Protein AF-A0A7S0B1M2-F1 (afdb_monomer)

Nearest PDB structures (foldseek):
  7bn8-assembly1_A  TM=8.655E-01  e=1.516E-23  Homo sapiens
  7b8l-assembly1_A  TM=8.464E-01  e=9.139E-24  Homo sapiens
  7pk3-assembly1_A  TM=8.529E-01  e=2.515E-23  Homo sapiens
  7bnb-assembly1_A  TM=8.554E-01  e=3.331E-23  Homo sapiens
  7bap-assembly1_A  TM=8.519E-01  e=3.943E-23  Homo sapiens

Foldseek 3Di:
DDDDDDDDDDDDDDDDDDDDPPPPDDDDDDDDDWDWDDDDPDIDIDDDDPPDDDDDDDDDDDDDDDDDDDDDDDDDDDDDDDDDDDDDDDDDDDDPPPDDPDDDPDDPPDPLVVLQCVLPPVNPQWDALVSVVVSCVVPDDADPVRSVVLQVQLPLLPPRIHHSVSCVQCVVPVCNSPPDDDDDDDPVQVVLQVPDPPRPDSSSSVSVLVNLLVLLVVVVPPDDDPVVVVVCVVQLWFWFFKDFLVNLVNDCVLVLAFQQRATFIKTKGAFADSVQRQFEEEEEEDDFAQQDDQLLVLLCPDQQGHVVHDDRTDQFFFCRTLHCVLHVPRNRHIYM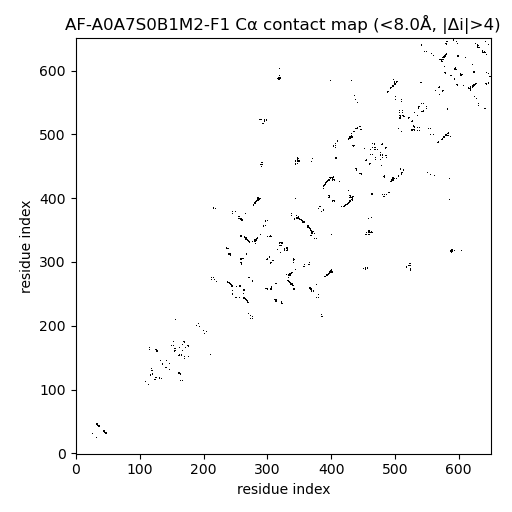YGRHGQRQLLQFDDPFFDFDQYPVRDTGGTARHSVSSVVSHVVCCCPPNSNLAHQEYEYEYFASPLLSQLFCVVVVVVVSVVRRVNHPYYAYERFQNQQDQAAAPVRHRQPLSRLLSSCVVRVRLVSGDPVLLVPDDPPGSSCSSHNLSSLLRDPGAYEYEHELQELVNLQQHHQFADDDPPDNCNNNPSVVRGDPVCVQCSNPVQRDDLVVLVSSLVSSVSSVVSLVPRPSQFFFLYEYDYENQHYGSQSRHSQQNQQFDFPRAGNSRLVSVSSPDDRHTHVVRYGGYDRFDSADPVRDPPPRHPGPSSDGDDD

Structure (mmCIF, N/CA/C/O backbone):
data_AF-A0A7S0B1M2-F1
#
_entry.id   AF-A0A7S0B1M2-F1
#
loop_
_atom_site.group_PDB
_atom_site.id
_atom_site.type_symbol
_atom_site.label_atom_id
_atom_site.label_alt_id
_atom_site.label_comp_id
_atom_site.label_asym_id
_atom_site.label_entity_id
_atom_site.label_seq_id
_atom_site.pdbx_PDB_ins_code
_atom_site.Cartn_x
_atom_site.Cartn_y
_atom_site.Cartn_z
_atom_site.occupancy
_atom_site.B_iso_or_equiv
_atom_site.auth_seq_id
_atom_site.auth_comp_id
_atom_site.auth_asym_id
_atom_site.auth_atom_id
_atom_site.pdbx_PDB_model_num
ATOM 1 N N . MET A 1 1 ? -44.317 -27.287 -65.615 1.00 29.36 1 MET A N 1
ATOM 2 C CA . MET A 1 1 ? -44.821 -28.600 -66.068 1.00 29.36 1 MET A CA 1
ATOM 3 C C . MET A 1 1 ? -45.450 -29.278 -64.858 1.00 29.36 1 MET A C 1
ATOM 5 O O . MET A 1 1 ? -44.728 -29.533 -63.912 1.00 29.36 1 MET A O 1
ATOM 9 N N . LEU A 1 2 ? -46.774 -29.467 -64.915 1.00 26.55 2 LEU A N 1
ATOM 10 C CA . LEU A 1 2 ? -47.627 -30.421 -64.181 1.00 26.55 2 LEU A CA 1
ATOM 11 C C . LEU A 1 2 ? -47.727 -30.382 -62.635 1.00 26.55 2 LEU A C 1
ATOM 13 O O . LEU A 1 2 ? -46.803 -30.726 -61.912 1.00 26.55 2 LEU A O 1
ATOM 17 N N . TRP A 1 3 ? -48.951 -30.081 -62.184 1.00 24.72 3 TRP A N 1
ATOM 18 C CA . TRP A 1 3 ? -49.632 -30.593 -60.976 1.00 24.72 3 TRP A CA 1
ATOM 19 C C . TRP A 1 3 ? -50.451 -31.849 -61.392 1.00 24.72 3 TRP A C 1
ATOM 21 O O . TRP A 1 3 ? -50.741 -31.934 -62.594 1.00 24.72 3 TRP A O 1
ATOM 31 N N . PRO A 1 4 ? -50.798 -32.842 -60.527 1.00 39.91 4 PRO A N 1
ATOM 32 C CA . PRO A 1 4 ? -52.024 -32.846 -59.672 1.00 39.91 4 PRO A CA 1
ATOM 33 C C . PRO A 1 4 ? -51.820 -33.566 -58.290 1.00 39.91 4 PRO A C 1
ATOM 35 O O . PRO A 1 4 ? -50.929 -34.392 -58.150 1.00 39.91 4 PRO A O 1
ATOM 38 N N . ALA A 1 5 ? -52.374 -33.094 -57.164 1.00 27.67 5 ALA A N 1
ATOM 39 C CA . ALA A 1 5 ? -53.700 -33.335 -56.554 1.00 27.67 5 ALA A CA 1
ATOM 40 C C . ALA A 1 5 ? -53.795 -34.606 -55.672 1.00 27.67 5 ALA A C 1
ATOM 42 O O . ALA A 1 5 ? -53.463 -35.698 -56.123 1.00 27.67 5 ALA A O 1
ATOM 43 N N . GLY A 1 6 ? -54.314 -34.449 -54.443 1.00 26.47 6 GLY A N 1
ATOM 44 C CA . GLY A 1 6 ? -54.758 -35.546 -53.569 1.00 26.47 6 GLY A CA 1
ATOM 45 C C . GLY A 1 6 ? -54.852 -35.190 -52.073 1.00 26.47 6 GLY A C 1
ATOM 46 O O . GLY A 1 6 ? -53.905 -35.420 -51.334 1.00 26.47 6 GLY A O 1
ATOM 47 N N . GLU A 1 7 ? -55.999 -34.667 -51.630 1.00 26.91 7 GLU A N 1
ATOM 48 C CA . GLU A 1 7 ? -56.504 -34.731 -50.235 1.00 26.91 7 GLU A CA 1
ATOM 49 C C . GLU A 1 7 ? -57.445 -35.966 -50.102 1.00 26.91 7 GLU A C 1
ATOM 51 O O . GLU A 1 7 ? -57.885 -36.430 -51.162 1.00 26.91 7 GLU A O 1
ATOM 56 N N . PRO A 1 8 ? -57.807 -36.519 -48.905 1.00 35.12 8 PRO A N 1
ATOM 57 C CA . PRO A 1 8 ? -58.235 -35.753 -47.719 1.00 35.12 8 PRO A CA 1
ATOM 58 C C . PRO A 1 8 ? -57.922 -36.313 -46.298 1.00 35.12 8 PRO A C 1
ATOM 60 O O . PRO A 1 8 ? -57.645 -37.487 -46.088 1.00 35.12 8 PRO A O 1
ATOM 63 N N . ALA A 1 9 ? -58.085 -35.411 -45.318 1.00 26.91 9 ALA A N 1
ATOM 64 C CA . ALA A 1 9 ? -58.548 -35.585 -43.928 1.00 26.91 9 ALA A CA 1
ATOM 65 C C . ALA A 1 9 ? -57.938 -36.675 -43.009 1.00 26.91 9 ALA A C 1
ATOM 67 O O . ALA A 1 9 ? -58.300 -37.848 -43.054 1.00 26.91 9 ALA A O 1
ATOM 68 N N . GLY A 1 10 ? -57.179 -36.227 -41.999 1.00 24.62 10 GLY A N 1
ATOM 69 C CA . GLY A 1 10 ? -56.834 -37.015 -40.811 1.00 24.62 10 GLY A CA 1
ATOM 70 C C . GLY A 1 10 ? -56.152 -36.178 -39.723 1.00 24.62 10 GLY A C 1
ATOM 71 O O . GLY A 1 10 ? -54.973 -35.887 -39.824 1.00 24.62 10 GLY A O 1
ATOM 72 N N . ARG A 1 11 ? -56.947 -35.761 -38.728 1.00 26.75 11 ARG A N 1
ATOM 73 C CA . ARG A 1 11 ? -56.652 -35.175 -37.396 1.00 26.75 11 ARG A CA 1
ATOM 74 C C . ARG A 1 11 ? -55.209 -34.735 -37.051 1.00 26.75 11 ARG A C 1
ATOM 76 O O . ARG A 1 11 ? -54.269 -35.519 -37.040 1.00 26.75 11 ARG A O 1
ATOM 83 N N . ARG A 1 12 ? -55.130 -33.470 -36.608 1.00 26.09 12 ARG A N 1
ATOM 84 C CA . ARG A 1 12 ? -53.995 -32.755 -35.991 1.00 26.09 12 ARG A CA 1
ATOM 85 C C . ARG A 1 12 ? -53.209 -33.575 -34.955 1.00 26.09 12 ARG A C 1
ATOM 87 O O . ARG A 1 12 ? -53.795 -34.074 -33.999 1.00 26.09 12 ARG A O 1
ATOM 94 N N . ALA A 1 13 ? -51.884 -33.507 -35.064 1.00 25.00 13 ALA A N 1
ATOM 95 C CA . ALA A 1 13 ? -50.948 -33.555 -33.944 1.00 25.00 13 ALA A CA 1
ATOM 96 C C . ALA A 1 13 ? -49.968 -32.377 -34.105 1.00 25.00 13 ALA A C 1
ATOM 98 O O . ALA A 1 13 ? -49.209 -32.333 -35.071 1.00 25.00 13 ALA A O 1
ATOM 99 N N . LEU A 1 14 ? -50.031 -31.394 -33.202 1.00 26.56 14 LEU A N 1
ATOM 100 C CA . LEU A 1 14 ? -48.955 -30.416 -33.011 1.00 26.56 14 LEU A CA 1
ATOM 101 C C . LEU A 1 14 ? -47.946 -31.038 -32.031 1.00 26.56 14 LEU A C 1
ATOM 103 O O . LEU A 1 14 ? -48.377 -31.559 -30.999 1.00 26.56 14 LEU A O 1
ATOM 107 N N . PRO A 1 15 ? -46.636 -31.036 -32.326 1.00 26.89 15 PRO A N 1
ATOM 108 C CA . PRO A 1 15 ? -45.650 -31.637 -31.448 1.00 26.89 15 PRO A CA 1
ATOM 109 C C . PRO A 1 15 ? -45.232 -30.677 -30.327 1.00 26.89 15 PRO A C 1
ATOM 111 O O . PRO A 1 15 ? -44.744 -29.584 -30.586 1.00 26.89 15 PRO A O 1
ATOM 114 N N . GLY A 1 16 ? -45.361 -31.167 -29.091 1.00 25.34 16 GLY A N 1
ATOM 115 C CA . GLY A 1 16 ? -44.313 -31.064 -28.074 1.00 25.34 16 GLY A CA 1
ATOM 116 C C . GLY A 1 16 ? -44.179 -29.753 -27.303 1.00 25.34 16 GLY A C 1
ATOM 117 O O . GLY A 1 16 ? -43.198 -29.044 -27.485 1.00 25.34 16 GLY A O 1
ATOM 118 N N . ALA A 1 17 ? -45.061 -29.522 -26.327 1.00 23.97 17 ALA A N 1
ATOM 119 C CA . ALA A 1 17 ? -44.626 -28.940 -25.058 1.00 23.97 17 ALA A CA 1
ATOM 120 C C . ALA A 1 17 ? -44.373 -30.107 -24.093 1.00 23.97 17 ALA A C 1
ATOM 122 O O . ALA A 1 17 ? -45.294 -30.801 -23.662 1.00 23.97 17 ALA A O 1
ATOM 123 N N . THR A 1 18 ? -43.104 -30.396 -23.834 1.00 23.78 18 THR A N 1
ATOM 124 C CA . THR A 1 18 ? -42.677 -31.302 -22.767 1.00 23.78 18 THR A CA 1
ATOM 125 C C . THR A 1 18 ? -43.056 -30.691 -21.422 1.00 23.78 18 THR A C 1
ATOM 127 O O . THR A 1 18 ? -42.489 -29.678 -21.026 1.00 23.78 18 THR A O 1
ATOM 130 N N . PHE A 1 19 ? -43.998 -31.312 -20.712 1.00 27.14 19 PHE A N 1
ATOM 131 C CA . PHE A 1 19 ? -44.229 -31.029 -19.299 1.00 27.14 19 PHE A CA 1
ATOM 132 C C . PHE A 1 19 ? -43.078 -31.629 -18.489 1.00 27.14 19 PHE A C 1
ATOM 134 O O . PHE A 1 19 ? -42.952 -32.851 -18.388 1.00 27.14 19 PHE A O 1
ATOM 141 N N . THR A 1 20 ? -42.232 -30.784 -17.907 1.00 25.92 20 THR A N 1
ATOM 142 C CA . THR A 1 20 ? -41.255 -31.227 -16.909 1.00 25.92 20 THR A CA 1
ATOM 143 C C . THR A 1 20 ? -41.966 -31.306 -15.563 1.00 25.92 20 THR A C 1
ATOM 145 O O . THR A 1 20 ? -42.180 -30.296 -14.899 1.00 25.92 20 THR A O 1
ATOM 148 N N . LEU A 1 21 ? -42.365 -32.512 -15.160 1.00 27.95 21 LEU A N 1
ATOM 149 C CA . LEU A 1 21 ? -42.903 -32.766 -13.826 1.00 27.95 21 LEU A CA 1
ATOM 150 C C . LEU A 1 21 ? -41.751 -32.698 -12.807 1.00 27.95 21 LEU A C 1
ATOM 152 O O . LEU A 1 21 ? -40.994 -33.656 -12.653 1.00 27.95 21 LEU A O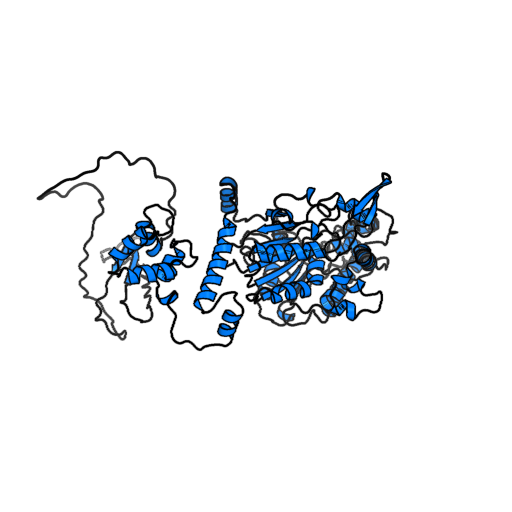 1
ATOM 156 N N . ALA A 1 22 ? -41.589 -31.568 -12.120 1.00 26.55 22 ALA A N 1
ATOM 157 C CA . ALA A 1 22 ? -40.641 -31.450 -11.016 1.00 26.55 22 ALA A CA 1
ATOM 158 C C . ALA A 1 22 ? -41.263 -32.026 -9.730 1.00 26.55 22 ALA A C 1
ATOM 160 O O . ALA A 1 22 ? -41.938 -31.335 -8.972 1.00 26.55 22 ALA A O 1
ATOM 161 N N . LEU A 1 23 ? -41.048 -33.319 -9.479 1.00 28.69 23 LEU A N 1
ATOM 162 C CA . LEU A 1 23 ? -41.368 -33.955 -8.198 1.00 28.69 23 LEU A CA 1
ATOM 163 C C . LEU A 1 23 ? -40.311 -33.559 -7.155 1.00 28.69 23 LEU A C 1
ATOM 165 O O . LEU A 1 23 ? -39.251 -34.177 -7.054 1.00 28.69 23 LEU A O 1
ATOM 169 N N . LEU A 1 24 ? -40.598 -32.532 -6.354 1.00 28.42 24 LEU A N 1
ATOM 170 C CA . LEU A 1 24 ? -39.837 -32.241 -5.138 1.00 28.42 24 LEU A CA 1
ATOM 171 C C . LEU A 1 24 ? -40.222 -33.255 -4.049 1.00 28.42 24 LEU A C 1
ATOM 173 O O . LEU A 1 24 ? -41.170 -33.065 -3.291 1.00 28.42 24 LEU A O 1
ATOM 177 N N . LEU A 1 25 ? -39.481 -34.362 -3.968 1.00 29.84 25 LEU A N 1
ATOM 178 C CA . LEU A 1 25 ? -39.566 -35.289 -2.839 1.00 29.84 25 LEU A CA 1
ATOM 179 C C . LEU A 1 25 ? -38.869 -34.676 -1.614 1.00 29.84 25 LEU A C 1
ATOM 181 O O . LEU A 1 25 ? -37.661 -34.821 -1.427 1.00 29.84 25 LEU A O 1
ATOM 185 N N . LEU A 1 26 ? -39.641 -34.015 -0.750 1.00 30.64 26 LEU A N 1
ATOM 186 C CA . LEU A 1 26 ? -39.204 -33.670 0.604 1.00 30.64 26 LEU A CA 1
ATOM 187 C C . LEU A 1 26 ? -39.029 -34.960 1.424 1.00 30.64 26 LEU A C 1
ATOM 189 O O . LEU A 1 26 ? -39.951 -35.766 1.571 1.00 30.64 26 LEU A O 1
ATOM 193 N N . ARG A 1 27 ? -37.817 -35.175 1.949 1.00 28.20 27 ARG A N 1
ATOM 194 C CA . ARG A 1 27 ? -37.504 -36.290 2.854 1.00 28.20 27 ARG A CA 1
ATOM 195 C C . ARG A 1 27 ? -38.432 -36.249 4.074 1.00 28.20 27 ARG A C 1
ATOM 197 O O . ARG A 1 27 ? -38.552 -35.228 4.740 1.00 28.20 27 ARG A O 1
ATOM 204 N N . ARG A 1 28 ? -39.045 -37.400 4.372 1.00 29.86 28 ARG A N 1
ATOM 205 C CA . ARG A 1 28 ? -39.905 -37.666 5.535 1.00 29.86 28 ARG A CA 1
ATOM 206 C C . ARG A 1 28 ? -39.272 -37.186 6.844 1.00 29.86 28 ARG A C 1
ATOM 208 O O . ARG A 1 28 ? -38.352 -37.842 7.312 1.00 29.86 28 ARG A O 1
ATOM 215 N N . HIS A 1 29 ? -39.886 -36.204 7.493 1.00 32.22 29 HIS A N 1
ATOM 216 C CA . HIS A 1 29 ? -40.192 -36.262 8.923 1.00 32.22 29 HIS A CA 1
ATOM 217 C C . HIS A 1 29 ? -41.485 -35.473 9.183 1.00 32.22 29 HIS A C 1
ATOM 219 O O . HIS A 1 29 ? -41.527 -34.268 8.999 1.00 32.22 29 HIS A O 1
ATOM 225 N N . LEU A 1 30 ? -42.543 -36.217 9.538 1.00 33.53 30 LEU A N 1
ATOM 226 C CA . LEU A 1 30 ? -43.806 -35.777 10.149 1.00 33.53 30 LEU A CA 1
ATOM 227 C C . LEU A 1 30 ? -44.378 -34.424 9.674 1.00 33.53 30 LEU A C 1
ATOM 229 O O . LEU A 1 30 ? -44.234 -33.430 10.370 1.00 33.53 30 LEU A O 1
ATOM 233 N N . LEU A 1 31 ? -45.071 -34.440 8.527 1.00 30.98 31 LEU A N 1
ATOM 234 C CA . LEU A 1 31 ? -46.339 -33.760 8.168 1.00 30.98 31 LEU A CA 1
ATOM 235 C C . LEU A 1 31 ? -46.502 -33.858 6.626 1.00 30.98 31 LEU A C 1
ATOM 237 O O . LEU A 1 31 ? -45.513 -33.991 5.913 1.00 30.98 31 LEU A O 1
ATOM 241 N N . GLY A 1 32 ? -47.739 -33.964 6.126 1.00 33.66 32 GLY A N 1
ATOM 242 C CA . GLY A 1 32 ? -48.084 -34.481 4.784 1.00 33.66 32 GLY A CA 1
ATOM 243 C C . GLY A 1 32 ? -47.471 -33.761 3.568 1.00 33.66 32 GLY A C 1
ATOM 244 O O . GLY A 1 32 ? -47.116 -32.590 3.625 1.00 33.66 32 GLY A O 1
ATOM 245 N N . THR A 1 33 ? -47.355 -34.483 2.448 1.00 36.06 33 THR A N 1
ATOM 246 C CA . THR A 1 33 ? -46.789 -33.989 1.181 1.00 36.06 33 THR A CA 1
ATOM 247 C C . THR A 1 33 ? -47.798 -33.112 0.430 1.00 36.06 33 THR A C 1
ATOM 249 O O . THR A 1 33 ? -48.908 -33.558 0.151 1.00 36.06 33 THR A O 1
ATOM 252 N N . VAL A 1 34 ? -47.404 -31.887 0.074 1.00 35.56 34 VAL A N 1
ATOM 253 C CA . VAL A 1 34 ? -48.170 -30.970 -0.786 1.00 35.56 34 VAL A CA 1
ATOM 254 C C . VAL A 1 34 ? -47.528 -30.963 -2.171 1.00 35.56 34 VAL A C 1
ATOM 256 O O . VAL A 1 34 ? -46.315 -30.786 -2.278 1.00 35.56 34 VAL A O 1
ATOM 259 N N . ALA A 1 35 ? -48.323 -31.160 -3.222 1.00 35.09 35 ALA A N 1
ATOM 260 C CA . ALA A 1 35 ? -47.883 -30.945 -4.598 1.00 35.09 35 ALA A CA 1
ATOM 261 C C . ALA A 1 35 ? -48.465 -29.619 -5.108 1.00 35.09 35 ALA A C 1
ATOM 263 O O . ALA A 1 35 ? -49.667 -29.379 -4.969 1.00 35.09 35 ALA A O 1
ATOM 264 N N . ALA A 1 36 ? -47.611 -28.775 -5.687 1.00 31.77 36 ALA A N 1
ATOM 265 C CA . ALA A 1 36 ? -47.996 -27.529 -6.337 1.00 31.77 36 ALA A CA 1
ATOM 266 C C . ALA A 1 36 ? -47.761 -27.656 -7.845 1.00 31.77 36 ALA A C 1
ATOM 268 O O . ALA A 1 36 ? -46.687 -28.088 -8.269 1.00 31.77 36 ALA A O 1
ATOM 269 N N . ILE A 1 37 ? -48.760 -27.287 -8.644 1.00 34.53 37 ILE A N 1
ATOM 270 C CA . ILE A 1 37 ? -48.606 -27.104 -10.090 1.00 34.53 37 ILE A CA 1
ATOM 271 C C . ILE A 1 37 ? -48.701 -25.603 -10.352 1.00 34.53 37 ILE A C 1
ATOM 273 O O . ILE A 1 37 ? -49.660 -24.961 -9.921 1.00 34.53 37 ILE A O 1
ATOM 277 N N . VAL A 1 38 ? -47.686 -25.060 -11.024 1.00 30.05 38 VAL A N 1
ATOM 278 C CA . VAL A 1 38 ? -47.580 -23.641 -11.377 1.00 30.05 38 VAL A CA 1
ATOM 279 C C . VAL A 1 38 ? -47.793 -23.514 -12.880 1.00 30.05 38 VAL A C 1
ATOM 281 O O . VAL A 1 38 ? -47.104 -24.184 -13.652 1.00 30.05 38 VAL A O 1
ATOM 284 N N . HIS A 1 39 ? -48.744 -22.677 -13.286 1.00 30.44 39 HIS A N 1
ATOM 285 C CA . HIS A 1 39 ? -48.846 -22.195 -14.660 1.00 30.44 39 HIS A CA 1
ATOM 286 C C . HIS A 1 39 ? -49.159 -20.704 -14.624 1.00 30.44 39 HIS A C 1
ATOM 288 O O . HIS A 1 39 ? -50.215 -20.343 -14.114 1.00 30.44 39 HIS A O 1
ATOM 294 N N . ASP A 1 40 ? -48.221 -19.925 -15.165 1.00 32.56 40 ASP A N 1
ATOM 295 C CA . ASP A 1 40 ? -48.085 -18.482 -15.427 1.00 32.56 40 ASP A CA 1
ATOM 296 C C . ASP A 1 40 ? -48.930 -17.436 -14.676 1.00 32.56 40 ASP A C 1
ATOM 298 O O . ASP A 1 40 ? -48.372 -16.390 -14.399 1.00 32.56 40 ASP A O 1
ATOM 302 N N . ASP A 1 41 ? -50.155 -17.701 -14.215 1.00 29.39 41 ASP A N 1
ATOM 303 C CA . ASP A 1 41 ? -50.949 -16.758 -13.409 1.00 29.39 41 ASP A CA 1
ATOM 304 C C . ASP A 1 41 ? -51.739 -17.420 -12.250 1.00 29.39 41 ASP A C 1
ATOM 306 O O . ASP A 1 41 ? -52.530 -16.764 -11.573 1.00 29.39 41 ASP A O 1
ATOM 310 N N . ALA A 1 42 ? -51.539 -18.718 -11.963 1.00 30.16 42 ALA A N 1
ATOM 311 C CA . ALA A 1 42 ? -52.168 -19.380 -10.810 1.00 30.16 42 ALA A CA 1
ATOM 312 C C . ALA A 1 42 ? -51.340 -20.532 -10.205 1.00 30.16 42 ALA A C 1
ATOM 314 O O . ALA A 1 42 ? -50.671 -21.300 -10.903 1.00 30.16 42 ALA A O 1
ATOM 315 N N . VAL A 1 43 ? -51.455 -20.698 -8.878 1.00 32.88 43 VAL A N 1
ATOM 316 C CA . VAL A 1 43 ? -50.889 -21.821 -8.110 1.00 32.88 43 VAL A CA 1
ATOM 317 C C . VAL A 1 43 ? -52.025 -22.695 -7.583 1.00 32.88 43 VAL A C 1
ATOM 319 O O . VAL A 1 43 ? -52.834 -22.247 -6.771 1.00 32.88 43 VAL A O 1
ATOM 322 N N . LEU A 1 44 ? -52.071 -23.962 -8.007 1.00 32.38 44 LEU A N 1
ATOM 323 C CA . LEU A 1 44 ? -53.011 -24.949 -7.466 1.00 32.38 44 LEU A CA 1
ATOM 324 C C . LEU A 1 44 ? -52.313 -25.839 -6.429 1.00 32.38 44 LEU A C 1
ATOM 326 O O . LEU A 1 44 ? -51.339 -26.527 -6.744 1.00 32.38 44 LEU A O 1
ATOM 330 N N . LEU A 1 45 ? -52.834 -25.845 -5.198 1.00 33.22 45 LEU A N 1
ATOM 331 C CA . LEU A 1 45 ? -52.377 -26.706 -4.105 1.00 33.22 45 LEU A CA 1
ATOM 332 C C . LEU A 1 45 ? -53.267 -27.949 -4.028 1.00 33.22 45 LEU A C 1
ATOM 334 O O . LEU A 1 45 ? -54.458 -27.847 -3.733 1.00 33.22 45 LEU A O 1
ATOM 338 N N . LEU A 1 46 ? -52.695 -29.128 -4.277 1.00 34.38 46 LEU A N 1
ATOM 339 C CA . LEU A 1 46 ? -53.410 -30.398 -4.138 1.00 34.38 46 LEU A CA 1
ATOM 340 C C . LEU A 1 46 ? -53.055 -31.066 -2.808 1.00 34.38 46 LEU A C 1
ATOM 342 O O . LEU A 1 46 ? -51.889 -31.346 -2.519 1.00 34.38 46 LEU A O 1
ATOM 346 N N . GLN A 1 47 ? -54.085 -31.363 -2.014 1.00 34.84 47 GLN A N 1
ATOM 347 C CA . GLN A 1 47 ? -53.970 -32.176 -0.809 1.00 34.84 47 GLN A CA 1
ATOM 348 C C . GLN A 1 47 ? -54.072 -33.654 -1.202 1.00 34.84 47 GLN A C 1
ATOM 350 O O . GLN A 1 47 ? -55.147 -34.136 -1.556 1.00 34.84 47 GLN A O 1
ATOM 355 N N . VAL A 1 48 ? -52.951 -34.378 -1.168 1.00 37.12 48 VAL A N 1
ATOM 356 C CA . VAL A 1 48 ? -52.939 -35.820 -1.454 1.00 37.12 48 VAL A CA 1
ATOM 357 C C . VAL A 1 48 ? -53.379 -36.579 -0.192 1.00 37.12 48 VAL A C 1
ATOM 359 O O . VAL A 1 48 ? -52.782 -36.369 0.869 1.00 37.12 48 VAL A O 1
ATOM 362 N N . PRO A 1 49 ? -54.405 -37.450 -0.263 1.00 33.38 49 PRO A N 1
ATOM 363 C CA . PRO A 1 49 ? -54.794 -38.305 0.855 1.00 33.38 49 PRO A CA 1
ATOM 364 C C . PRO A 1 49 ? -53.636 -39.199 1.326 1.00 33.38 49 PRO A C 1
ATOM 366 O O . PRO A 1 49 ? -52.765 -39.598 0.552 1.00 33.38 49 PRO A O 1
ATOM 369 N N . SER A 1 50 ? -53.601 -39.489 2.624 1.00 36.38 50 SER A N 1
ATOM 370 C CA . SER A 1 50 ? -52.474 -40.089 3.355 1.00 36.38 50 SER A CA 1
ATOM 371 C C . SER A 1 50 ? -52.218 -41.585 3.084 1.00 36.38 50 SER A C 1
ATOM 373 O O . SER A 1 50 ? -51.427 -42.222 3.787 1.00 36.38 50 SER A O 1
ATOM 375 N N . ASP A 1 51 ? -52.847 -42.157 2.063 1.00 36.06 51 ASP A N 1
ATOM 376 C CA . ASP A 1 51 ? -52.955 -43.594 1.819 1.00 36.06 51 ASP A CA 1
ATOM 377 C C . ASP A 1 51 ? -52.206 -44.117 0.574 1.00 36.06 51 ASP A C 1
ATOM 379 O O . ASP A 1 51 ? -52.168 -45.328 0.354 1.00 36.06 51 ASP A O 1
ATOM 383 N N . VAL A 1 52 ? -51.463 -43.278 -0.158 1.00 35.62 52 VAL A N 1
ATOM 384 C CA . VAL A 1 52 ? -50.587 -43.744 -1.256 1.00 35.62 52 VAL A CA 1
ATOM 385 C C . VAL A 1 52 ? -49.206 -44.157 -0.720 1.00 35.62 52 VAL A C 1
ATOM 387 O O . VAL A 1 52 ? -48.413 -43.325 -0.273 1.00 35.62 52 VAL A O 1
ATOM 390 N N . ARG A 1 53 ? -48.895 -45.463 -0.736 1.00 32.12 53 ARG A N 1
ATOM 391 C CA . ARG A 1 53 ? -47.627 -46.030 -0.235 1.00 32.12 53 ARG A CA 1
ATOM 392 C C . ARG A 1 53 ? -46.778 -46.633 -1.364 1.00 32.12 53 ARG A C 1
ATOM 394 O O . ARG A 1 53 ? -47.136 -47.665 -1.905 1.00 32.12 53 ARG A O 1
ATOM 401 N N . GLN A 1 54 ? -45.590 -46.048 -1.530 1.00 30.94 54 GLN A N 1
ATOM 402 C CA . GLN A 1 54 ? -44.395 -46.521 -2.256 1.00 30.94 54 GLN A CA 1
ATOM 403 C C . GLN A 1 54 ? -44.379 -46.422 -3.796 1.00 30.94 54 GLN A C 1
ATOM 405 O O . GLN A 1 54 ? -45.426 -46.547 -4.422 1.00 30.94 54 GLN A O 1
ATOM 410 N N . PRO A 1 55 ? -43.194 -46.182 -4.408 1.00 34.62 55 PRO A N 1
ATOM 411 C CA . PRO A 1 55 ? -43.056 -45.941 -5.836 1.00 34.62 55 PRO A CA 1
ATOM 412 C C . PRO A 1 55 ? -42.303 -47.091 -6.515 1.00 34.62 55 PRO A C 1
ATOM 414 O O . PRO A 1 55 ? -41.099 -46.984 -6.712 1.00 34.62 55 PRO A O 1
ATOM 417 N N . GLU A 1 56 ? -42.985 -48.171 -6.882 1.00 31.36 56 GLU A N 1
ATOM 418 C CA . GLU A 1 56 ? -42.464 -49.133 -7.862 1.00 31.36 56 GLU A CA 1
ATOM 419 C C . GLU A 1 56 ? -43.637 -49.565 -8.761 1.00 31.36 56 GLU A C 1
ATOM 421 O O . GLU A 1 56 ? -44.670 -50.005 -8.267 1.00 31.36 56 GLU A O 1
ATOM 426 N N . ASP A 1 57 ? -43.482 -49.336 -10.069 1.00 28.83 57 ASP A N 1
ATOM 427 C CA . ASP A 1 57 ? -44.382 -49.688 -11.179 1.00 28.83 57 ASP A CA 1
ATOM 428 C C . ASP A 1 57 ? -45.814 -49.111 -11.194 1.00 28.83 57 ASP A C 1
ATOM 430 O O . ASP A 1 57 ? -46.772 -49.764 -10.790 1.00 28.83 57 ASP A O 1
ATOM 434 N N . VAL A 1 58 ? -46.005 -47.946 -11.837 1.00 29.00 58 VAL A N 1
ATOM 435 C CA . VAL A 1 58 ? -47.292 -47.621 -12.491 1.00 29.00 58 VAL A CA 1
ATOM 436 C C . VAL A 1 58 ? -47.053 -46.986 -13.865 1.00 29.00 58 VAL A C 1
ATOM 438 O O . VAL A 1 58 ? -46.777 -45.796 -14.004 1.00 29.00 58 VAL A O 1
ATOM 441 N N . SER A 1 59 ? -47.166 -47.818 -14.899 1.00 26.09 59 SER A N 1
ATOM 442 C CA . SER A 1 59 ? -47.551 -47.411 -16.252 1.00 26.09 59 SER A CA 1
ATOM 443 C C . SER A 1 59 ? -49.072 -47.228 -16.332 1.00 26.09 59 SER A C 1
ATOM 445 O O . SER A 1 59 ? -49.783 -47.956 -15.645 1.00 26.09 59 SER A O 1
ATOM 447 N N . LEU A 1 60 ? -49.536 -46.406 -17.283 1.00 26.78 60 LEU A N 1
ATOM 448 C CA . LEU A 1 60 ? -50.942 -46.079 -17.595 1.00 26.78 60 LEU A CA 1
ATOM 449 C C . LEU A 1 60 ? -51.610 -45.177 -16.541 1.00 26.78 60 LEU A C 1
ATOM 451 O O . LEU A 1 60 ? -51.427 -45.343 -15.349 1.00 26.78 60 LEU A O 1
ATOM 455 N N . GLY A 1 61 ? -52.351 -44.135 -16.910 1.00 26.78 61 GLY A N 1
ATOM 456 C CA . GLY A 1 61 ? -53.272 -44.067 -18.037 1.00 26.78 61 GLY A CA 1
ATOM 457 C C . GLY A 1 61 ? -54.680 -44.292 -17.488 1.00 26.78 61 GLY A C 1
ATOM 458 O O . GLY A 1 61 ? -55.048 -45.428 -17.238 1.00 26.78 61 GLY A O 1
ATOM 459 N N . GLN A 1 62 ? -55.431 -43.194 -17.355 1.00 31.11 62 GLN A N 1
ATOM 460 C CA . GLN A 1 62 ? -56.833 -43.111 -16.919 1.00 31.11 62 GLN A CA 1
ATOM 461 C C . GLN A 1 62 ? -57.118 -43.356 -15.422 1.00 31.11 62 GLN A C 1
ATOM 463 O O . GLN A 1 62 ? -56.520 -44.197 -14.771 1.00 31.11 62 GLN A O 1
ATOM 468 N N . GLU A 1 63 ? -58.093 -42.579 -14.935 1.00 32.75 63 GLU A N 1
ATOM 469 C CA . GLU A 1 63 ? -58.775 -42.661 -13.632 1.00 32.75 63 GLU A CA 1
ATOM 470 C C . GLU A 1 63 ? -58.062 -42.100 -12.391 1.00 32.75 63 GLU A C 1
ATOM 472 O O . GLU A 1 63 ? -57.723 -42.809 -11.453 1.00 32.75 63 GLU A O 1
ATOM 477 N N . LEU A 1 64 ? -58.016 -40.766 -12.302 1.00 27.12 64 LEU A N 1
ATOM 478 C CA . LEU A 1 64 ? -58.321 -40.078 -11.044 1.00 27.12 64 LEU A CA 1
ATOM 479 C C . LEU A 1 64 ? -59.348 -38.978 -11.339 1.00 27.12 64 LEU A C 1
ATOM 481 O O . LEU A 1 64 ? -59.043 -37.972 -11.978 1.00 27.12 64 LEU A O 1
ATOM 485 N N . GLY A 1 65 ? -60.596 -39.213 -10.928 1.00 30.12 65 GLY A N 1
ATOM 486 C CA . GLY A 1 65 ? -61.680 -38.236 -11.000 1.00 30.12 65 GLY A CA 1
ATOM 487 C C . GLY A 1 65 ? -61.439 -37.099 -10.011 1.00 30.12 65 GLY A C 1
ATOM 488 O O . GLY A 1 65 ? -61.726 -37.233 -8.826 1.00 30.12 65 GLY A O 1
ATOM 489 N N . LEU A 1 66 ? -60.903 -35.984 -10.504 1.00 25.09 66 LEU A N 1
ATOM 490 C CA . LEU A 1 66 ? -60.744 -34.739 -9.757 1.00 25.09 66 LEU A CA 1
ATOM 491 C C . LEU A 1 66 ? -61.953 -33.831 -10.013 1.00 25.09 66 LEU A C 1
ATOM 493 O O . LEU A 1 66 ? -62.176 -33.373 -11.133 1.00 25.09 66 LEU A O 1
ATOM 497 N N . HIS A 1 67 ? -62.729 -33.563 -8.961 1.00 24.62 67 HIS A N 1
ATOM 498 C CA . HIS A 1 67 ? -63.691 -32.464 -8.934 1.00 24.62 67 HIS A CA 1
ATOM 499 C C . HIS A 1 67 ? -62.919 -31.137 -8.911 1.00 24.62 67 HIS A C 1
ATOM 501 O O . HIS A 1 67 ? -62.298 -30.794 -7.909 1.00 24.62 67 HIS A O 1
ATOM 507 N N . VAL A 1 68 ? -62.955 -30.398 -10.020 1.00 25.91 68 VAL A N 1
ATOM 508 C CA . VAL A 1 68 ? -62.431 -29.030 -10.120 1.00 25.91 68 VAL A CA 1
ATOM 509 C C . VAL A 1 68 ? -63.574 -28.063 -9.815 1.00 25.91 68 VAL A C 1
ATOM 511 O O . VAL A 1 68 ? -64.584 -28.059 -10.518 1.00 25.91 68 VAL A O 1
ATOM 514 N N . GLN A 1 69 ? -63.429 -27.251 -8.769 1.00 24.11 69 GLN A N 1
ATOM 515 C CA . GLN A 1 69 ? -64.338 -26.148 -8.457 1.00 24.11 69 GLN A CA 1
ATOM 516 C C . GLN A 1 69 ? -63.637 -24.841 -8.862 1.00 24.11 69 GLN A C 1
ATOM 518 O O . GLN A 1 69 ? -62.695 -24.412 -8.205 1.00 24.11 69 GLN A O 1
ATOM 523 N N . LEU A 1 70 ? -64.048 -24.259 -9.993 1.00 23.95 70 LEU A N 1
ATOM 524 C CA . LEU A 1 70 ? -63.566 -22.965 -10.494 1.00 23.95 70 LEU A CA 1
ATOM 525 C C . LEU A 1 70 ? -64.275 -21.832 -9.730 1.00 23.95 70 LEU A C 1
ATOM 527 O O . LEU A 1 70 ? -65.500 -21.731 -9.790 1.00 23.95 70 LEU A O 1
ATOM 531 N N . LEU A 1 71 ? -63.521 -20.981 -9.028 1.00 25.72 71 LEU A N 1
ATOM 532 C CA . LEU A 1 71 ? -63.989 -19.685 -8.521 1.00 25.72 71 LEU A CA 1
ATOM 533 C C . LEU A 1 71 ? -63.550 -18.611 -9.529 1.00 25.72 71 LEU A C 1
ATOM 535 O O . LEU A 1 71 ? -62.364 -18.471 -9.800 1.00 25.72 71 LEU A O 1
ATOM 539 N N . GLY A 1 72 ? -64.544 -17.975 -10.155 1.00 25.47 72 GLY A N 1
ATOM 540 C CA . GLY A 1 72 ? -64.467 -17.290 -11.449 1.00 25.47 72 GLY A CA 1
ATOM 541 C C . GLY A 1 72 ? -63.674 -15.982 -11.548 1.00 25.47 72 GLY A C 1
ATOM 542 O O . GLY A 1 72 ? -63.619 -15.191 -10.613 1.00 25.47 72 GLY A O 1
ATOM 543 N N . GLU A 1 73 ? -63.206 -15.727 -12.771 1.00 27.89 73 GLU A N 1
ATOM 544 C CA . GLU A 1 73 ? -63.059 -14.400 -13.384 1.00 27.89 73 GLU A CA 1
ATOM 545 C C . GLU A 1 73 ? -64.292 -14.092 -14.260 1.00 27.89 73 GLU A C 1
ATOM 547 O O . GLU A 1 73 ? -65.002 -15.011 -14.686 1.00 27.89 73 GLU A O 1
ATOM 552 N N . ARG A 1 74 ? -64.533 -12.816 -14.597 1.00 27.45 74 ARG A N 1
ATOM 553 C CA . ARG A 1 74 ? -65.407 -12.448 -15.726 1.00 27.45 74 ARG A CA 1
ATOM 554 C C . ARG A 1 74 ? -64.617 -11.804 -16.859 1.00 27.45 74 ARG A C 1
ATOM 556 O O . ARG A 1 74 ? -64.136 -10.686 -16.731 1.00 27.45 74 ARG A O 1
ATOM 563 N N . VAL A 1 75 ? -64.656 -12.487 -17.998 1.00 27.19 75 VAL A N 1
ATOM 564 C CA . VAL A 1 75 ? -64.751 -11.901 -19.339 1.00 27.19 75 VAL A CA 1
ATOM 565 C C . VAL A 1 75 ? -66.237 -11.578 -19.586 1.00 27.19 75 VAL A C 1
ATOM 567 O O . VAL A 1 75 ? -67.093 -12.411 -19.287 1.00 27.19 75 VAL A O 1
ATOM 570 N N . GLY A 1 76 ? -66.562 -10.387 -20.097 1.00 24.83 76 GLY A N 1
ATOM 571 C CA . GLY A 1 76 ? -67.878 -10.058 -20.678 1.00 24.83 76 GLY A CA 1
ATOM 572 C C . GLY A 1 76 ? -67.759 -9.922 -22.200 1.00 24.83 76 GLY A C 1
ATOM 573 O O . GLY A 1 76 ? -66.652 -9.802 -22.713 1.00 24.83 76 GLY A O 1
ATOM 574 N N . GLU A 1 77 ? -68.809 -9.915 -23.011 1.00 24.48 77 GLU A N 1
ATOM 575 C CA . GLU A 1 77 ? -70.241 -10.186 -22.864 1.00 24.48 77 GLU A CA 1
ATOM 576 C C . GLU A 1 77 ? -70.710 -10.438 -24.312 1.00 24.48 77 GLU A C 1
ATOM 578 O O . GLU A 1 77 ? -70.352 -9.662 -25.193 1.00 24.48 77 GLU A O 1
ATOM 583 N N . ASP A 1 78 ? -71.387 -11.557 -24.584 1.00 24.97 78 ASP A N 1
ATOM 584 C CA . ASP A 1 78 ? -72.625 -11.603 -25.380 1.00 24.97 78 ASP A CA 1
ATOM 585 C C . ASP A 1 78 ? -73.055 -13.060 -25.641 1.00 24.97 78 ASP A C 1
ATOM 587 O O . ASP A 1 78 ? -72.344 -13.858 -26.245 1.00 24.97 78 ASP A O 1
ATOM 591 N N . GLU A 1 79 ? -74.269 -13.354 -25.163 1.00 26.08 79 GLU A N 1
ATOM 592 C CA . GLU A 1 79 ? -75.086 -14.564 -25.348 1.00 26.08 79 GLU A CA 1
ATOM 593 C C . GLU A 1 79 ? -74.663 -15.857 -24.621 1.00 26.08 79 GLU A C 1
ATOM 595 O O . GLU A 1 79 ? -73.985 -16.703 -25.184 1.00 26.08 79 GLU A O 1
ATOM 600 N N . VAL A 1 80 ? -75.213 -16.093 -23.416 1.00 25.56 80 VAL A N 1
ATOM 601 C CA . VAL A 1 80 ? -76.296 -17.087 -23.199 1.00 25.56 80 VAL A CA 1
ATOM 602 C C . VAL A 1 80 ? -77.094 -16.707 -21.939 1.00 25.56 80 VAL A C 1
ATOM 604 O O . VAL A 1 80 ? -76.564 -16.575 -20.840 1.00 25.56 80 VAL A O 1
ATOM 607 N N . TRP A 1 81 ? -78.400 -16.532 -22.127 1.00 23.09 81 TRP A N 1
ATOM 608 C CA . TRP A 1 81 ? -79.396 -16.127 -21.137 1.00 23.09 81 TRP A CA 1
ATOM 609 C C . TRP A 1 81 ? -79.921 -17.274 -20.243 1.00 23.09 81 TRP A C 1
ATOM 611 O O . TRP A 1 81 ? -79.997 -18.419 -20.675 1.00 23.09 81 TRP A O 1
ATOM 621 N N . GLN A 1 82 ? -80.460 -16.861 -19.082 1.00 23.58 82 GLN A N 1
ATOM 622 C CA . GLN A 1 82 ? -81.551 -17.457 -18.274 1.00 23.58 82 GLN A CA 1
ATOM 623 C C . GLN A 1 82 ? -81.236 -18.550 -17.229 1.00 23.58 82 GLN A C 1
ATOM 625 O O . GLN A 1 82 ? -81.182 -19.737 -17.532 1.00 23.58 82 GLN A O 1
ATOM 630 N N . SER A 1 83 ? -81.256 -18.163 -15.942 1.00 23.02 83 SER A N 1
ATOM 631 C CA . SER A 1 83 ? -82.400 -18.365 -15.013 1.00 23.02 83 SER A CA 1
ATOM 632 C C . SER A 1 83 ? -81.978 -18.506 -13.528 1.00 23.02 83 SER A C 1
ATOM 634 O O . SER A 1 83 ? -81.275 -19.445 -13.189 1.00 23.02 83 SER A O 1
ATOM 636 N N . LEU A 1 84 ? -82.481 -17.571 -12.690 1.00 22.12 84 LEU A N 1
ATOM 637 C CA . LEU A 1 84 ? -83.067 -17.731 -11.330 1.00 22.12 84 LEU A CA 1
ATOM 638 C C . LEU A 1 84 ? -82.160 -18.298 -10.200 1.00 22.12 84 LEU A C 1
ATOM 640 O O . LEU A 1 84 ? -81.534 -19.330 -10.367 1.00 22.12 84 LEU A O 1
ATOM 644 N N . ASP A 1 85 ? -82.069 -17.782 -8.967 1.00 24.39 85 ASP A N 1
ATOM 645 C CA . ASP A 1 85 ? -82.808 -16.763 -8.205 1.00 24.39 85 ASP A CA 1
ATOM 646 C C . ASP A 1 85 ? -82.085 -16.508 -6.849 1.00 24.39 85 ASP A C 1
ATOM 648 O O . ASP A 1 85 ? -81.514 -17.437 -6.279 1.00 24.39 85 ASP A O 1
ATOM 652 N N . GLY A 1 86 ? -82.207 -15.284 -6.299 1.00 24.73 86 GLY A N 1
ATOM 653 C CA . GLY A 1 86 ? -82.016 -14.911 -4.872 1.00 24.73 86 GLY A CA 1
ATOM 654 C C . GLY A 1 86 ? -80.603 -14.451 -4.461 1.00 24.73 86 GLY A C 1
ATOM 655 O O . GLY A 1 86 ? -79.709 -15.271 -4.328 1.00 24.73 86 GLY A O 1
ATOM 656 N N . GLY A 1 87 ? -80.299 -13.149 -4.315 1.00 24.16 87 GLY A N 1
ATOM 657 C CA . GLY A 1 87 ? -80.673 -12.261 -3.188 1.00 24.16 87 GLY A CA 1
ATOM 658 C C . GLY A 1 87 ? -79.640 -12.410 -2.045 1.00 24.16 87 GLY A C 1
ATOM 659 O O . GLY A 1 87 ? -79.448 -13.520 -1.581 1.00 24.16 87 GLY A O 1
ATOM 660 N N . VAL A 1 88 ? -78.910 -11.420 -1.514 1.00 25.42 88 VAL A N 1
ATOM 661 C CA . VAL A 1 88 ? -79.187 -10.009 -1.187 1.00 25.42 88 VAL A CA 1
ATOM 662 C C . VAL A 1 88 ? -77.845 -9.275 -0.895 1.00 25.42 88 VAL A C 1
ATOM 664 O O . VAL A 1 88 ? -76.874 -9.900 -0.482 1.00 25.42 88 VAL A O 1
ATOM 667 N N . SER A 1 89 ? -77.856 -7.951 -1.129 1.00 25.06 89 SER A N 1
ATOM 668 C CA . SER A 1 89 ? -76.921 -6.835 -0.815 1.00 25.06 89 SER A CA 1
ATOM 669 C C . SER A 1 89 ? -76.016 -6.976 0.423 1.00 25.06 89 SER A C 1
ATOM 671 O O . SER A 1 89 ? -76.434 -7.586 1.397 1.00 25.06 89 SER A O 1
ATOM 673 N N . SER A 1 90 ? -74.826 -6.366 0.521 1.00 26.88 90 SER A N 1
ATOM 674 C CA . SER A 1 90 ? -74.484 -4.918 0.511 1.00 26.88 90 SER A CA 1
ATOM 675 C C . SER A 1 90 ? -72.958 -4.786 0.730 1.00 26.88 90 SER A C 1
ATOM 677 O O . SER A 1 90 ? -72.406 -5.651 1.395 1.00 26.88 90 SER A O 1
ATOM 679 N N . GLY A 1 91 ? -72.183 -3.777 0.342 1.00 26.77 91 GLY A N 1
ATOM 680 C CA . GLY A 1 91 ? -72.396 -2.482 -0.287 1.00 26.77 91 GLY A CA 1
ATOM 681 C C . GLY A 1 91 ? -71.108 -1.672 -0.076 1.00 26.77 91 GLY A C 1
ATOM 682 O O . GLY A 1 91 ? -70.744 -1.447 1.068 1.00 26.77 91 GLY A O 1
ATOM 683 N N . TYR A 1 92 ? -70.436 -1.263 -1.152 1.00 25.02 92 TYR A N 1
ATOM 684 C CA . TYR A 1 92 ? -69.483 -0.147 -1.196 1.00 25.02 92 TYR A CA 1
ATOM 685 C C . TYR A 1 92 ? -69.553 0.446 -2.607 1.00 25.02 92 TYR A C 1
ATOM 687 O O . TYR A 1 92 ? -69.636 -0.287 -3.592 1.00 25.02 92 TYR A O 1
ATOM 695 N N . THR A 1 93 ? -69.647 1.769 -2.678 1.00 27.61 93 THR A N 1
ATOM 696 C CA . THR A 1 93 ? -69.864 2.554 -3.895 1.00 27.61 93 THR A CA 1
ATOM 697 C C . THR A 1 93 ? -68.557 2.846 -4.624 1.00 27.61 93 THR A C 1
ATOM 699 O O . THR A 1 93 ? -67.522 3.074 -4.010 1.00 27.61 93 THR A O 1
ATOM 702 N N . GLU A 1 94 ? -68.662 2.874 -5.946 1.00 29.98 94 GLU A N 1
ATOM 703 C CA . GLU A 1 94 ? -67.667 3.231 -6.956 1.00 29.98 94 GLU A CA 1
ATOM 704 C C . GLU A 1 94 ? -67.176 4.681 -6.747 1.00 29.98 94 GLU A C 1
ATOM 706 O O . GLU A 1 94 ? -67.898 5.636 -7.031 1.00 29.98 94 GLU A O 1
ATOM 711 N N . GLY A 1 95 ? -65.983 4.850 -6.161 1.00 30.38 95 GLY A N 1
ATOM 712 C CA . GLY A 1 95 ? -65.445 6.175 -5.821 1.00 30.38 95 GLY A CA 1
ATOM 713 C C . GLY A 1 95 ? -63.956 6.268 -5.461 1.00 30.38 95 GLY A C 1
ATOM 714 O O . GLY A 1 95 ? -63.422 7.366 -5.544 1.00 30.38 95 GLY A O 1
ATOM 715 N N . ASP A 1 96 ? -63.263 5.163 -5.157 1.00 29.11 96 ASP A N 1
ATOM 716 C CA . ASP A 1 96 ? -61.867 5.206 -4.666 1.00 29.11 96 ASP A CA 1
ATOM 717 C C . ASP A 1 96 ? -60.819 4.601 -5.629 1.00 29.11 96 ASP A C 1
ATOM 719 O O . ASP A 1 96 ? -59.687 4.327 -5.240 1.00 29.11 96 ASP A O 1
ATOM 723 N N . TRP A 1 97 ? -61.150 4.417 -6.911 1.00 26.00 97 TRP A N 1
ATOM 724 C CA . TRP A 1 97 ? -60.242 3.824 -7.909 1.00 26.00 97 TRP A CA 1
ATOM 725 C C . TRP A 1 97 ? -59.587 4.866 -8.820 1.00 26.00 97 TRP A C 1
ATOM 727 O O . TRP A 1 97 ? -59.781 4.830 -10.028 1.00 26.00 97 TRP A O 1
ATOM 737 N N . LEU A 1 98 ? -58.816 5.800 -8.259 1.00 28.81 98 LEU A N 1
ATOM 738 C CA . LEU A 1 98 ? -57.867 6.625 -9.022 1.00 28.81 98 LEU A CA 1
ATOM 739 C C . LEU A 1 98 ? -56.687 7.045 -8.128 1.00 28.81 98 LEU A C 1
ATOM 741 O O . LEU A 1 98 ? -56.625 8.193 -7.698 1.00 28.81 98 LEU A O 1
ATOM 745 N N . ALA A 1 99 ? -55.779 6.106 -7.836 1.00 28.30 99 ALA A N 1
ATOM 746 C CA . ALA A 1 99 ? -54.357 6.348 -7.532 1.00 28.30 99 ALA A CA 1
ATOM 747 C C . ALA A 1 99 ? -53.653 5.027 -7.159 1.00 28.30 99 ALA A C 1
ATOM 749 O O . ALA A 1 99 ? -53.512 4.733 -5.978 1.00 28.30 99 ALA A O 1
ATOM 750 N N . ALA A 1 100 ? -53.245 4.230 -8.152 1.00 28.50 100 ALA A N 1
ATOM 751 C CA . ALA A 1 100 ? -52.163 3.236 -8.046 1.00 28.50 100 ALA A CA 1
ATOM 752 C C . ALA A 1 100 ? -51.992 2.519 -9.398 1.00 28.50 100 ALA A C 1
ATOM 754 O O . ALA A 1 100 ? -52.327 1.349 -9.544 1.00 28.50 100 ALA A O 1
ATOM 755 N N . GLU A 1 101 ? -51.497 3.234 -10.404 1.00 33.78 101 GLU A N 1
ATOM 756 C CA . GLU A 1 101 ? -50.815 2.613 -11.542 1.00 33.78 101 GLU A CA 1
ATOM 757 C C . GLU A 1 101 ? -49.418 3.228 -11.594 1.00 33.78 101 GLU A C 1
ATOM 759 O O . GLU A 1 101 ? -49.228 4.274 -12.202 1.00 33.78 101 GLU A O 1
ATOM 764 N N . GLU A 1 102 ? -48.475 2.618 -10.877 1.00 29.25 102 GLU A N 1
ATOM 765 C CA . GLU A 1 102 ? -47.051 2.615 -11.220 1.00 29.25 102 GLU A CA 1
ATOM 766 C C . GLU A 1 102 ? -46.349 1.519 -10.396 1.00 29.25 102 GLU A C 1
ATOM 768 O O . GLU A 1 102 ? -46.451 1.473 -9.171 1.00 29.25 102 GLU A O 1
ATOM 773 N N . ASP A 1 103 ? -45.695 0.615 -11.126 1.00 29.02 103 ASP A N 1
ATOM 774 C CA . ASP A 1 103 ? -44.624 -0.299 -10.720 1.00 29.02 103 ASP A CA 1
ATOM 775 C C . ASP A 1 103 ? -44.891 -1.326 -9.603 1.00 29.02 103 ASP A C 1
ATOM 777 O O . ASP A 1 103 ? -44.542 -1.155 -8.436 1.00 29.02 103 ASP A O 1
ATOM 781 N N . LEU A 1 104 ? -45.381 -2.502 -10.011 1.00 27.75 104 LEU A N 1
ATOM 782 C CA . LEU A 1 104 ? -45.144 -3.755 -9.289 1.00 27.75 104 LEU A CA 1
ATOM 783 C C . LEU A 1 104 ? -44.384 -4.733 -10.191 1.00 27.75 104 LEU A C 1
ATOM 785 O O . LEU A 1 104 ? -44.979 -5.526 -10.920 1.00 27.75 104 LEU A O 1
ATOM 789 N N . ASP A 1 105 ? -43.055 -4.696 -10.091 1.00 28.41 105 ASP A N 1
ATOM 790 C CA . ASP A 1 105 ? -42.191 -5.833 -10.411 1.00 28.41 105 ASP A CA 1
ATOM 791 C C . ASP A 1 105 ? -42.524 -6.978 -9.435 1.00 28.41 105 ASP A C 1
ATOM 793 O O . ASP A 1 105 ? -42.087 -7.000 -8.280 1.00 28.41 105 ASP A O 1
ATOM 797 N N . LEU A 1 106 ? -43.358 -7.922 -9.872 1.00 29.98 106 LEU A N 1
ATOM 798 C CA . LEU A 1 106 ? -43.736 -9.094 -9.085 1.00 29.98 106 LEU A CA 1
ATOM 799 C C . LEU A 1 106 ? -42.656 -10.184 -9.188 1.00 29.98 106 LEU A C 1
ATOM 801 O O . LEU A 1 106 ? -42.746 -11.103 -9.999 1.00 29.98 106 LEU A O 1
ATOM 805 N N . GLU A 1 107 ? -41.655 -10.128 -8.310 1.00 33.81 107 GLU A N 1
ATOM 806 C CA . GLU A 1 107 ? -40.998 -11.353 -7.831 1.00 33.81 107 GLU A CA 1
ATOM 807 C C . GLU A 1 107 ? -42.041 -12.210 -7.077 1.00 33.81 107 GLU A C 1
ATOM 809 O O . GLU A 1 107 ? -42.896 -11.656 -6.374 1.00 33.81 107 GLU A O 1
ATOM 814 N N . PRO A 1 108 ? -42.010 -13.554 -7.165 1.00 34.69 108 PRO A N 1
ATOM 815 C CA . PRO A 1 108 ? -42.967 -14.392 -6.455 1.00 34.69 108 PRO A CA 1
ATOM 816 C C . PRO A 1 108 ? -42.712 -14.287 -4.946 1.00 34.69 108 PRO A C 1
ATOM 818 O O . PRO A 1 108 ? -41.826 -14.945 -4.398 1.00 34.69 108 PRO A O 1
ATOM 821 N N . LEU A 1 109 ? -43.489 -13.445 -4.258 1.00 37.09 109 LEU A N 1
ATOM 822 C CA . LEU A 1 109 ? -43.427 -13.310 -2.805 1.00 37.09 109 LEU A CA 1
ATOM 823 C C . LEU A 1 109 ? -43.647 -14.683 -2.161 1.00 37.09 109 LEU A C 1
ATOM 825 O O . LEU A 1 109 ? -44.650 -15.357 -2.404 1.00 37.09 109 LEU A O 1
ATOM 829 N N . GLN A 1 110 ? -42.696 -15.096 -1.323 1.00 50.31 110 GLN A N 1
ATOM 830 C CA . GLN A 1 110 ? -42.810 -16.327 -0.551 1.00 50.31 110 GLN A CA 1
ATOM 831 C C . GLN A 1 110 ? -44.105 -16.297 0.297 1.00 50.31 110 GLN A C 1
ATOM 833 O O . GLN A 1 110 ? -44.410 -15.255 0.885 1.00 50.31 110 GLN A O 1
ATOM 838 N N . PRO A 1 111 ? -44.869 -17.405 0.416 1.00 54.16 111 PRO A N 1
ATOM 839 C CA . PRO A 1 111 ? -46.146 -17.435 1.145 1.00 54.16 111 PRO A CA 1
ATOM 840 C C . PRO A 1 111 ? -46.060 -16.900 2.584 1.00 54.16 111 PRO A C 1
ATOM 842 O O . PRO A 1 111 ? -47.029 -16.363 3.116 1.00 54.16 111 PRO A O 1
ATOM 845 N N . GLN A 1 112 ? -44.888 -17.022 3.209 1.00 54.12 112 GLN A N 1
ATOM 846 C CA . GLN A 1 112 ? -44.607 -16.553 4.562 1.00 54.12 112 GLN A CA 1
ATOM 847 C C . GLN A 1 112 ? -44.598 -15.021 4.668 1.00 54.12 112 GLN A C 1
ATOM 849 O O . GLN A 1 112 ? -45.093 -14.505 5.664 1.00 54.12 112 GLN A O 1
ATOM 854 N N . ILE A 1 113 ? -44.121 -14.294 3.648 1.00 52.50 113 ILE A N 1
ATOM 855 C CA . ILE A 1 113 ? -44.165 -12.818 3.599 1.00 52.50 113 ILE A CA 1
ATOM 856 C C . ILE A 1 113 ? -45.606 -12.322 3.529 1.00 52.50 113 ILE A C 1
ATOM 858 O O . ILE A 1 113 ? -45.964 -11.370 4.219 1.00 52.50 113 ILE A O 1
ATOM 862 N N . MET A 1 114 ? -46.441 -12.968 2.708 1.00 54.00 114 MET A N 1
ATOM 863 C CA . MET A 1 114 ? -47.843 -12.572 2.556 1.00 54.00 114 MET A CA 1
ATOM 864 C C . MET A 1 114 ? -48.614 -12.759 3.863 1.00 54.00 114 MET A C 1
ATOM 866 O O . MET A 1 114 ? -49.449 -11.932 4.220 1.00 54.00 114 MET A O 1
ATOM 870 N N . VAL A 1 115 ? -48.317 -13.836 4.594 1.00 61.06 115 VAL A N 1
ATOM 871 C CA . VAL A 1 115 ? -48.893 -14.086 5.917 1.00 61.06 115 VAL A CA 1
ATOM 872 C C . VAL A 1 115 ? -48.332 -13.109 6.945 1.00 61.06 115 VAL A C 1
ATOM 874 O O . VAL A 1 115 ? -49.118 -12.554 7.704 1.00 61.06 115 VAL A O 1
ATOM 877 N N . PHE A 1 116 ? -47.023 -12.846 6.932 1.00 68.75 116 PHE A N 1
ATOM 878 C CA . PHE A 1 116 ? -46.400 -11.897 7.849 1.00 68.75 116 PHE A CA 1
ATOM 879 C C . PHE A 1 116 ? -47.065 -10.516 7.745 1.00 68.75 116 PHE A C 1
ATOM 881 O O . PHE A 1 116 ? -47.687 -10.047 8.694 1.00 68.75 116 PHE A O 1
ATOM 888 N N . ARG A 1 117 ? -47.087 -9.952 6.534 1.00 69.62 117 ARG A N 1
ATOM 889 C CA . ARG A 1 117 ? -47.674 -8.634 6.243 1.00 69.62 117 ARG A CA 1
ATOM 890 C C . ARG A 1 117 ? -49.181 -8.542 6.459 1.00 69.62 117 ARG A C 1
ATOM 892 O O . ARG A 1 117 ? -49.706 -7.454 6.622 1.00 69.62 117 ARG A O 1
ATOM 899 N N . ARG A 1 118 ? -49.907 -9.662 6.424 1.00 68.38 118 ARG A N 1
ATOM 900 C CA . ARG A 1 118 ? -51.361 -9.659 6.638 1.00 68.38 118 ARG A CA 1
ATOM 901 C C . ARG A 1 118 ? -51.743 -9.349 8.087 1.00 68.38 118 ARG A C 1
ATOM 903 O O . ARG A 1 118 ? -52.838 -8.840 8.311 1.00 68.38 118 ARG A O 1
ATOM 910 N N . PHE A 1 119 ? -50.903 -9.732 9.045 1.00 68.62 119 PHE A N 1
ATOM 911 C CA . PHE A 1 119 ? -51.182 -9.563 10.476 1.00 68.62 119 PHE A CA 1
ATOM 912 C C . PHE A 1 119 ? -50.320 -8.481 11.138 1.00 68.62 119 PHE A C 1
ATOM 914 O O . PHE A 1 119 ? -50.572 -8.170 12.294 1.00 68.62 119 PHE A O 1
ATOM 921 N N . ASP A 1 120 ? -49.370 -7.909 10.396 1.00 76.81 120 ASP A N 1
ATOM 922 C CA . ASP A 1 120 ? -48.700 -6.642 10.707 1.00 76.81 120 ASP A CA 1
ATOM 923 C C . ASP A 1 120 ? -49.670 -5.524 10.308 1.00 76.81 120 ASP A C 1
ATOM 925 O O . ASP A 1 120 ? -49.763 -5.128 9.143 1.00 76.81 120 ASP A O 1
ATOM 929 N N . ALA A 1 121 ? -50.531 -5.152 11.250 1.00 71.44 121 ALA A N 1
ATOM 930 C CA . ALA A 1 121 ? -51.680 -4.295 10.992 1.00 71.44 121 ALA A CA 1
ATOM 931 C C . ALA A 1 121 ? -51.282 -2.818 10.937 1.00 71.44 121 ALA A C 1
ATOM 933 O O . ALA A 1 121 ? -51.990 -2.021 10.310 1.00 71.44 121 ALA A O 1
ATOM 934 N N . ASP A 1 122 ? -50.182 -2.454 11.596 1.00 71.00 122 ASP A N 1
ATOM 935 C CA . ASP A 1 122 ? -49.651 -1.094 11.616 1.00 71.00 122 ASP A CA 1
ATOM 936 C C . ASP A 1 122 ? -48.558 -0.833 10.562 1.00 71.00 122 ASP A C 1
ATOM 938 O O . ASP A 1 122 ? -48.205 0.327 10.324 1.00 71.00 122 ASP A O 1
ATOM 942 N N . GLY A 1 123 ? -48.095 -1.877 9.866 1.00 67.94 123 GLY A N 1
ATOM 943 C CA . GLY A 1 123 ? -47.116 -1.792 8.785 1.00 67.94 123 GLY A CA 1
ATOM 944 C C . GLY A 1 123 ? -45.696 -1.537 9.286 1.00 67.94 123 GLY A C 1
ATOM 945 O O . GLY A 1 123 ? -44.862 -1.013 8.537 1.00 67.94 123 GLY A O 1
ATOM 946 N N . SER A 1 124 ? -45.415 -1.867 10.546 1.00 70.81 124 SER A N 1
ATOM 947 C CA . SER A 1 124 ? -44.118 -1.654 11.188 1.00 70.81 124 SER A CA 1
ATOM 948 C C . SER A 1 124 ? -43.029 -2.619 10.703 1.00 70.81 124 SER A C 1
ATOM 950 O O . SER A 1 124 ? -41.852 -2.413 11.009 1.00 70.81 124 SER A O 1
ATOM 952 N N . ASN A 1 125 ? -43.381 -3.632 9.901 1.00 68.31 125 ASN A N 1
ATOM 953 C CA . ASN A 1 125 ? -42.541 -4.775 9.525 1.00 68.31 125 ASN A CA 1
ATOM 954 C C . ASN A 1 125 ? -42.070 -5.614 10.727 1.00 68.31 125 ASN A C 1
ATOM 956 O O . ASN A 1 125 ? -41.067 -6.331 10.636 1.00 68.31 125 ASN A O 1
ATOM 960 N N . ALA A 1 126 ? -42.798 -5.554 11.838 1.00 78.25 126 ALA A N 1
ATOM 961 C CA . ALA A 1 126 ? -42.601 -6.378 13.018 1.00 78.25 126 ALA A CA 1
ATOM 962 C C . ALA A 1 126 ? -43.962 -6.732 13.625 1.00 78.25 126 ALA A C 1
ATOM 964 O O . ALA A 1 126 ? -44.944 -6.050 13.383 1.00 78.25 126 ALA A O 1
ATOM 965 N N . TYR A 1 127 ? -44.024 -7.807 14.404 1.00 81.50 127 TYR A N 1
ATOM 966 C CA . TYR A 1 127 ? -45.189 -8.110 15.223 1.00 81.50 127 TYR A CA 1
ATOM 967 C C . TYR A 1 127 ? -45.006 -7.582 16.630 1.00 81.50 127 TYR A C 1
ATOM 969 O O . TYR A 1 127 ? -44.050 -7.949 17.325 1.00 81.50 127 TYR A O 1
ATOM 977 N N . ASP A 1 128 ? -45.988 -6.819 17.084 1.00 84.19 128 ASP A N 1
ATOM 978 C CA . ASP A 1 128 ? -46.222 -6.598 18.497 1.00 84.19 128 ASP A CA 1
ATOM 979 C C . ASP A 1 128 ? -46.940 -7.803 19.153 1.00 84.19 128 ASP A C 1
ATOM 981 O O . ASP A 1 128 ? -47.289 -8.818 18.531 1.00 84.19 128 ASP A O 1
ATOM 985 N N . ARG A 1 129 ? -47.150 -7.730 20.474 1.00 85.06 129 ARG A N 1
ATOM 986 C CA . ARG A 1 129 ? -47.799 -8.824 21.222 1.00 85.06 129 ARG A CA 1
ATOM 987 C C . ARG A 1 129 ? -49.243 -9.061 20.790 1.00 85.06 129 ARG A C 1
ATOM 989 O O . ARG A 1 129 ? -49.717 -10.192 20.906 1.00 85.06 129 ARG A O 1
ATOM 996 N N . ALA A 1 130 ? -49.961 -8.026 20.374 1.00 83.56 130 ALA A N 1
ATOM 997 C CA . ALA A 1 130 ? -51.347 -8.133 19.942 1.00 83.56 130 ALA A CA 1
ATOM 998 C C . ALA A 1 130 ? -51.436 -8.752 18.541 1.00 83.56 130 ALA A C 1
ATOM 1000 O O . ALA A 1 130 ? -52.258 -9.645 18.330 1.00 83.56 130 ALA A O 1
ATOM 1001 N N . GLU A 1 131 ? -50.550 -8.357 17.634 1.00 84.12 131 GLU A N 1
ATOM 1002 C CA . GLU A 1 131 ? -50.446 -8.855 16.262 1.00 84.12 131 GLU A CA 1
ATOM 1003 C C . GLU A 1 131 ? -50.034 -10.323 16.224 1.00 84.12 131 GLU A C 1
ATOM 1005 O O . GLU A 1 131 ? -50.708 -11.141 15.591 1.00 84.12 131 GLU A O 1
ATOM 1010 N N . LEU A 1 132 ? -49.020 -10.717 17.006 1.00 82.25 132 LEU A N 1
ATOM 1011 C CA . LEU A 1 132 ? -48.662 -12.132 17.132 1.00 82.25 132 LEU A CA 1
ATOM 1012 C C . LEU A 1 132 ? -49.810 -12.944 17.750 1.00 82.25 132 LEU A C 1
ATOM 1014 O O . LEU A 1 132 ? -50.067 -14.078 17.338 1.00 82.25 132 LEU A O 1
ATOM 1018 N N . ALA A 1 133 ? -50.507 -12.397 18.750 1.00 80.12 133 ALA A N 1
ATOM 1019 C CA . ALA A 1 133 ? -51.648 -13.080 19.354 1.00 80.12 133 ALA A CA 1
ATOM 1020 C C . ALA A 1 133 ? -52.789 -13.269 18.343 1.00 80.12 133 ALA A C 1
ATOM 1022 O O . ALA A 1 133 ? -53.422 -14.326 18.340 1.00 80.12 133 ALA A O 1
ATOM 1023 N N . GLU A 1 134 ? -53.036 -12.287 17.476 1.00 77.12 134 GLU A N 1
ATOM 1024 C CA . GLU A 1 134 ? -54.040 -12.366 16.414 1.00 77.12 134 GLU A CA 1
ATOM 1025 C C . GLU A 1 134 ? -53.646 -13.373 15.331 1.00 77.12 134 GLU A C 1
ATOM 1027 O O . GLU A 1 134 ? -54.454 -14.229 14.966 1.00 77.12 134 GLU A O 1
ATOM 1032 N N . PHE A 1 135 ? -52.382 -13.359 14.903 1.00 77.19 135 PHE A N 1
ATOM 1033 C CA . PHE A 1 135 ? -51.822 -14.363 14.003 1.00 77.19 135 PHE A CA 1
ATOM 1034 C C . PHE A 1 135 ? -52.014 -15.783 14.564 1.00 77.19 135 PHE A C 1
ATOM 1036 O O . PHE A 1 135 ? -52.534 -16.672 13.885 1.00 77.19 135 PHE A O 1
ATOM 1043 N N . LEU A 1 136 ? -51.664 -16.014 15.833 1.00 72.31 136 LEU A N 1
ATOM 1044 C CA . LEU A 1 136 ? -51.707 -17.351 16.432 1.00 72.31 136 LEU A CA 1
ATOM 1045 C C . LEU A 1 136 ? -53.127 -17.893 16.620 1.00 72.31 136 LEU A C 1
ATOM 1047 O O . LEU A 1 136 ? -53.302 -19.109 16.512 1.00 72.31 136 LEU A O 1
ATOM 1051 N N . LYS A 1 137 ? -54.143 -17.037 16.804 1.00 71.44 137 LYS A N 1
ATOM 1052 C CA . LYS A 1 137 ? -55.556 -17.464 16.878 1.00 71.44 137 LYS A CA 1
ATOM 1053 C C . LYS A 1 137 ? -56.005 -18.242 15.638 1.00 71.44 137 LYS A C 1
ATOM 1055 O O . LYS A 1 137 ? -56.858 -19.119 15.759 1.00 71.44 137 LYS A O 1
ATOM 1060 N N . GLY A 1 138 ? -55.429 -17.951 14.468 1.00 56.97 138 GLY A N 1
ATOM 1061 C CA . GLY A 1 138 ? -55.746 -18.632 13.209 1.00 56.97 138 GLY A CA 1
ATOM 1062 C C . GLY A 1 138 ? -55.076 -19.999 13.029 1.00 56.97 138 GLY A C 1
ATOM 1063 O O . GLY A 1 138 ? -55.548 -20.803 12.228 1.00 56.97 138 GLY A O 1
ATOM 1064 N N . PHE A 1 139 ? -54.001 -20.287 13.773 1.00 52.06 139 PHE A N 1
ATOM 1065 C CA . PHE A 1 139 ? -53.148 -21.459 13.535 1.00 52.06 139 PHE A CA 1
ATOM 1066 C C . PHE A 1 139 ? -53.061 -22.427 14.724 1.00 52.06 139 PHE A C 1
ATOM 1068 O O . PHE A 1 139 ? -52.890 -23.629 14.502 1.00 52.06 139 PHE A O 1
ATOM 1075 N N . ARG A 1 140 ? -53.169 -21.957 15.978 1.00 57.94 140 ARG A N 1
ATOM 1076 C CA . ARG A 1 140 ? -53.078 -22.795 17.191 1.00 57.94 140 ARG A CA 1
ATOM 1077 C C . ARG A 1 140 ? -53.837 -22.211 18.386 1.00 57.94 140 ARG A C 1
ATOM 1079 O O . ARG A 1 140 ? -53.834 -21.013 18.624 1.00 57.94 140 ARG A O 1
ATOM 1086 N N . ASN A 1 141 ? -54.382 -23.089 19.229 1.00 56.72 141 ASN A N 1
ATOM 1087 C CA . ASN A 1 141 ? -54.907 -22.707 20.541 1.00 56.72 141 ASN A CA 1
ATOM 1088 C C . ASN A 1 141 ? -53.765 -22.773 21.576 1.00 56.72 141 ASN A C 1
ATOM 1090 O O . ASN A 1 141 ? -53.397 -23.863 22.017 1.00 56.72 141 ASN A O 1
ATOM 1094 N N . ILE A 1 142 ? -53.145 -21.633 21.895 1.00 66.56 142 ILE A N 1
ATOM 1095 C CA . ILE A 1 142 ? -51.990 -21.535 22.806 1.00 66.56 142 ILE A CA 1
ATOM 1096 C C . ILE A 1 142 ? -52.418 -20.967 24.169 1.00 66.56 142 ILE A C 1
ATOM 1098 O O . ILE A 1 142 ? -53.232 -20.048 24.236 1.00 66.56 142 ILE A O 1
ATOM 1102 N N . SER A 1 143 ? -51.897 -21.518 25.271 1.00 73.94 143 SER A N 1
ATOM 1103 C CA . SER A 1 143 ? -52.120 -20.954 26.611 1.00 73.94 143 SER A CA 1
ATOM 1104 C C . SER A 1 143 ? -51.328 -19.655 26.796 1.00 73.94 143 SER A C 1
ATOM 1106 O O . SER A 1 143 ? -50.332 -19.428 26.111 1.00 73.94 143 SER A O 1
ATOM 1108 N N . SER A 1 144 ? -51.722 -18.816 27.759 1.00 72.19 144 SER A N 1
ATOM 1109 C CA . SER A 1 144 ? -50.998 -17.583 28.108 1.00 72.19 144 SER A CA 1
ATOM 1110 C C . SER A 1 144 ? -49.526 -17.835 28.457 1.00 72.19 144 SER A C 1
ATOM 1112 O O . SER A 1 144 ? -48.653 -17.067 28.059 1.00 72.19 144 SER A O 1
ATOM 1114 N N . ASP A 1 145 ? -49.240 -18.943 29.141 1.00 68.44 145 ASP A N 1
ATOM 1115 C CA . ASP A 1 145 ? -47.873 -19.329 29.504 1.00 68.44 145 ASP A CA 1
ATOM 1116 C C . ASP A 1 145 ? -47.071 -19.768 28.271 1.00 68.44 145 ASP A C 1
ATOM 1118 O O . ASP A 1 145 ? -45.916 -19.378 28.110 1.00 68.44 145 ASP A O 1
ATOM 1122 N N . GLY A 1 146 ? -47.707 -20.503 27.351 1.00 68.50 146 GLY A N 1
ATOM 1123 C CA . GLY A 1 146 ? -47.101 -20.884 26.074 1.00 68.50 146 GLY A CA 1
ATOM 1124 C C . GLY A 1 146 ? -46.845 -19.685 25.160 1.00 68.50 146 GLY A C 1
ATOM 1125 O O . GLY A 1 146 ? -45.810 -19.630 24.501 1.00 68.50 146 GLY A O 1
ATOM 1126 N N . PHE A 1 147 ? -47.742 -18.696 25.159 1.00 77.56 147 PHE A N 1
ATOM 1127 C CA . PHE A 1 147 ? -47.563 -17.449 24.415 1.00 77.56 147 PHE A CA 1
ATOM 1128 C C . PHE A 1 147 ? -46.370 -16.652 24.944 1.00 77.56 147 PHE A C 1
ATOM 1130 O O . PHE A 1 147 ? -45.528 -16.216 24.168 1.00 77.56 147 PHE A O 1
ATOM 1137 N N . ASN A 1 148 ? -46.251 -16.512 26.267 1.00 74.56 148 ASN A N 1
ATOM 1138 C CA . ASN A 1 148 ? -45.127 -15.805 26.878 1.00 74.56 148 ASN A CA 1
ATOM 1139 C C . ASN A 1 148 ? -43.790 -16.505 26.618 1.00 74.56 148 ASN A C 1
ATOM 1141 O O . ASN A 1 148 ? -42.791 -15.831 26.375 1.00 74.56 148 ASN A O 1
ATOM 1145 N N . GLN A 1 149 ? -43.771 -17.839 26.630 1.00 71.62 149 GLN A N 1
ATOM 1146 C CA . GLN A 1 149 ? -42.570 -18.604 26.313 1.00 71.62 149 GLN A CA 1
ATOM 1147 C C . GLN A 1 149 ? -42.183 -18.470 24.836 1.00 71.62 149 GLN A C 1
ATOM 1149 O O . GLN A 1 149 ? -41.005 -18.284 24.541 1.00 71.62 149 GLN A O 1
ATOM 1154 N N . LEU A 1 150 ? -43.151 -18.519 23.915 1.00 71.81 150 LEU A N 1
ATOM 1155 C CA . LEU A 1 150 ? -42.913 -18.279 22.491 1.00 71.81 150 LEU A CA 1
ATOM 1156 C C . LEU A 1 150 ? -42.401 -16.858 22.255 1.00 71.81 150 LEU A C 1
ATOM 1158 O O . LEU A 1 150 ? -41.399 -16.701 21.574 1.00 71.81 150 LEU A O 1
ATOM 1162 N N . TRP A 1 151 ? -43.025 -15.855 22.874 1.00 79.62 151 TRP A N 1
ATOM 1163 C CA . TRP A 1 151 ? -42.607 -14.457 22.786 1.00 79.62 151 TRP A CA 1
ATOM 1164 C C . TRP A 1 151 ? -41.149 -14.279 23.211 1.00 79.62 151 TRP A C 1
ATOM 1166 O O . TRP A 1 151 ? -40.336 -13.790 22.444 1.00 79.62 151 TRP A O 1
ATOM 1176 N N . GLN A 1 152 ? -40.789 -14.770 24.399 1.00 73.75 152 GLN A N 1
ATOM 1177 C CA . GLN A 1 152 ? -39.415 -14.685 24.912 1.00 73.75 152 GLN A CA 1
ATOM 1178 C C . GLN A 1 152 ? -38.397 -15.504 24.105 1.00 73.75 152 GLN A C 1
ATOM 1180 O O . GLN A 1 152 ? -37.194 -15.279 24.225 1.00 73.75 152 GLN A O 1
ATOM 1185 N N . THR A 1 153 ? -38.856 -16.499 23.343 1.00 69.19 153 THR A N 1
ATOM 1186 C CA . THR A 1 153 ? -37.988 -17.322 22.492 1.00 69.19 153 THR A CA 1
ATOM 1187 C C . THR A 1 153 ? -37.850 -16.727 21.091 1.00 69.19 153 THR A C 1
ATOM 1189 O O . THR A 1 153 ? -36.808 -16.912 20.473 1.00 69.19 153 THR A O 1
ATOM 1192 N N . ALA A 1 154 ? -38.878 -16.037 20.596 1.00 73.81 154 ALA A N 1
ATOM 1193 C CA . ALA A 1 154 ? -38.940 -15.469 19.256 1.00 73.81 154 ALA A CA 1
ATOM 1194 C C . ALA A 1 154 ? -38.425 -14.026 19.176 1.00 73.81 154 ALA A C 1
ATOM 1196 O O . ALA A 1 154 ? -37.844 -13.683 18.157 1.00 73.81 154 ALA A O 1
ATOM 1197 N N . ASP A 1 155 ? -38.563 -13.219 20.231 1.00 76.62 155 ASP A N 1
ATOM 1198 C CA . ASP A 1 155 ? -37.890 -11.917 20.354 1.00 76.62 155 ASP A CA 1
ATOM 1199 C C . ASP A 1 155 ? -36.411 -12.154 20.706 1.00 76.62 155 ASP A C 1
ATOM 1201 O O . ASP A 1 155 ? -36.033 -12.390 21.861 1.00 76.62 155 ASP A O 1
ATOM 1205 N N . LEU A 1 156 ? -35.565 -12.211 19.677 1.00 65.12 156 LEU A N 1
ATOM 1206 C CA . LEU A 1 156 ? -34.188 -12.686 19.801 1.00 65.12 156 LEU A CA 1
ATOM 1207 C C . LEU A 1 156 ? -33.207 -11.590 20.194 1.00 65.12 156 LEU A C 1
ATOM 1209 O O . LEU A 1 156 ? -32.177 -11.887 20.815 1.00 65.12 156 LEU A O 1
ATOM 1213 N N . ASP A 1 157 ? -33.488 -10.344 19.826 1.00 58.97 157 ASP A N 1
ATOM 1214 C CA . ASP A 1 157 ? -32.660 -9.195 20.175 1.00 58.97 157 ASP A CA 1
ATOM 1215 C C . ASP A 1 157 ? -33.118 -8.478 21.461 1.00 58.97 157 ASP A C 1
ATOM 1217 O O . ASP A 1 157 ? -32.306 -7.730 22.041 1.00 58.97 157 ASP A O 1
ATOM 1221 N N . GLY A 1 158 ? -34.317 -8.802 21.962 1.00 72.12 158 GLY A N 1
ATOM 1222 C CA . GLY A 1 158 ? -34.921 -8.285 23.187 1.00 72.12 158 GLY A CA 1
ATOM 1223 C C . GLY A 1 158 ? -35.487 -6.882 23.005 1.00 72.12 158 GLY A C 1
ATOM 1224 O O . GLY A 1 158 ? -35.352 -6.064 23.921 1.00 72.12 158 GLY A O 1
ATOM 1225 N N . ASN A 1 159 ? -35.986 -6.569 21.809 1.00 73.25 159 ASN A N 1
ATOM 1226 C CA . ASN A 1 159 ? -36.515 -5.252 21.463 1.00 73.25 159 ASN A CA 1
ATOM 1227 C C . ASN A 1 159 ? -38.036 -5.130 21.689 1.00 73.25 159 ASN A C 1
ATOM 1229 O O . ASN A 1 159 ? -38.599 -4.083 21.368 1.00 73.25 159 ASN A O 1
ATOM 1233 N N . ASP A 1 160 ? -38.666 -6.153 22.283 1.00 80.19 160 ASP A N 1
ATOM 1234 C CA . ASP A 1 160 ? -40.113 -6.257 22.500 1.00 80.19 160 ASP A CA 1
ATOM 1235 C C . ASP A 1 160 ? -40.935 -6.218 21.193 1.00 80.19 160 ASP A C 1
ATOM 1237 O O . ASP A 1 160 ? -42.104 -5.821 21.194 1.00 80.19 160 ASP A O 1
ATOM 1241 N N . ALA A 1 161 ? -40.354 -6.697 20.091 1.00 79.56 161 ALA A N 1
ATOM 1242 C CA . ALA A 1 161 ? -41.003 -6.927 18.805 1.00 79.56 161 ALA A CA 1
ATOM 1243 C C . ALA A 1 161 ? -40.459 -8.213 18.146 1.00 79.56 161 ALA A C 1
ATOM 1245 O O . ALA A 1 161 ? -39.407 -8.723 18.520 1.00 79.56 161 ALA A O 1
ATOM 1246 N N . ILE A 1 162 ? -41.197 -8.773 17.185 1.00 76.12 162 ILE A N 1
ATOM 1247 C CA . ILE A 1 162 ? -40.757 -9.937 16.395 1.00 76.12 162 ILE A CA 1
ATOM 1248 C C . ILE A 1 162 ? -40.729 -9.532 14.928 1.00 76.12 162 ILE A C 1
ATOM 1250 O O . ILE A 1 162 ? -41.776 -9.440 14.288 1.00 76.12 162 ILE A O 1
ATOM 1254 N N . ASP A 1 163 ? -39.543 -9.289 14.386 1.00 76.94 163 ASP A N 1
ATOM 1255 C CA . ASP A 1 163 ? -39.395 -8.975 12.964 1.00 76.94 163 ASP A CA 1
ATOM 1256 C C . ASP A 1 163 ? -39.582 -10.203 12.055 1.00 76.94 163 ASP A C 1
ATOM 1258 O O . ASP A 1 163 ? -39.783 -11.332 12.508 1.00 76.94 163 ASP A O 1
ATOM 1262 N N . TYR A 1 164 ? -39.533 -9.989 10.739 1.00 68.88 164 TYR A N 1
ATOM 1263 C CA . TYR A 1 164 ? -39.742 -11.058 9.762 1.00 68.88 164 TYR A CA 1
ATOM 1264 C C . TYR A 1 164 ? -38.751 -12.228 9.909 1.00 68.88 164 TYR A C 1
ATOM 1266 O O . TYR A 1 164 ? -39.138 -13.392 9.757 1.00 68.88 164 TYR A O 1
ATOM 1274 N N . ASP A 1 165 ? -37.491 -11.950 10.245 1.00 62.34 165 ASP A N 1
ATOM 1275 C CA . ASP A 1 165 ? -36.462 -12.980 10.399 1.00 62.34 165 ASP A CA 1
ATOM 1276 C C . ASP A 1 165 ? -36.653 -13.755 11.713 1.00 62.34 165 ASP A C 1
ATOM 1278 O O . ASP A 1 165 ? -36.459 -14.971 11.769 1.00 62.34 165 ASP A O 1
ATOM 1282 N N . GLU A 1 166 ? -37.055 -13.076 12.786 1.00 73.31 166 GLU A N 1
ATOM 1283 C CA . GLU A 1 166 ? -37.458 -13.665 14.070 1.00 73.31 166 GLU A CA 1
ATOM 1284 C C . GLU A 1 166 ? -38.727 -14.523 13.943 1.00 73.31 166 GLU A C 1
ATOM 1286 O O . GLU A 1 166 ? -38.808 -15.636 14.484 1.00 73.31 166 GLU A O 1
ATOM 1291 N N . PHE A 1 167 ? -39.686 -14.057 13.145 1.00 73.00 167 PHE A N 1
ATOM 1292 C CA . PHE A 1 167 ? -40.901 -14.776 12.794 1.00 73.00 167 PHE A CA 1
ATOM 1293 C C . PHE A 1 167 ? -40.592 -16.066 12.025 1.00 73.00 167 PHE A C 1
ATOM 1295 O O . PHE A 1 167 ? -41.075 -17.140 12.400 1.00 73.00 167 PHE A O 1
ATOM 1302 N N . LEU A 1 168 ? -39.752 -16.008 10.990 1.00 64.94 168 LEU A N 1
ATOM 1303 C CA . LEU A 1 168 ? -39.356 -17.202 10.240 1.00 64.94 168 LEU A CA 1
ATOM 1304 C C . LEU A 1 168 ? -38.602 -18.210 11.116 1.00 64.94 168 LEU A C 1
ATOM 1306 O O . LEU A 1 168 ? -38.921 -19.405 11.101 1.00 64.94 168 LEU A O 1
ATOM 1310 N N . ASP A 1 169 ? -37.636 -17.731 11.898 1.00 64.19 169 ASP A N 1
ATOM 1311 C CA . ASP A 1 169 ? -36.716 -18.596 12.633 1.00 64.19 169 ASP A CA 1
ATOM 1312 C C . ASP A 1 169 ? -37.354 -19.274 13.845 1.00 64.19 169 ASP A C 1
ATOM 1314 O O . ASP A 1 169 ? -37.026 -20.428 14.113 1.00 64.19 169 ASP A O 1
ATOM 1318 N N . CYS A 1 170 ? -38.240 -18.601 14.584 1.00 64.56 170 CYS A N 1
ATOM 1319 C CA . CYS A 1 170 ? -38.781 -19.148 15.835 1.00 64.56 170 CYS A CA 1
ATOM 1320 C C . CYS A 1 170 ? -40.292 -19.395 15.814 1.00 64.56 170 CYS A C 1
ATOM 1322 O O . CYS A 1 170 ? -40.765 -20.294 16.517 1.00 64.56 170 CYS A O 1
ATOM 1324 N N . VAL A 1 171 ? -41.063 -18.641 15.024 1.00 68.69 171 VAL A N 1
ATOM 1325 C CA . VAL A 1 171 ? -42.531 -18.773 14.981 1.00 68.69 171 VAL A CA 1
ATOM 1326 C C . VAL A 1 171 ? -42.958 -19.776 13.906 1.00 68.69 171 VAL A C 1
ATOM 1328 O O . VAL A 1 171 ? -43.753 -20.681 14.185 1.00 68.69 171 VAL A O 1
ATOM 1331 N N . VAL A 1 172 ? -42.400 -19.664 12.697 1.00 64.81 172 VAL A N 1
ATOM 1332 C CA . VAL A 1 172 ? -42.680 -20.566 11.566 1.00 64.81 172 VAL A CA 1
ATOM 1333 C C . VAL A 1 172 ? -41.887 -21.867 11.682 1.00 64.81 172 VAL A C 1
ATOM 1335 O O . VAL A 1 172 ? -42.444 -22.940 11.436 1.00 64.81 172 VAL A O 1
ATOM 1338 N N . ASN A 1 173 ? -40.626 -21.802 12.123 1.00 60.72 173 ASN A N 1
ATOM 1339 C CA . ASN A 1 173 ? -39.777 -22.975 12.334 1.00 60.72 173 ASN A CA 1
ATOM 1340 C C . ASN A 1 173 ? -39.324 -23.133 13.802 1.00 60.72 173 ASN A C 1
ATOM 1342 O O . ASN A 1 173 ? -38.156 -22.954 14.119 1.00 60.72 173 ASN A O 1
ATOM 1346 N N . PRO A 1 174 ? -40.192 -23.557 14.735 1.00 56.31 174 PRO A N 1
ATOM 1347 C CA . PRO A 1 174 ? -39.818 -23.657 16.150 1.00 56.31 174 PRO A CA 1
ATOM 1348 C C . PRO A 1 174 ? -38.582 -24.541 16.410 1.00 56.31 174 PRO A C 1
ATOM 1350 O O . PRO A 1 174 ? -37.843 -24.321 17.367 1.00 56.31 174 PRO A O 1
ATOM 1353 N N . ALA A 1 175 ? -38.317 -25.530 15.549 1.00 54.69 175 ALA A N 1
ATOM 1354 C CA . ALA A 1 175 ? -37.173 -26.426 15.687 1.00 54.69 175 ALA A CA 1
ATOM 1355 C C . ALA A 1 175 ? -35.809 -25.714 15.568 1.00 54.69 175 ALA A C 1
ATOM 1357 O O . ALA A 1 175 ? -34.847 -26.200 16.165 1.00 54.69 175 ALA A O 1
ATOM 1358 N N . SER A 1 176 ? -35.710 -24.573 14.867 1.00 56.00 176 SER A N 1
ATOM 1359 C CA . SER A 1 176 ? -34.467 -23.780 14.813 1.00 56.00 176 SER A CA 1
ATOM 1360 C C . SER A 1 176 ? -34.129 -23.108 16.141 1.00 56.00 176 SER A C 1
ATOM 1362 O O . SER A 1 176 ? -32.950 -22.951 16.444 1.00 56.00 176 SER A O 1
ATOM 1364 N N . CYS A 1 177 ? -35.129 -22.765 16.956 1.00 51.41 177 CYS A N 1
ATOM 1365 C CA . CYS A 1 177 ? -34.919 -22.101 18.248 1.00 51.41 177 CYS A CA 1
ATOM 1366 C C . CYS A 1 177 ? -34.925 -23.088 19.432 1.00 51.41 177 CYS A C 1
ATOM 1368 O O . CYS A 1 177 ? -34.332 -22.817 20.475 1.00 51.41 177 CYS A O 1
ATOM 1370 N N . TYR A 1 178 ? -35.511 -24.280 19.253 1.00 47.34 178 TYR A N 1
ATOM 1371 C CA . TYR A 1 178 ? -35.583 -25.345 20.263 1.00 47.34 178 TYR A CA 1
ATOM 1372 C C . TYR A 1 178 ? -34.589 -26.500 20.056 1.00 47.34 178 TYR A C 1
ATOM 1374 O O . TYR A 1 178 ? -34.853 -27.592 20.552 1.00 47.34 178 TYR A O 1
ATOM 1382 N N . SER A 1 179 ? -33.454 -26.334 19.359 1.00 43.75 179 SER A N 1
ATOM 1383 C CA . SER A 1 179 ? -32.484 -27.433 19.190 1.00 43.75 179 SER A CA 1
ATOM 1384 C C . SER A 1 179 ? -31.751 -27.782 20.505 1.00 43.75 179 SER A C 1
ATOM 1386 O O . SER A 1 179 ? -30.568 -27.498 20.704 1.00 43.75 179 SER A O 1
ATOM 1388 N N . THR A 1 180 ? -32.463 -28.426 21.422 1.00 41.41 180 THR A N 1
ATOM 1389 C CA . THR A 1 180 ? -31.965 -29.200 22.550 1.00 41.41 180 THR A CA 1
ATOM 1390 C C . THR A 1 180 ? -32.235 -30.669 22.235 1.00 41.41 180 THR A C 1
ATOM 1392 O O . THR A 1 180 ? -33.357 -31.151 22.329 1.00 41.41 180 THR A O 1
ATOM 1395 N N . GLY A 1 181 ? -31.199 -31.407 21.834 1.00 37.31 181 GLY A N 1
ATOM 1396 C CA . GLY A 1 181 ? -31.307 -32.859 21.689 1.00 37.31 181 GLY A CA 1
ATOM 1397 C C . GLY A 1 181 ? -30.311 -33.453 20.707 1.00 37.31 181 GLY A C 1
ATOM 1398 O O . GLY A 1 181 ? -30.506 -33.374 19.504 1.00 37.31 181 GLY A O 1
ATOM 1399 N N . GLU A 1 182 ? -29.261 -34.063 21.257 1.00 30.39 182 GLU A N 1
ATOM 1400 C CA . GLU A 1 182 ? -28.434 -35.099 20.620 1.00 30.39 182 GLU A CA 1
ATOM 1401 C C . GLU A 1 182 ? -27.711 -34.752 19.309 1.00 30.39 182 GLU A C 1
ATOM 1403 O O . GLU A 1 182 ? -27.941 -35.366 18.279 1.00 30.39 182 GLU A O 1
ATOM 1408 N N . TYR A 1 183 ? -26.696 -33.889 19.380 1.00 29.78 183 TYR A N 1
ATOM 1409 C CA . TYR A 1 183 ? -25.468 -34.091 18.599 1.00 29.78 183 TYR A CA 1
ATOM 1410 C C . TYR A 1 183 ? -24.265 -33.679 19.463 1.00 29.78 183 TYR A C 1
ATOM 1412 O O . TYR A 1 183 ? -24.168 -32.541 19.920 1.00 29.78 183 TYR A O 1
ATOM 1420 N N . VAL A 1 184 ? -23.427 -34.682 19.742 1.00 31.52 184 VAL A N 1
ATOM 1421 C CA . VAL A 1 184 ? -22.134 -34.731 20.454 1.00 31.52 184 VAL A CA 1
ATOM 1422 C C . VAL A 1 184 ? -21.603 -33.385 20.981 1.00 31.52 184 VAL A C 1
ATOM 1424 O O . VAL A 1 184 ? -21.259 -32.492 20.208 1.00 31.52 184 VAL A O 1
ATOM 1427 N N . GLU A 1 185 ? -21.460 -33.266 22.307 1.00 36.09 185 GLU A N 1
ATOM 1428 C CA . GLU A 1 185 ? -20.643 -32.225 22.945 1.00 36.09 185 GLU A CA 1
ATOM 1429 C C . GLU A 1 185 ? -19.219 -32.264 22.374 1.00 36.09 185 GLU A C 1
ATOM 1431 O O . GLU A 1 185 ? -18.413 -33.128 22.715 1.00 36.09 185 GLU A O 1
ATOM 1436 N N . SER A 1 186 ? -18.904 -31.339 21.467 1.00 44.34 186 SER A N 1
ATOM 1437 C CA . SER A 1 186 ? -17.533 -31.113 21.029 1.00 44.34 186 SER A CA 1
ATOM 1438 C C . SER A 1 186 ? -16.889 -30.065 21.934 1.00 44.34 186 SER A C 1
ATOM 1440 O O . SER A 1 186 ? -17.524 -29.079 22.317 1.00 44.34 186 SER A O 1
ATOM 1442 N N . ALA A 1 187 ? -15.602 -30.248 22.239 1.00 45.00 187 ALA A N 1
ATOM 1443 C CA . ALA A 1 187 ? -14.804 -29.295 23.016 1.00 45.00 187 ALA A CA 1
ATOM 1444 C C . ALA A 1 187 ? -14.843 -27.864 22.438 1.00 45.00 187 ALA A C 1
ATOM 1446 O O . ALA A 1 187 ? -14.673 -26.895 23.172 1.00 45.00 187 ALA A O 1
ATOM 1447 N N . ALA A 1 188 ? -15.123 -27.730 21.137 1.00 41.41 188 ALA A N 1
ATOM 1448 C CA . ALA A 1 188 ? -15.276 -26.445 20.468 1.00 41.41 188 ALA A CA 1
ATOM 1449 C C . ALA A 1 188 ? -16.486 -25.649 20.981 1.00 41.41 188 ALA A C 1
ATOM 1451 O O . ALA A 1 188 ? -16.403 -24.432 21.106 1.00 41.41 188 ALA A O 1
ATOM 1452 N N . VAL A 1 189 ? -17.595 -26.311 21.325 1.00 42.69 189 VAL A N 1
ATOM 1453 C CA . VAL A 1 189 ? -18.802 -25.609 21.787 1.00 42.69 189 VAL A CA 1
ATOM 1454 C C . VAL A 1 189 ? -18.676 -25.173 23.247 1.00 42.69 189 VAL A C 1
ATOM 1456 O O . VAL A 1 189 ? -19.126 -24.087 23.606 1.00 42.69 189 VAL A O 1
ATOM 1459 N N . THR A 1 190 ? -18.015 -25.979 24.079 1.00 52.28 190 THR A N 1
ATOM 1460 C CA . THR A 1 190 ? -17.667 -25.600 25.456 1.00 52.28 190 THR A CA 1
ATOM 1461 C C . THR A 1 190 ? -16.708 -24.409 25.475 1.00 52.28 190 THR A C 1
ATOM 1463 O O . THR A 1 190 ? -16.872 -23.506 26.292 1.00 52.28 190 THR A O 1
ATOM 1466 N N . GLU A 1 191 ? -15.747 -24.372 24.550 1.00 49.53 191 GLU A N 1
ATOM 1467 C CA . GLU A 1 191 ? -14.826 -23.244 24.412 1.00 49.53 191 GLU A CA 1
ATOM 1468 C C . GLU A 1 191 ? -15.533 -21.983 23.893 1.00 49.53 191 GLU A C 1
ATOM 1470 O O . GLU A 1 191 ? -15.312 -20.904 24.440 1.00 49.53 191 GLU A O 1
ATOM 1475 N N . LEU A 1 192 ? -16.456 -22.100 22.927 1.00 45.47 192 LEU A N 1
ATOM 1476 C CA . LEU A 1 192 ? -17.266 -20.961 22.474 1.00 45.47 192 LEU A CA 1
ATOM 1477 C C . LEU A 1 192 ? -18.059 -20.337 23.630 1.00 45.47 192 LEU A C 1
ATOM 1479 O O . LEU A 1 192 ? -17.910 -19.148 23.886 1.00 45.47 192 LEU A O 1
ATOM 1483 N N . ILE A 1 193 ? -18.810 -21.137 24.397 1.00 49.91 193 ILE A N 1
ATOM 1484 C CA . ILE A 1 193 ? -19.574 -20.641 25.559 1.00 49.91 193 ILE A CA 1
ATOM 1485 C C . ILE A 1 193 ? -18.645 -19.962 26.578 1.00 49.91 193 ILE A C 1
ATOM 1487 O O . ILE A 1 193 ? -18.980 -18.910 27.113 1.00 49.91 193 ILE A O 1
ATOM 1491 N N . ARG A 1 194 ? -17.453 -20.525 26.820 1.00 61.28 194 ARG A N 1
ATOM 1492 C CA . ARG A 1 194 ? -16.463 -19.960 27.752 1.00 61.28 194 ARG A CA 1
ATOM 1493 C C . ARG A 1 194 ? -15.894 -18.618 27.280 1.00 61.28 194 ARG A C 1
ATOM 1495 O O . ARG A 1 194 ? -15.527 -17.788 28.111 1.00 61.28 194 ARG A O 1
ATOM 1502 N N . THR A 1 195 ? -15.751 -18.434 25.971 1.00 51.78 195 THR A N 1
ATOM 1503 C CA . THR A 1 195 ? -15.123 -17.245 25.371 1.00 51.78 195 THR A CA 1
ATOM 1504 C C . THR A 1 195 ? -16.109 -16.128 25.035 1.00 51.78 195 THR A C 1
ATOM 1506 O O . THR A 1 195 ? -15.690 -14.975 24.955 1.00 51.78 195 THR A O 1
ATOM 1509 N N . THR A 1 196 ? -17.403 -16.427 24.902 1.00 46.75 196 THR A N 1
ATOM 1510 C CA . THR A 1 196 ? -18.453 -15.431 24.664 1.00 46.75 196 THR A CA 1
ATOM 1511 C C . THR A 1 196 ? -18.891 -14.779 25.988 1.00 46.75 196 THR A C 1
ATOM 1513 O O . THR A 1 196 ? -19.449 -15.460 26.853 1.00 46.75 196 THR A O 1
ATOM 1516 N N . PRO A 1 197 ? -18.677 -13.463 26.192 1.00 47.81 197 PRO A N 1
ATOM 1517 C CA . PRO A 1 197 ? -19.005 -12.796 27.453 1.00 47.81 197 PRO A CA 1
ATOM 1518 C C . PRO A 1 197 ? -20.492 -12.922 27.818 1.00 47.81 197 PRO A C 1
ATOM 1520 O O . PRO A 1 197 ? -21.362 -12.480 27.073 1.00 47.81 197 PRO A O 1
ATOM 1523 N N . GLY A 1 198 ? -20.782 -13.505 28.986 1.00 56.16 198 GLY A N 1
ATOM 1524 C CA . GLY A 1 198 ? -22.147 -13.664 29.505 1.00 56.16 198 GLY A CA 1
ATOM 1525 C C . GLY A 1 198 ? -22.927 -14.865 28.956 1.00 56.16 198 GLY A C 1
ATOM 1526 O O . GLY A 1 198 ? -24.070 -15.059 29.364 1.00 56.16 198 GLY A O 1
ATOM 1527 N N . ALA A 1 199 ? -22.338 -15.686 28.080 1.00 49.59 199 ALA A N 1
ATOM 1528 C CA . ALA A 1 199 ? -22.990 -16.888 27.574 1.00 49.59 199 ALA A CA 1
ATOM 1529 C C . ALA A 1 199 ? -22.910 -18.039 28.588 1.00 49.59 199 ALA A C 1
ATOM 1531 O O . ALA A 1 199 ? -21.834 -18.398 29.063 1.00 49.59 199 ALA A O 1
ATOM 1532 N N . THR A 1 200 ? -24.054 -18.646 28.907 1.00 57.50 200 THR A N 1
ATOM 1533 C CA . THR A 1 200 ? -24.129 -19.850 29.760 1.00 57.50 200 THR A CA 1
ATOM 1534 C C . THR A 1 200 ? -24.635 -21.068 28.997 1.00 57.50 200 THR A C 1
ATOM 1536 O O . THR A 1 200 ? -24.438 -22.207 29.418 1.00 57.50 200 THR A O 1
ATOM 1539 N N . THR A 1 201 ? -25.249 -20.835 27.839 1.00 54.41 201 THR A N 1
ATOM 1540 C CA . THR A 1 201 ? -25.819 -21.853 26.964 1.00 54.41 201 THR A CA 1
ATOM 1541 C C . THR A 1 201 ? -25.407 -21.617 25.510 1.00 54.41 201 THR A C 1
ATOM 1543 O O . THR A 1 201 ? -25.030 -20.512 25.119 1.00 54.41 201 THR A O 1
ATOM 1546 N N . LYS A 1 202 ? -25.539 -22.649 24.664 1.00 49.31 202 LYS A N 1
ATOM 1547 C CA . LYS A 1 202 ? -25.374 -22.512 23.202 1.00 49.31 202 LYS A CA 1
ATOM 1548 C C . LYS A 1 202 ? -26.330 -21.467 22.609 1.00 49.31 202 LYS A C 1
ATOM 1550 O O . LYS A 1 202 ? -25.982 -20.783 21.655 1.00 49.31 202 LYS A O 1
ATOM 1555 N N . HIS A 1 203 ? -27.516 -21.333 23.201 1.00 49.28 203 HIS A N 1
ATOM 1556 C CA . HIS A 1 203 ? -28.525 -20.364 22.789 1.00 49.28 203 HIS A CA 1
ATOM 1557 C C . HIS A 1 203 ? -28.085 -18.917 23.082 1.00 49.28 203 HIS A C 1
ATOM 1559 O O . HIS A 1 203 ? -28.423 -18.009 22.325 1.00 49.28 203 HIS A O 1
ATOM 1565 N N . ASP A 1 204 ? -27.298 -18.688 24.135 1.00 48.44 204 ASP A N 1
ATOM 1566 C CA . ASP A 1 204 ? -26.753 -17.360 24.447 1.00 48.44 204 ASP A CA 1
ATOM 1567 C C . ASP A 1 204 ? -25.650 -16.959 23.464 1.00 48.44 204 ASP A C 1
ATOM 1569 O O . ASP A 1 204 ? -25.591 -15.807 23.038 1.00 48.44 204 ASP A O 1
ATOM 1573 N N . VAL A 1 205 ? -24.824 -17.926 23.047 1.00 51.06 205 VAL A N 1
ATOM 1574 C CA . VAL A 1 205 ? -23.828 -17.733 21.983 1.00 51.06 205 VAL A CA 1
ATOM 1575 C C . VAL A 1 205 ? -24.528 -17.358 20.677 1.00 51.06 205 VAL A C 1
ATOM 1577 O O . VAL A 1 205 ? -24.228 -16.316 20.098 1.00 51.06 205 VAL A O 1
ATOM 1580 N N . TRP A 1 206 ? -25.535 -18.131 20.270 1.00 53.00 206 TRP A N 1
ATOM 1581 C CA . TRP A 1 206 ? -26.294 -17.868 19.047 1.00 53.00 206 TRP A CA 1
ATOM 1582 C C . TRP A 1 206 ? -27.057 -16.530 19.084 1.00 53.00 206 TRP A C 1
ATOM 1584 O O . TRP A 1 206 ? -27.001 -15.768 18.118 1.00 53.00 206 TRP A O 1
ATOM 1594 N N . ARG A 1 207 ? -27.690 -16.169 20.215 1.00 51.53 207 ARG A N 1
ATOM 1595 C CA . ARG A 1 207 ? -28.284 -14.827 20.400 1.00 51.53 207 ARG A CA 1
ATOM 1596 C C . ARG A 1 207 ? -27.235 -13.727 20.300 1.00 51.53 207 ARG A C 1
ATOM 1598 O O . ARG A 1 207 ? -27.510 -12.690 19.707 1.00 51.53 207 ARG A O 1
ATOM 1605 N N . SER A 1 208 ? -26.044 -13.926 20.866 1.00 51.53 208 SER A N 1
ATOM 1606 C CA . SER A 1 208 ? -24.978 -12.925 20.793 1.00 51.53 208 SER A CA 1
ATOM 1607 C C . SER A 1 208 ? -24.498 -12.712 19.354 1.00 51.53 208 SER A C 1
ATOM 1609 O O . SER A 1 208 ? -24.363 -11.565 18.938 1.00 51.53 208 SER A O 1
ATOM 1611 N N . GLU A 1 209 ? -24.361 -13.780 18.561 1.00 51.81 209 GLU A N 1
ATOM 1612 C CA . GLU A 1 209 ? -24.003 -13.720 17.138 1.00 51.81 209 GLU A CA 1
ATOM 1613 C C . GLU A 1 209 ? -25.106 -13.075 16.288 1.00 51.81 209 GLU A C 1
ATOM 1615 O O . GLU A 1 209 ? -24.812 -12.233 15.437 1.00 51.81 209 GLU A O 1
ATOM 1620 N N . LYS A 1 210 ? -26.385 -13.401 16.532 1.00 50.62 210 LYS A N 1
ATOM 1621 C CA . LYS A 1 210 ? -27.517 -12.792 15.810 1.00 50.62 210 LYS A CA 1
ATOM 1622 C C . LYS A 1 210 ? -27.695 -11.319 16.187 1.00 50.62 210 LYS A C 1
ATOM 1624 O O . LYS A 1 210 ? -27.848 -10.488 15.300 1.00 50.62 210 LYS A O 1
ATOM 1629 N N . LYS A 1 211 ? -27.555 -10.957 17.467 1.00 49.94 211 LYS A N 1
ATOM 1630 C CA . LYS A 1 211 ? -27.561 -9.559 17.941 1.00 49.94 211 LYS A CA 1
ATOM 1631 C C . LYS A 1 211 ? -26.380 -8.765 17.392 1.00 49.94 211 LYS A C 1
ATOM 1633 O O . LYS A 1 211 ? -26.528 -7.590 17.070 1.00 49.94 211 LYS A O 1
ATOM 1638 N N . ALA A 1 212 ? -25.219 -9.395 17.248 1.00 47.34 212 ALA A N 1
ATOM 1639 C CA . ALA A 1 212 ? -24.056 -8.799 16.612 1.00 47.34 212 ALA A CA 1
ATOM 1640 C C . ALA A 1 212 ? -24.291 -8.580 15.104 1.00 47.34 212 ALA A C 1
ATOM 1642 O O . ALA A 1 212 ? -24.074 -7.477 14.612 1.00 47.34 212 ALA A O 1
ATOM 1643 N N . ARG A 1 213 ? -24.870 -9.556 14.392 1.00 48.06 213 ARG A N 1
ATOM 1644 C CA . ARG A 1 213 ? -25.326 -9.405 12.995 1.00 48.06 213 ARG A CA 1
ATOM 1645 C C . ARG A 1 213 ? -26.400 -8.325 12.822 1.00 48.06 213 ARG A C 1
ATOM 1647 O O . ARG A 1 213 ? -26.332 -7.563 11.865 1.00 48.06 213 ARG A O 1
ATOM 1654 N N . LYS A 1 214 ? -27.343 -8.206 13.759 1.00 42.22 214 LYS A N 1
ATOM 1655 C CA . LYS A 1 214 ? -28.385 -7.165 13.766 1.00 42.22 214 LYS A CA 1
ATOM 1656 C C . LYS A 1 214 ? -27.799 -5.787 14.092 1.00 42.22 214 LYS A C 1
ATOM 1658 O O . LYS A 1 214 ? -28.191 -4.806 13.480 1.00 42.22 214 LYS A O 1
ATOM 1663 N N . ARG A 1 215 ? -26.770 -5.700 14.952 1.00 46.81 215 ARG A N 1
ATOM 1664 C CA . ARG A 1 215 ? -25.950 -4.481 15.120 1.00 46.81 215 ARG A CA 1
ATOM 1665 C C . ARG A 1 215 ? -25.226 -4.103 13.829 1.00 46.81 215 ARG A C 1
ATOM 1667 O O . ARG A 1 215 ? -25.207 -2.929 13.495 1.00 46.81 215 ARG A O 1
ATOM 1674 N N . MET A 1 216 ? -24.679 -5.067 13.086 1.00 43.56 216 MET A N 1
ATOM 1675 C CA . MET A 1 216 ? -24.081 -4.803 11.768 1.00 43.56 216 MET A CA 1
ATOM 1676 C C . MET A 1 216 ? -25.118 -4.298 10.757 1.00 43.56 216 MET A C 1
ATOM 1678 O O . MET A 1 216 ? -24.802 -3.394 9.991 1.00 43.56 216 MET A O 1
ATOM 1682 N N . ALA A 1 217 ? -26.342 -4.835 10.788 1.00 39.97 217 ALA A N 1
ATOM 1683 C CA . ALA A 1 217 ? -27.465 -4.355 9.982 1.00 39.97 217 ALA A CA 1
ATOM 1684 C C . ALA A 1 217 ? -27.978 -2.972 10.437 1.00 39.97 217 ALA A C 1
ATOM 1686 O O . ALA A 1 217 ? -28.376 -2.165 9.612 1.00 39.97 217 ALA A O 1
ATOM 1687 N N . ALA A 1 218 ? -27.907 -2.646 11.730 1.00 38.00 218 ALA A N 1
ATOM 1688 C CA . ALA A 1 218 ? -28.312 -1.344 12.265 1.00 38.00 218 ALA A CA 1
ATOM 1689 C C . ALA A 1 218 ? -27.301 -0.216 11.978 1.00 38.00 218 ALA A C 1
ATOM 1691 O O . ALA A 1 218 ? -27.672 0.952 11.993 1.00 38.00 218 ALA A O 1
ATOM 1692 N N . ILE A 1 219 ? -26.029 -0.526 11.689 1.00 41.72 219 ILE A N 1
ATOM 1693 C CA . ILE A 1 219 ? -25.058 0.492 11.235 1.00 41.72 219 ILE A CA 1
ATOM 1694 C C . ILE A 1 219 ? -25.368 0.940 9.785 1.00 41.72 219 ILE A C 1
ATOM 1696 O O . ILE A 1 219 ? -24.956 2.027 9.389 1.00 41.72 219 ILE A O 1
ATOM 1700 N N . ASP A 1 220 ? -26.182 0.184 9.033 1.00 38.09 220 ASP A N 1
ATOM 1701 C CA . ASP A 1 220 ? -26.704 0.549 7.701 1.00 38.09 220 ASP A CA 1
ATOM 1702 C C . ASP A 1 220 ? -27.638 1.785 7.738 1.00 38.09 220 ASP A C 1
ATOM 1704 O O . ASP A 1 220 ? -27.915 2.403 6.713 1.00 38.09 220 ASP A O 1
ATOM 1708 N N . SER A 1 221 ? -28.100 2.209 8.926 1.00 35.22 221 SER A N 1
ATOM 1709 C CA . SER A 1 221 ? -29.092 3.281 9.083 1.00 35.22 221 SER A CA 1
ATOM 1710 C C . SER A 1 221 ? -28.511 4.690 9.277 1.00 35.22 221 SER A C 1
ATOM 1712 O O . SER A 1 221 ? -29.236 5.594 9.707 1.00 35.22 221 SER A O 1
ATOM 1714 N N . THR A 1 222 ? -27.226 4.938 8.988 1.00 38.69 222 THR A N 1
ATOM 1715 C CA . THR A 1 222 ? -26.758 6.330 8.856 1.00 38.69 222 THR A CA 1
ATOM 1716 C C . THR A 1 222 ? -27.329 6.905 7.561 1.00 38.69 222 THR A C 1
ATOM 1718 O O . THR A 1 222 ? -26.752 6.723 6.493 1.00 38.69 222 THR A O 1
ATOM 1721 N N . ALA A 1 223 ? -28.502 7.529 7.687 1.00 36.44 223 ALA A N 1
ATOM 1722 C CA . ALA A 1 223 ? -29.372 7.992 6.613 1.00 36.44 223 ALA A CA 1
ATOM 1723 C C . ALA A 1 223 ? -28.607 8.685 5.472 1.00 36.44 223 ALA A C 1
ATOM 1725 O O . ALA A 1 223 ? -28.146 9.821 5.600 1.00 36.44 223 ALA A O 1
ATOM 1726 N N . LEU A 1 224 ? -28.498 7.979 4.346 1.00 44.22 224 LEU A N 1
ATOM 1727 C CA . LEU A 1 224 ? -28.252 8.581 3.041 1.00 44.22 224 LEU A CA 1
ATOM 1728 C C . LEU A 1 224 ? -29.502 9.372 2.645 1.00 44.22 224 LEU A C 1
ATOM 1730 O O . LEU A 1 224 ? -30.621 8.978 2.975 1.00 44.22 224 LEU A O 1
ATOM 1734 N N . SER A 1 225 ? -29.324 10.480 1.932 1.00 44.03 225 SER A N 1
ATOM 1735 C CA . SER A 1 225 ? -30.467 11.143 1.298 1.00 44.03 225 SER A CA 1
ATOM 1736 C C . SER A 1 225 ? -31.104 10.217 0.249 1.00 44.03 225 SER A C 1
ATOM 1738 O O . SER A 1 225 ? -30.403 9.420 -0.378 1.00 44.03 225 SER A O 1
ATOM 1740 N N . GLU A 1 226 ? -32.418 10.318 0.038 1.00 43.59 226 GLU A N 1
ATOM 1741 C CA . GLU A 1 226 ? -33.154 9.496 -0.942 1.00 43.59 226 GLU A CA 1
ATOM 1742 C C . GLU A 1 226 ? -32.544 9.590 -2.356 1.00 43.59 226 GLU A C 1
ATOM 1744 O O . GLU A 1 226 ? -32.410 8.583 -3.048 1.00 43.59 226 GLU A O 1
ATOM 1749 N N . ASP A 1 227 ? -32.044 10.771 -2.737 1.00 38.31 227 ASP A N 1
ATOM 1750 C CA . ASP A 1 227 ? -31.333 11.017 -4.001 1.00 38.31 227 ASP A CA 1
ATOM 1751 C C . ASP A 1 227 ? -29.998 10.255 -4.114 1.00 38.31 227 ASP A C 1
ATOM 1753 O O . ASP A 1 227 ? -29.607 9.808 -5.198 1.00 38.31 227 ASP A O 1
ATOM 1757 N N . GLU A 1 228 ? -29.263 10.103 -3.009 1.00 42.22 228 GLU A N 1
ATOM 1758 C CA . GLU A 1 228 ? -28.020 9.327 -2.980 1.00 42.22 228 GLU A CA 1
ATOM 1759 C C . GLU A 1 228 ? -28.302 7.825 -3.006 1.00 42.22 228 GLU A C 1
ATOM 1761 O O . GLU A 1 228 ? -27.613 7.099 -3.725 1.00 42.22 228 GLU A O 1
ATOM 1766 N N . ALA A 1 229 ? -29.337 7.368 -2.298 1.00 45.06 229 ALA A N 1
ATOM 1767 C CA . ALA A 1 229 ? -29.786 5.980 -2.339 1.00 45.06 229 ALA A CA 1
ATOM 1768 C C . ALA A 1 229 ? -30.248 5.578 -3.753 1.00 45.06 229 ALA A C 1
ATOM 1770 O O . ALA A 1 229 ? -29.830 4.534 -4.258 1.00 45.06 229 ALA A O 1
ATOM 1771 N N . ALA A 1 230 ? -31.003 6.442 -4.441 1.00 43.25 230 ALA A N 1
ATOM 1772 C CA . ALA A 1 230 ? -31.462 6.217 -5.813 1.00 43.25 230 ALA A CA 1
ATOM 1773 C C . ALA A 1 230 ? -30.305 6.166 -6.831 1.00 43.25 230 ALA A C 1
ATOM 1775 O O . ALA A 1 230 ? -30.266 5.291 -7.697 1.00 43.25 230 ALA A O 1
ATOM 1776 N N . ARG A 1 231 ? -29.301 7.049 -6.708 1.00 46.84 231 ARG A N 1
ATOM 1777 C CA . ARG A 1 231 ? -28.096 7.023 -7.567 1.00 46.84 231 ARG A CA 1
ATOM 1778 C C . ARG A 1 231 ? -27.203 5.807 -7.304 1.00 46.84 231 ARG A C 1
ATOM 1780 O O . ARG A 1 231 ? -26.597 5.270 -8.235 1.00 46.84 231 ARG A O 1
ATOM 1787 N N . MET A 1 232 ? -27.108 5.371 -6.049 1.00 49.84 232 MET A N 1
ATOM 1788 C CA . MET A 1 232 ? -26.371 4.164 -5.659 1.00 49.84 232 MET A CA 1
ATOM 1789 C C . MET A 1 232 ? -27.061 2.889 -6.159 1.00 49.84 232 MET A C 1
ATOM 1791 O O . MET A 1 232 ? -26.383 2.002 -6.678 1.00 49.84 232 MET A O 1
ATOM 1795 N N . ALA A 1 233 ? -28.393 2.822 -6.093 1.00 47.62 233 ALA A N 1
ATOM 1796 C CA . ALA A 1 233 ? -29.177 1.729 -6.667 1.00 47.62 233 ALA A CA 1
ATOM 1797 C C . ALA A 1 233 ? -29.034 1.660 -8.199 1.00 47.62 233 ALA A C 1
ATOM 1799 O O . ALA A 1 233 ? -28.807 0.584 -8.745 1.00 47.62 233 ALA A O 1
ATOM 1800 N N . ALA A 1 234 ? -29.060 2.808 -8.888 1.00 44.72 234 ALA A N 1
ATOM 1801 C CA . ALA A 1 234 ? -28.937 2.876 -10.348 1.00 44.72 234 ALA A CA 1
ATOM 1802 C C . ALA A 1 234 ? -27.540 2.499 -10.891 1.00 44.72 234 ALA A C 1
ATOM 1804 O O . ALA A 1 234 ? -27.420 2.067 -12.035 1.00 44.72 234 ALA A O 1
ATOM 1805 N N . SER A 1 235 ? -26.475 2.673 -10.097 1.00 53.38 235 SER A N 1
ATOM 1806 C CA . SER A 1 235 ? -25.081 2.406 -10.506 1.00 53.38 235 SER A CA 1
ATOM 1807 C C . SER A 1 235 ? -24.519 1.075 -9.996 1.00 53.38 235 SER A C 1
ATOM 1809 O O . SER A 1 235 ? -23.461 0.639 -10.457 1.00 53.38 235 SER A O 1
ATOM 1811 N N . GLY A 1 236 ? -25.171 0.451 -9.009 1.00 57.53 236 GLY A N 1
ATOM 1812 C CA . GLY A 1 236 ? -24.628 -0.690 -8.266 1.00 57.53 236 GLY A CA 1
ATOM 1813 C C . GLY A 1 236 ? -23.354 -0.364 -7.469 1.00 57.53 236 GLY A C 1
ATOM 1814 O O . GLY A 1 236 ? -22.735 -1.261 -6.894 1.00 57.53 236 GLY A O 1
ATOM 1815 N N . GLU A 1 237 ? -22.923 0.902 -7.431 1.00 66.06 237 GLU A N 1
ATOM 1816 C CA . GLU A 1 237 ? -21.701 1.328 -6.762 1.00 66.06 237 GLU A CA 1
ATOM 1817 C C . GLU A 1 237 ? -21.998 1.808 -5.340 1.00 66.06 237 GLU A C 1
ATOM 1819 O O . GLU A 1 237 ? -22.837 2.673 -5.094 1.00 66.06 237 GLU A O 1
ATOM 1824 N N . ARG A 1 238 ? -21.265 1.250 -4.373 1.00 76.12 238 ARG A N 1
ATOM 1825 C CA . ARG A 1 238 ? -21.399 1.591 -2.952 1.00 76.12 238 ARG A CA 1
ATOM 1826 C C . ARG A 1 238 ? -20.214 2.485 -2.572 1.00 76.12 238 ARG A C 1
ATOM 1828 O O . ARG A 1 238 ? -19.084 1.989 -2.563 1.00 76.12 238 ARG A O 1
ATOM 1835 N N . PRO A 1 239 ? -20.400 3.793 -2.351 1.00 81.06 239 PRO A N 1
ATOM 1836 C CA . PRO A 1 239 ? -19.285 4.711 -2.261 1.00 81.06 239 PRO A CA 1
ATOM 1837 C C . PRO A 1 239 ? -18.526 4.562 -0.942 1.00 81.06 239 PRO A C 1
ATOM 1839 O O . PRO A 1 239 ? -19.113 4.388 0.121 1.00 81.06 239 PRO A O 1
ATOM 1842 N N . LEU A 1 240 ? -17.205 4.673 -1.023 1.00 90.88 240 LEU A N 1
ATOM 1843 C CA . LEU A 1 240 ? -16.299 4.769 0.116 1.00 90.88 240 LEU A CA 1
ATOM 1844 C C . LEU A 1 240 ? -16.416 6.170 0.726 1.00 90.88 240 LEU A C 1
ATOM 1846 O O . LEU A 1 240 ? -15.998 7.137 0.087 1.00 90.88 240 LEU A O 1
ATOM 1850 N N . ARG A 1 241 ? -16.965 6.286 1.940 1.00 92.88 241 ARG A N 1
ATOM 1851 C CA . ARG A 1 241 ? -17.186 7.559 2.653 1.00 92.88 241 ARG A CA 1
ATOM 1852 C C . ARG A 1 241 ? -16.126 7.808 3.716 1.00 92.88 241 ARG A C 1
ATOM 1854 O O . ARG A 1 241 ? -15.711 6.869 4.388 1.00 92.88 241 ARG A O 1
ATOM 1861 N N . LEU A 1 242 ? -15.687 9.056 3.845 1.00 94.00 242 LEU A N 1
ATOM 1862 C CA . LEU A 1 242 ? -14.665 9.457 4.809 1.00 94.00 242 LEU A CA 1
ATOM 1863 C C . LEU A 1 242 ? -15.193 9.360 6.246 1.00 94.00 242 LEU A C 1
ATOM 1865 O O . LEU A 1 242 ? -16.274 9.857 6.543 1.00 94.00 242 LEU A O 1
ATOM 1869 N N . ILE A 1 243 ? -14.387 8.776 7.127 1.00 92.25 243 ILE A N 1
ATOM 1870 C CA . ILE A 1 243 ? -14.569 8.743 8.577 1.00 92.25 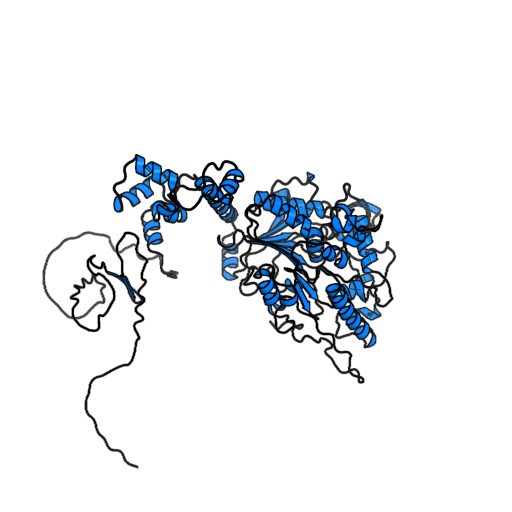243 ILE A CA 1
ATOM 1871 C C . ILE A 1 243 ? -13.294 9.303 9.209 1.00 92.25 243 ILE A C 1
ATOM 1873 O O . ILE A 1 243 ? -12.211 8.728 9.037 1.00 92.25 243 ILE A O 1
ATOM 1877 N N . LEU A 1 244 ? -13.410 10.414 9.938 1.00 91.38 244 LEU A N 1
ATOM 1878 C CA . LEU A 1 244 ? -12.317 10.934 10.759 1.00 91.38 244 LEU A CA 1
ATOM 1879 C C . LEU A 1 244 ? -12.331 10.258 12.136 1.00 91.38 244 LEU A C 1
ATOM 1881 O O . LEU A 1 244 ? -13.378 9.816 12.613 1.00 91.38 244 LEU A O 1
ATOM 1885 N N . MET A 1 245 ? -11.169 10.132 12.781 1.00 85.31 245 MET A N 1
ATOM 1886 C CA . MET A 1 245 ? -11.077 9.415 14.064 1.00 85.31 245 MET A CA 1
ATOM 1887 C C . MET A 1 245 ? -11.878 10.132 15.159 1.00 85.31 245 MET A C 1
ATOM 1889 O O . MET A 1 245 ? -12.585 9.493 15.944 1.00 85.31 245 MET A O 1
ATOM 1893 N N . SER A 1 246 ? -11.827 11.463 15.166 1.00 80.81 246 SER A N 1
ATOM 1894 C CA . SER A 1 246 ? -12.564 12.321 16.095 1.00 80.81 246 SER A CA 1
ATOM 1895 C C . SER A 1 246 ? -14.083 12.154 16.003 1.00 80.81 246 SER A C 1
ATOM 1897 O O . SER A 1 246 ? -14.749 12.210 17.039 1.00 80.81 246 SER A O 1
ATOM 1899 N N . ASP A 1 247 ? -14.632 11.838 14.824 1.00 73.31 247 ASP A N 1
ATOM 1900 C CA . ASP A 1 247 ? -16.072 11.597 14.631 1.00 73.31 247 ASP A CA 1
ATOM 1901 C C . ASP A 1 247 ? -16.582 10.377 15.420 1.00 73.31 247 ASP A C 1
ATOM 1903 O O . ASP A 1 247 ? -17.782 10.242 15.668 1.00 73.31 247 ASP A O 1
ATOM 1907 N N . LYS A 1 248 ? -15.686 9.469 15.828 1.00 67.69 248 LYS A N 1
ATOM 1908 C CA . LYS A 1 248 ? -16.013 8.257 16.599 1.00 67.69 248 LYS A CA 1
ATOM 1909 C C . LYS A 1 248 ? -15.617 8.344 18.068 1.00 67.69 248 LYS A C 1
ATOM 1911 O O . LYS A 1 248 ? -15.572 7.328 18.756 1.00 67.69 248 LYS A O 1
ATOM 1916 N N . GLY A 1 249 ? -15.340 9.550 18.566 1.00 56.53 249 GLY A N 1
ATOM 1917 C CA . GLY A 1 249 ? -14.958 9.756 19.963 1.00 56.53 249 GLY A CA 1
ATOM 1918 C C . GLY A 1 249 ? -13.594 9.158 20.316 1.00 56.53 249 GLY A C 1
ATOM 1919 O O . GLY A 1 249 ? -13.256 9.071 21.497 1.00 56.53 249 GLY A O 1
ATOM 1920 N N . LEU A 1 250 ? -12.801 8.761 19.313 1.00 59.94 250 LEU A N 1
ATOM 1921 C CA . LEU A 1 250 ? -11.397 8.445 19.516 1.00 59.94 250 LEU A CA 1
ATOM 1922 C C . LEU A 1 250 ? -10.661 9.765 19.675 1.00 59.94 250 LEU A C 1
ATOM 1924 O O . LEU A 1 250 ? -10.499 10.542 18.736 1.00 59.94 250 LEU A O 1
ATOM 1928 N N . ASP A 1 251 ? -10.273 10.038 20.913 1.00 50.91 251 ASP A N 1
ATOM 1929 C CA . ASP A 1 251 ? -9.557 11.249 21.257 1.00 50.91 251 ASP A CA 1
ATOM 1930 C C . ASP A 1 251 ? -8.249 11.324 20.453 1.00 50.91 251 ASP A C 1
ATOM 1932 O O . ASP A 1 251 ? -7.390 10.439 20.517 1.00 50.91 251 ASP A O 1
ATOM 1936 N N . SER A 1 252 ? -8.079 12.428 19.722 1.00 53.59 252 SER A N 1
ATOM 1937 C CA . SER A 1 252 ? -6.825 12.827 19.072 1.00 53.59 252 SER A CA 1
ATOM 1938 C C . SER A 1 252 ? -5.602 12.778 20.010 1.00 53.59 252 SER A C 1
ATOM 1940 O O . SER A 1 252 ? -4.462 12.712 19.538 1.00 53.59 252 SER A O 1
ATOM 1942 N N . SER A 1 253 ? -5.809 12.730 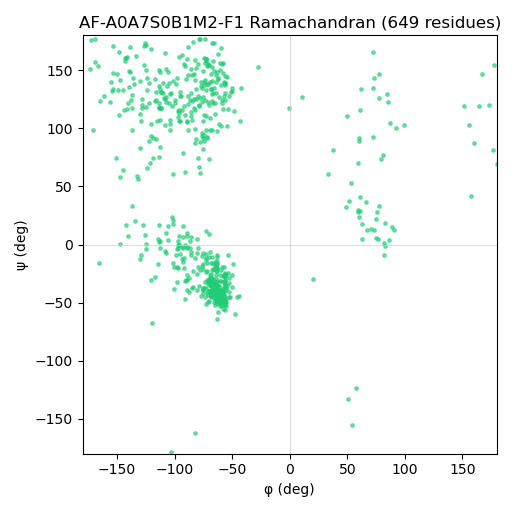21.334 1.00 49.28 253 SER A N 1
ATOM 1943 C CA . SER A 1 253 ? -4.781 12.459 22.347 1.00 49.28 253 SER A CA 1
ATOM 1944 C C . SER A 1 253 ? -4.081 11.099 22.206 1.00 49.28 253 SER A C 1
ATOM 1946 O O . SER A 1 253 ? -2.924 10.979 22.618 1.00 49.28 253 SER A O 1
ATOM 1948 N N . ALA A 1 254 ? -4.689 10.107 21.538 1.00 61.59 254 ALA A N 1
ATOM 1949 C CA . ALA A 1 254 ? -4.008 8.865 21.146 1.00 61.59 254 ALA A CA 1
ATOM 1950 C C . ALA A 1 254 ? -2.862 9.121 20.137 1.00 61.59 254 ALA A C 1
ATOM 1952 O O . ALA A 1 254 ? -1.952 8.302 19.965 1.00 61.59 254 ALA A O 1
ATOM 1953 N N . GLY A 1 255 ? -2.846 10.298 19.503 1.00 84.12 255 GLY A N 1
ATOM 1954 C CA . GLY A 1 255 ? -1.772 10.770 18.635 1.00 84.12 255 GLY A CA 1
ATOM 1955 C C . GLY A 1 255 ? -1.843 10.249 17.201 1.00 84.12 255 GLY A C 1
ATOM 1956 O O . GLY A 1 255 ? -0.825 10.287 16.509 1.00 84.12 255 GLY A O 1
ATOM 1957 N N . ALA A 1 256 ? -3.003 9.760 16.757 1.00 91.88 256 ALA A N 1
ATOM 1958 C CA . ALA A 1 256 ? -3.279 9.368 15.376 1.00 91.88 256 ALA A CA 1
ATOM 1959 C C . ALA A 1 256 ? -3.585 10.605 14.511 1.00 91.88 256 ALA A C 1
ATOM 1961 O O . ALA A 1 256 ? -4.729 10.877 14.173 1.00 91.88 256 ALA A O 1
ATOM 1962 N N . VAL A 1 257 ? -2.547 11.376 14.184 1.00 95.00 257 VAL A N 1
ATOM 1963 C CA . VAL A 1 257 ? -2.661 12.616 13.398 1.00 95.00 257 VAL A CA 1
ATOM 1964 C C . VAL A 1 257 ? -1.760 12.585 12.168 1.00 95.00 257 VAL A C 1
ATOM 1966 O O . VAL A 1 257 ? -0.686 11.980 12.192 1.00 95.00 257 VAL A O 1
ATOM 1969 N N . CYS A 1 258 ? -2.174 13.269 11.107 1.00 97.62 258 CYS A N 1
ATOM 1970 C CA . CYS A 1 258 ? -1.400 13.447 9.881 1.00 97.62 258 CYS A CA 1
ATOM 1971 C C . CYS A 1 258 ? -0.124 14.282 10.100 1.00 97.62 258 CYS A C 1
ATOM 1973 O O . CYS A 1 258 ? 0.082 14.855 11.175 1.00 97.62 258 CYS A O 1
ATOM 1975 N N . LEU A 1 259 ? 0.735 14.389 9.076 1.00 97.69 259 LEU A N 1
ATOM 1976 C CA . LEU A 1 259 ? 1.992 15.157 9.133 1.00 97.69 259 LEU A CA 1
ATOM 1977 C C . LEU A 1 259 ? 1.812 16.591 9.666 1.00 97.69 259 LEU A C 1
ATOM 1979 O O . LEU A 1 259 ? 2.685 17.075 10.388 1.00 97.69 259 LEU A O 1
ATOM 1983 N N . ASP A 1 260 ? 0.704 17.269 9.347 1.00 96.50 260 ASP A N 1
ATOM 1984 C CA . ASP A 1 260 ? 0.405 18.637 9.808 1.00 96.50 260 ASP A CA 1
ATOM 1985 C C . ASP A 1 260 ? -0.294 18.720 11.178 1.00 96.50 260 ASP A C 1
ATOM 1987 O O . ASP A 1 260 ? -0.544 19.825 11.672 1.00 96.50 260 ASP A O 1
ATOM 1991 N N . GLY A 1 261 ? -0.620 17.576 11.782 1.00 94.88 261 GLY A N 1
ATOM 1992 C CA . GLY A 1 261 ? -1.365 17.468 13.034 1.00 94.88 261 GLY A CA 1
ATOM 1993 C C . GLY A 1 261 ? -2.889 17.480 12.883 1.00 94.88 261 GLY A C 1
ATOM 1994 O O . GLY A 1 261 ? -3.576 17.487 13.900 1.00 94.88 261 GLY A O 1
ATOM 1995 N N . SER A 1 262 ? -3.428 17.509 11.659 1.00 95.38 262 SER A N 1
ATOM 1996 C CA . SER A 1 262 ? -4.856 17.261 11.426 1.00 95.38 262 SER A CA 1
ATOM 1997 C C . SER A 1 262 ? -5.230 15.815 11.746 1.00 95.38 262 SER A C 1
ATOM 1999 O O . SER A 1 262 ? -4.371 14.931 11.783 1.00 95.38 262 SER A O 1
ATOM 2001 N N . ASP A 1 263 ? -6.514 15.593 12.005 1.00 92.75 263 ASP A N 1
ATOM 2002 C CA . ASP A 1 263 ? -7.026 14.283 12.381 1.00 92.75 263 ASP A CA 1
ATOM 2003 C C . ASP A 1 263 ? -6.815 13.251 11.267 1.00 92.75 263 ASP A C 1
ATOM 2005 O O . ASP A 1 263 ? -6.923 13.586 10.086 1.00 92.75 263 ASP A O 1
ATOM 2009 N N . ALA A 1 264 ? -6.495 12.011 11.622 1.00 95.12 264 ALA A N 1
ATOM 2010 C CA . ALA A 1 264 ? -6.400 10.930 10.648 1.00 95.12 264 ALA A CA 1
ATOM 2011 C C . ALA A 1 264 ? -7.782 10.322 10.360 1.00 95.12 264 ALA A C 1
ATOM 2013 O O . ALA A 1 264 ? -8.783 10.663 10.988 1.00 95.12 264 ALA A O 1
ATOM 2014 N N . GLY A 1 265 ? -7.848 9.408 9.393 1.00 95.00 265 GLY A N 1
ATOM 2015 C CA . GLY A 1 265 ? -9.116 8.829 8.976 1.00 95.00 265 GLY A CA 1
ATOM 2016 C C . GLY A 1 265 ? -8.973 7.635 8.047 1.00 95.00 265 GLY A C 1
ATOM 2017 O O . GLY A 1 265 ? -7.876 7.249 7.629 1.00 95.00 265 GLY A O 1
ATOM 2018 N N . PHE A 1 266 ? -10.113 7.054 7.708 1.00 97.25 266 PHE A N 1
ATOM 2019 C CA . PHE A 1 266 ? -10.241 6.033 6.678 1.00 97.25 266 PHE A CA 1
ATOM 2020 C C . PHE A 1 266 ? -11.531 6.249 5.900 1.00 97.25 266 PHE A C 1
ATOM 2022 O O . PHE A 1 266 ? -12.452 6.911 6.367 1.00 97.25 266 PHE A O 1
ATOM 2029 N N . TYR A 1 267 ? -11.602 5.667 4.713 1.00 97.38 267 TYR A N 1
ATOM 2030 C CA . TYR A 1 267 ? -12.837 5.575 3.960 1.00 97.38 267 TYR A CA 1
ATOM 2031 C C . TYR A 1 267 ? -13.480 4.212 4.152 1.00 97.38 267 TYR A C 1
ATOM 2033 O O . TYR A 1 267 ? -12.773 3.202 4.194 1.00 97.38 267 TYR A O 1
ATOM 2041 N N . PHE A 1 268 ? -14.805 4.178 4.221 1.00 95.69 268 PHE A N 1
ATOM 2042 C CA . PHE A 1 268 ? -15.558 2.969 4.508 1.00 95.69 268 PHE A CA 1
ATOM 2043 C C . PHE A 1 268 ? -16.776 2.802 3.605 1.00 95.69 268 PHE A C 1
ATOM 2045 O O . PHE A 1 268 ? -17.457 3.770 3.272 1.00 95.69 268 PHE A O 1
ATOM 2052 N N . ALA A 1 269 ? -17.048 1.556 3.232 1.00 90.50 269 ALA A N 1
ATOM 2053 C CA . ALA A 1 269 ? -18.309 1.114 2.662 1.00 90.50 269 ALA A CA 1
ATOM 2054 C C . ALA A 1 269 ? -18.656 -0.254 3.261 1.00 90.50 269 ALA A C 1
ATOM 2056 O O . ALA A 1 269 ? -17.796 -1.137 3.332 1.00 90.50 269 ALA A O 1
ATOM 2057 N N . HIS A 1 270 ? -19.916 -0.429 3.653 1.00 85.25 270 HIS A N 1
ATOM 2058 C CA . HIS A 1 270 ? -20.430 -1.673 4.229 1.00 85.25 270 HIS A CA 1
ATOM 2059 C C . HIS A 1 270 ? -20.293 -2.868 3.277 1.00 85.25 270 HIS A C 1
ATOM 2061 O O . HIS A 1 270 ? -19.999 -2.707 2.092 1.00 85.25 270 HIS A O 1
ATOM 2067 N N . ALA A 1 271 ? -20.518 -4.083 3.771 1.00 85.50 271 ALA A N 1
ATOM 2068 C CA . ALA A 1 271 ? -20.759 -5.266 2.948 1.00 85.50 271 ALA A CA 1
ATOM 2069 C C . ALA A 1 271 ? -22.131 -5.212 2.257 1.00 85.50 271 ALA A C 1
ATOM 2071 O O . ALA A 1 271 ? -23.027 -4.505 2.706 1.00 85.50 271 ALA A O 1
ATOM 2072 N N . ALA A 1 272 ? -22.285 -5.914 1.132 1.00 76.69 272 ALA A N 1
ATOM 2073 C CA . ALA A 1 272 ? -23.580 -6.032 0.466 1.00 76.69 272 ALA A CA 1
ATOM 2074 C C . ALA A 1 272 ? -24.301 -7.247 1.052 1.00 76.69 272 ALA A C 1
ATOM 2076 O O . ALA A 1 272 ? -23.912 -8.392 0.793 1.00 76.69 272 ALA A O 1
ATOM 2077 N N . GLY A 1 273 ? -25.316 -6.980 1.871 1.00 69.19 273 GLY A N 1
ATOM 2078 C CA . GLY A 1 273 ? -26.128 -8.000 2.521 1.00 69.19 273 GLY A CA 1
ATOM 2079 C C . GLY A 1 273 ? -25.424 -8.764 3.649 1.00 69.19 273 GLY A C 1
ATOM 2080 O O . GLY A 1 273 ? -24.199 -8.764 3.813 1.00 69.19 273 GLY A O 1
ATOM 2081 N N . SER A 1 274 ? -26.232 -9.478 4.430 1.00 73.56 274 SER A N 1
ATOM 2082 C CA . SER A 1 274 ? -25.803 -10.201 5.634 1.00 73.56 274 SER A CA 1
ATOM 2083 C C . SER A 1 274 ? -24.817 -11.345 5.348 1.00 73.56 274 SER A C 1
ATOM 2085 O O . SER A 1 274 ? -23.926 -11.611 6.154 1.00 73.56 274 SER A O 1
ATOM 2087 N N . ALA A 1 275 ? -24.893 -11.976 4.170 1.00 76.00 275 ALA A N 1
ATOM 2088 C CA . ALA A 1 275 ? -24.007 -13.075 3.759 1.00 76.00 275 ALA A CA 1
ATOM 2089 C C . ALA A 1 275 ? -22.533 -12.663 3.548 1.00 76.00 275 ALA A C 1
ATOM 2091 O O . ALA A 1 275 ? -21.646 -13.521 3.459 1.00 76.00 275 ALA A O 1
ATOM 2092 N N . SER A 1 276 ? -22.256 -11.361 3.435 1.00 83.56 276 SER A N 1
ATOM 2093 C CA . SER A 1 276 ? -20.895 -10.821 3.305 1.00 83.56 276 SER A CA 1
ATOM 2094 C C . SER A 1 276 ? -20.477 -9.963 4.498 1.00 83.56 276 SER A C 1
ATOM 2096 O O . SER A 1 276 ? -19.365 -9.441 4.495 1.00 83.56 276 SER A O 1
ATOM 2098 N N . ALA A 1 277 ? -21.312 -9.869 5.538 1.00 80.62 277 ALA A N 1
ATOM 2099 C CA . ALA A 1 277 ? -21.062 -9.049 6.722 1.00 80.62 277 ALA A CA 1
ATOM 2100 C C . ALA A 1 277 ? -19.717 -9.382 7.399 1.00 80.62 277 ALA A C 1
ATOM 2102 O O . ALA A 1 277 ? -18.977 -8.479 7.776 1.00 80.62 277 ALA A O 1
ATOM 2103 N N . GLY A 1 278 ? -19.340 -10.663 7.469 1.00 87.94 278 GLY A N 1
ATOM 2104 C CA . GLY A 1 278 ? -18.057 -11.113 8.025 1.00 87.94 278 GLY A CA 1
ATOM 2105 C C . GLY A 1 278 ? -16.850 -11.001 7.079 1.00 87.94 278 GLY A C 1
ATOM 2106 O O . GLY A 1 278 ? -15.766 -11.469 7.430 1.00 87.94 278 GLY A O 1
ATOM 2107 N N . LYS A 1 279 ? -16.992 -10.433 5.874 1.00 96.19 279 LYS A N 1
ATOM 2108 C CA . LYS A 1 279 ? -15.934 -10.395 4.848 1.00 96.19 279 LYS A CA 1
ATOM 2109 C C . LYS A 1 279 ? -15.407 -8.979 4.661 1.00 96.19 279 LYS A C 1
ATOM 2111 O O . LYS A 1 279 ? -16.181 -8.041 4.476 1.00 96.19 279 LYS A O 1
ATOM 2116 N N . TRP A 1 280 ? -14.088 -8.830 4.692 1.00 98.38 280 TRP A N 1
ATOM 2117 C CA . TRP A 1 280 ? -13.424 -7.532 4.761 1.00 98.38 280 TRP A CA 1
ATOM 2118 C C . TRP A 1 280 ? -12.258 -7.438 3.785 1.00 98.38 280 TRP A C 1
ATOM 2120 O O . TRP A 1 280 ? -11.447 -8.358 3.686 1.00 98.38 280 TRP A O 1
ATOM 2130 N N . ILE A 1 281 ? -12.138 -6.296 3.114 1.00 98.31 281 ILE A N 1
ATOM 2131 C CA . ILE A 1 281 ? -10.895 -5.847 2.489 1.00 98.31 281 ILE A CA 1
ATOM 2132 C C . ILE A 1 281 ? -10.460 -4.542 3.151 1.00 98.31 281 ILE A C 1
ATOM 2134 O O . ILE A 1 281 ? -11.209 -3.566 3.201 1.00 98.31 281 ILE A O 1
ATOM 2138 N N . ILE A 1 282 ? -9.241 -4.542 3.685 1.00 98.75 282 ILE A N 1
ATOM 2139 C CA . ILE A 1 282 ? -8.618 -3.372 4.303 1.00 98.75 282 ILE A CA 1
ATOM 2140 C C . ILE A 1 282 ? -7.444 -2.971 3.422 1.00 98.75 282 ILE A C 1
ATOM 2142 O O . ILE A 1 282 ? -6.433 -3.664 3.392 1.00 98.75 282 ILE A O 1
ATOM 2146 N N . MET A 1 283 ? -7.595 -1.871 2.693 1.00 98.69 283 MET A N 1
ATOM 2147 C CA . MET A 1 283 ? -6.631 -1.353 1.729 1.00 98.69 283 MET A CA 1
ATOM 2148 C C . MET A 1 283 ? -5.855 -0.181 2.324 1.00 98.69 283 MET A C 1
ATOM 2150 O O . MET A 1 283 ? -6.430 0.857 2.648 1.00 98.69 283 MET A O 1
ATOM 2154 N N . LEU A 1 284 ? -4.537 -0.305 2.425 1.00 98.88 284 LEU A N 1
ATOM 2155 C CA . LEU A 1 284 ? -3.666 0.818 2.752 1.00 98.88 284 LEU A CA 1
ATOM 2156 C C . LEU A 1 284 ? -3.435 1.683 1.508 1.00 98.88 284 LEU A C 1
ATOM 2158 O O . LEU A 1 284 ? -2.892 1.211 0.501 1.00 98.88 284 LEU A O 1
ATOM 2162 N N . GLN A 1 285 ? -3.830 2.954 1.573 1.00 98.44 285 GLN A N 1
ATOM 2163 C CA . GLN A 1 285 ? -3.555 3.912 0.509 1.00 98.44 285 GLN A CA 1
ATOM 2164 C C . GLN A 1 285 ? -2.035 4.136 0.364 1.00 98.44 285 GLN A C 1
ATOM 2166 O O . GLN A 1 285 ? -1.271 4.094 1.327 1.00 98.44 285 GLN A O 1
ATOM 2171 N N . GLY A 1 286 ? -1.583 4.354 -0.871 1.00 96.69 286 GLY A N 1
ATOM 2172 C CA . GLY A 1 286 ? -0.203 4.721 -1.183 1.00 96.69 286 GLY A CA 1
ATOM 2173 C C . GLY A 1 286 ? -0.022 6.200 -1.506 1.00 96.69 286 GLY A C 1
ATOM 2174 O O . GLY A 1 286 ? -0.965 6.985 -1.497 1.00 96.69 286 GLY A O 1
ATOM 2175 N N . GLY A 1 287 ? 1.213 6.578 -1.836 1.00 94.06 287 GLY A N 1
ATOM 2176 C CA . GLY A 1 287 ? 1.531 7.937 -2.280 1.00 94.06 287 GLY A CA 1
ATOM 2177 C C . GLY A 1 287 ? 2.992 8.319 -2.076 1.00 94.06 287 GLY A C 1
ATOM 2178 O O . GLY A 1 287 ? 3.262 9.416 -1.596 1.00 94.06 287 GLY A O 1
ATOM 2179 N N . ALA A 1 288 ? 3.941 7.424 -2.365 1.00 92.88 288 ALA A N 1
ATOM 2180 C CA . ALA A 1 288 ? 5.371 7.621 -2.088 1.00 92.88 288 ALA A CA 1
ATOM 2181 C C . ALA A 1 288 ? 5.676 7.967 -0.607 1.00 92.88 288 ALA A C 1
ATOM 2183 O O . ALA A 1 288 ? 4.921 7.614 0.300 1.00 92.88 288 ALA A O 1
ATOM 2184 N N . TRP A 1 289 ? 6.800 8.634 -0.349 1.00 93.50 289 TRP A N 1
ATOM 2185 C CA . TRP A 1 289 ? 7.301 8.979 0.986 1.00 93.50 289 TRP A CA 1
ATOM 2186 C C . TRP A 1 289 ? 7.862 10.393 0.994 1.00 93.50 289 TRP A C 1
ATOM 2188 O O . TRP A 1 289 ? 8.074 10.967 -0.067 1.00 93.50 289 TRP A O 1
ATOM 2198 N N . CYS A 1 290 ? 8.161 10.929 2.173 1.00 91.81 290 CYS A N 1
ATOM 2199 C CA . CYS A 1 290 ? 9.018 12.104 2.297 1.00 91.81 290 CYS A CA 1
ATOM 2200 C C . CYS A 1 290 ? 10.369 11.720 2.918 1.00 91.81 290 CYS A C 1
ATOM 2202 O O . CYS A 1 290 ? 10.438 10.891 3.827 1.00 91.81 290 CYS A O 1
ATOM 2204 N N . PHE A 1 291 ? 11.467 12.287 2.412 1.00 88.38 291 PHE A N 1
ATOM 2205 C CA . PHE A 1 291 ? 12.818 11.750 2.672 1.00 88.38 291 PHE A CA 1
ATOM 2206 C C . PHE A 1 291 ? 13.717 12.651 3.531 1.00 88.38 291 PHE A C 1
ATOM 2208 O O . PHE A 1 291 ? 14.857 12.284 3.831 1.00 88.38 291 PHE A O 1
ATOM 2215 N N . ASN A 1 292 ? 13.242 13.838 3.902 1.00 87.44 292 ASN A N 1
ATOM 2216 C CA . ASN A 1 292 ? 13.886 14.760 4.839 1.00 87.44 292 ASN A CA 1
ATOM 2217 C C . ASN A 1 292 ? 12.826 15.656 5.507 1.00 87.44 292 ASN A C 1
ATOM 2219 O O . ASN A 1 292 ? 11.656 15.642 5.127 1.00 87.44 292 ASN A O 1
ATOM 2223 N N . ALA A 1 293 ? 13.234 16.420 6.522 1.00 91.00 293 ALA A N 1
ATOM 2224 C CA . ALA A 1 293 ? 12.321 17.227 7.323 1.00 91.00 293 ALA A CA 1
ATOM 2225 C C . ALA A 1 293 ? 11.578 18.287 6.489 1.00 91.00 293 ALA A C 1
ATOM 2227 O O . ALA A 1 293 ? 10.370 18.454 6.647 1.00 91.00 293 ALA A O 1
ATOM 2228 N N . GLU A 1 294 ? 12.278 18.978 5.589 1.00 87.88 294 GLU A N 1
ATOM 2229 C CA . GLU A 1 294 ? 11.718 20.029 4.736 1.00 87.88 294 GLU A CA 1
ATOM 2230 C C . GLU A 1 294 ? 10.730 19.478 3.697 1.00 87.88 294 GLU A C 1
ATOM 2232 O O . GLU A 1 294 ? 9.690 20.086 3.452 1.00 87.88 294 GLU A O 1
ATOM 2237 N N . ASP A 1 295 ? 11.021 18.313 3.123 1.00 86.88 295 ASP A N 1
ATOM 2238 C CA . ASP A 1 295 ? 10.151 17.582 2.200 1.00 86.88 295 ASP A CA 1
ATOM 2239 C C . ASP A 1 295 ? 8.883 17.100 2.914 1.00 86.88 295 ASP A C 1
ATOM 2241 O O . ASP A 1 295 ? 7.777 17.296 2.415 1.00 86.88 295 ASP A O 1
ATOM 2245 N N . CYS A 1 296 ? 9.011 16.571 4.134 1.00 93.00 296 CYS A N 1
ATOM 2246 C CA . CYS A 1 296 ? 7.851 16.196 4.943 1.00 93.00 296 CYS A CA 1
ATOM 2247 C C . CYS A 1 296 ? 7.004 17.410 5.348 1.00 93.00 296 CYS A C 1
ATOM 2249 O O . CYS A 1 296 ? 5.778 17.321 5.346 1.00 93.00 296 CYS A O 1
ATOM 2251 N N . LEU A 1 297 ? 7.626 18.557 5.641 1.00 93.44 297 LEU A N 1
ATOM 2252 C CA . LEU A 1 297 ? 6.897 19.801 5.893 1.00 93.44 297 LEU A CA 1
ATOM 2253 C C . LEU A 1 297 ? 6.174 20.307 4.635 1.00 93.44 297 LEU A C 1
ATOM 2255 O O . LEU A 1 297 ? 5.048 20.780 4.725 1.00 93.44 297 LEU A O 1
ATOM 2259 N N . ALA A 1 298 ? 6.794 20.211 3.458 1.00 90.12 298 ALA A N 1
ATOM 2260 C CA . ALA A 1 298 ? 6.141 20.572 2.200 1.00 90.12 298 ALA A CA 1
ATOM 2261 C C . ALA A 1 298 ? 4.982 19.620 1.864 1.00 90.12 298 ALA A C 1
ATOM 2263 O O . ALA A 1 298 ? 3.952 20.042 1.346 1.00 90.12 298 ALA A O 1
ATOM 2264 N N . ARG A 1 299 ? 5.130 18.333 2.183 1.00 92.50 299 ARG A N 1
ATOM 2265 C CA . ARG A 1 299 ? 4.080 17.324 2.030 1.00 92.50 299 ARG A CA 1
ATOM 2266 C C . ARG A 1 299 ? 2.933 17.509 3.023 1.00 92.50 299 ARG A C 1
ATOM 2268 O O . ARG A 1 299 ? 1.794 17.211 2.693 1.00 92.50 299 ARG A O 1
ATOM 2275 N N . SER A 1 300 ? 3.194 18.053 4.211 1.00 94.44 300 SER A N 1
ATOM 2276 C CA . SER A 1 300 ? 2.144 18.328 5.202 1.00 94.44 300 SER A CA 1
ATOM 2277 C C . SER A 1 300 ? 1.113 19.361 4.724 1.00 94.44 300 SER A C 1
ATOM 2279 O O . SER A 1 300 ? 0.117 19.593 5.397 1.00 94.44 300 SER A O 1
ATOM 2281 N N . THR A 1 301 ? 1.341 20.026 3.589 1.00 93.25 301 THR A N 1
ATOM 2282 C CA . THR A 1 301 ? 0.391 20.970 2.987 1.00 93.25 301 THR A CA 1
ATOM 2283 C C . THR A 1 301 ? -0.386 20.369 1.813 1.00 93.25 301 THR A C 1
ATOM 2285 O O . THR A 1 301 ? -0.921 21.129 1.009 1.00 93.25 301 THR A O 1
ATOM 2288 N N . THR A 1 302 ? -0.418 19.041 1.676 1.00 94.06 302 THR A N 1
ATOM 2289 C CA . THR A 1 302 ? -1.214 18.325 0.666 1.00 94.06 302 THR A CA 1
ATOM 2290 C C . THR A 1 302 ? -2.113 17.268 1.300 1.00 94.06 302 THR A C 1
ATOM 2292 O O . THR A 1 302 ? -2.011 16.982 2.493 1.00 94.06 302 THR A O 1
ATOM 2295 N N . ASP A 1 303 ? -2.972 16.658 0.490 1.00 94.69 303 ASP A N 1
ATOM 2296 C CA . ASP A 1 303 ? -3.803 15.497 0.834 1.00 94.69 303 ASP A CA 1
ATOM 2297 C C . ASP A 1 303 ? -3.003 14.282 1.340 1.00 94.69 303 ASP A C 1
ATOM 2299 O O . ASP A 1 303 ? -3.503 13.488 2.129 1.00 94.69 303 ASP A O 1
ATOM 2303 N N . LEU A 1 304 ? -1.731 14.165 0.964 1.00 95.50 304 LEU A N 1
ATOM 2304 C CA . LEU A 1 304 ? -0.814 13.119 1.424 1.00 95.50 304 LEU A CA 1
ATOM 2305 C C . LEU A 1 304 ? -0.098 13.432 2.752 1.00 95.50 304 LEU A C 1
ATOM 2307 O O . LEU A 1 304 ? 0.811 12.695 3.162 1.00 95.50 304 LEU A O 1
ATOM 2311 N N . GLY A 1 305 ? -0.463 14.534 3.407 1.00 96.38 305 GLY A N 1
ATOM 2312 C CA . GLY A 1 305 ? 0.070 14.943 4.706 1.00 96.38 305 GLY A CA 1
ATOM 2313 C C . GLY A 1 305 ? -0.919 15.692 5.604 1.00 96.38 305 GLY A C 1
ATOM 2314 O O . GLY A 1 305 ? -0.545 16.065 6.716 1.00 96.38 305 GLY A O 1
ATOM 2315 N N . SER A 1 306 ? -2.156 15.909 5.152 1.00 96.94 306 SER A N 1
ATOM 2316 C CA . SER A 1 306 ? -3.212 16.586 5.904 1.00 96.94 306 SER A CA 1
ATOM 2317 C C . SER A 1 306 ? -4.594 16.142 5.427 1.00 96.94 306 SER A C 1
ATOM 2319 O O . SER A 1 306 ? -4.890 16.179 4.231 1.00 96.94 306 SER A O 1
ATOM 2321 N N . SER A 1 307 ? -5.467 15.797 6.372 1.00 96.56 307 SER A N 1
ATOM 2322 C CA . SER A 1 307 ? -6.854 15.415 6.089 1.00 96.56 307 SER A CA 1
ATOM 2323 C C . SER A 1 307 ? -7.745 16.583 5.679 1.00 96.56 307 SER A C 1
ATOM 2325 O O . SER A 1 307 ? -8.832 16.384 5.146 1.00 96.56 307 SER A O 1
ATOM 2327 N N . LYS A 1 308 ? -7.271 17.825 5.836 1.00 96.19 308 LYS A N 1
ATOM 2328 C CA . LYS A 1 308 ? -8.005 19.039 5.435 1.00 96.19 308 LYS A CA 1
ATOM 2329 C C . LYS A 1 308 ? -8.267 19.127 3.930 1.00 96.19 308 LYS A C 1
ATOM 2331 O O . LYS A 1 308 ? -9.082 19.941 3.508 1.00 96.19 308 LYS A O 1
ATOM 2336 N N . PHE A 1 309 ? -7.554 18.335 3.133 1.00 95.75 309 PHE A N 1
ATOM 2337 C CA . PHE A 1 309 ? -7.682 18.296 1.676 1.00 95.75 309 PHE A CA 1
ATOM 2338 C C . PHE A 1 309 ? -8.407 17.041 1.176 1.00 95.75 309 PHE A C 1
ATOM 2340 O O . PHE A 1 309 ? -8.504 16.837 -0.032 1.00 95.75 309 PHE A O 1
ATOM 2347 N N . TRP A 1 310 ? -8.896 16.185 2.075 1.00 95.81 310 TRP A N 1
ATOM 2348 C CA . TRP A 1 310 ? -9.592 14.961 1.698 1.00 95.81 310 TRP A CA 1
ATOM 2349 C C . TRP A 1 310 ? -11.023 15.241 1.248 1.00 95.81 310 TRP A C 1
ATOM 2351 O O . TRP A 1 310 ? -11.769 15.990 1.879 1.00 95.81 310 TRP A O 1
ATOM 2361 N N . SER A 1 311 ? -11.427 14.598 0.155 1.00 93.69 311 SER A N 1
ATOM 2362 C CA . SER A 1 311 ? -12.824 14.554 -0.259 1.00 93.69 311 SER A CA 1
ATOM 2363 C C . SER A 1 311 ? -13.639 13.669 0.685 1.00 93.69 311 SER A C 1
ATOM 2365 O O . SER A 1 311 ? -13.119 12.720 1.271 1.00 93.69 311 SER A O 1
ATOM 2367 N N . GLN A 1 312 ? -14.946 13.933 0.762 1.00 89.56 312 GLN A N 1
ATOM 2368 C CA . GLN A 1 312 ? -15.901 13.141 1.553 1.00 89.56 312 GLN A CA 1
ATOM 2369 C C . GLN A 1 312 ? -16.089 11.709 1.032 1.00 89.56 312 GLN A C 1
ATOM 2371 O O . GLN A 1 312 ? -16.594 10.841 1.740 1.00 89.56 312 GLN A O 1
ATOM 2376 N N . SER A 1 313 ? -15.671 11.446 -0.205 1.00 89.44 313 SER A N 1
ATOM 2377 C CA . SER A 1 313 ? -15.695 10.120 -0.811 1.00 89.44 313 SER A CA 1
ATOM 2378 C C . SER A 1 313 ? -14.428 9.846 -1.603 1.00 89.44 313 SER A C 1
ATOM 2380 O O . SER A 1 313 ? -13.870 10.769 -2.199 1.00 89.44 313 SER A O 1
ATOM 2382 N N . ALA A 1 314 ? -14.001 8.588 -1.668 1.00 88.94 314 ALA A N 1
ATOM 2383 C CA . ALA A 1 314 ? -12.812 8.197 -2.419 1.00 88.94 314 ALA A CA 1
ATOM 2384 C C . ALA A 1 314 ? -12.972 6.816 -3.066 1.00 88.94 314 ALA A C 1
ATOM 2386 O O . ALA A 1 314 ? -12.252 5.870 -2.747 1.00 88.94 314 ALA A O 1
ATOM 2387 N N . ASN A 1 315 ? -13.918 6.714 -4.000 1.00 87.06 315 ASN A N 1
ATOM 2388 C CA . ASN A 1 315 ? -14.143 5.492 -4.770 1.00 87.06 315 ASN A CA 1
ATOM 2389 C C . ASN A 1 315 ? -12.899 5.107 -5.581 1.00 87.06 315 ASN A C 1
ATOM 2391 O O . ASN A 1 315 ? -12.081 5.951 -5.968 1.00 87.06 315 ASN A O 1
ATOM 2395 N N . ARG A 1 316 ? -12.742 3.802 -5.793 1.00 90.69 316 ARG A N 1
ATOM 2396 C CA . ARG A 1 316 ? -11.640 3.183 -6.532 1.00 90.69 316 ARG A CA 1
ATOM 2397 C C . ARG A 1 316 ? -12.202 2.056 -7.391 1.00 90.69 316 ARG A C 1
ATOM 2399 O O . ARG A 1 316 ? -13.187 1.428 -7.009 1.00 90.69 316 ARG A O 1
ATOM 2406 N N . GLY A 1 317 ? -11.565 1.816 -8.531 1.00 91.44 317 GLY A N 1
ATOM 2407 C CA . GLY A 1 317 ? -11.890 0.708 -9.418 1.00 91.44 317 GLY A CA 1
ATOM 2408 C C . GLY A 1 317 ? -11.242 -0.602 -8.973 1.00 91.44 317 GLY A C 1
ATOM 2409 O O . GLY A 1 317 ? -10.810 -0.759 -7.823 1.00 91.44 317 GLY A O 1
ATOM 2410 N N . GLY A 1 318 ? -11.180 -1.545 -9.914 1.00 94.38 318 GLY A N 1
ATOM 2411 C CA . GLY A 1 318 ? -10.506 -2.830 -9.738 1.00 94.38 318 GLY A CA 1
ATOM 2412 C C . GLY A 1 318 ? -10.937 -3.548 -8.459 1.00 94.38 318 GLY A C 1
ATOM 2413 O O . GLY A 1 318 ? -12.125 -3.590 -8.138 1.00 94.38 318 GLY A O 1
ATOM 2414 N N . ILE A 1 319 ? -9.979 -4.049 -7.678 1.00 96.19 319 ILE A N 1
ATOM 2415 C CA . ILE A 1 319 ? -10.264 -4.836 -6.465 1.00 96.19 319 ILE A CA 1
ATOM 2416 C C . ILE A 1 319 ? -11.001 -4.059 -5.355 1.00 96.19 319 ILE A C 1
ATOM 2418 O O . ILE A 1 319 ? -11.598 -4.662 -4.463 1.00 96.19 319 ILE A O 1
ATOM 2422 N N . MET A 1 320 ? -10.985 -2.723 -5.389 1.00 95.94 320 MET A N 1
ATOM 2423 C CA . MET A 1 320 ? -11.719 -1.884 -4.433 1.00 95.94 320 MET A CA 1
ATOM 2424 C C . MET A 1 320 ? -13.077 -1.420 -4.965 1.00 95.94 320 MET A C 1
ATOM 2426 O O . MET A 1 320 ? -13.802 -0.739 -4.235 1.00 95.94 320 MET A O 1
ATOM 2430 N N . SER A 1 321 ? -13.458 -1.796 -6.190 1.00 92.81 321 SER A N 1
ATOM 2431 C CA . SER A 1 321 ? -14.763 -1.445 -6.748 1.00 92.81 321 SER A CA 1
ATOM 2432 C C . SER A 1 321 ? -15.893 -2.155 -6.008 1.00 92.81 321 SER A C 1
ATOM 2434 O O . SER A 1 321 ? -15.776 -3.323 -5.632 1.00 92.81 321 SER A O 1
ATOM 2436 N N . GLY A 1 322 ? -16.994 -1.432 -5.803 1.00 88.06 322 GLY A N 1
ATOM 2437 C CA . GLY A 1 322 ? -18.243 -1.983 -5.276 1.00 88.06 322 GLY A CA 1
ATOM 2438 C C . GLY A 1 322 ? -19.130 -2.574 -6.366 1.00 88.06 322 GLY A C 1
ATOM 2439 O O . GLY A 1 322 ? -20.110 -3.228 -6.037 1.00 88.06 322 GLY A O 1
ATOM 2440 N N . ASN A 1 323 ? -18.780 -2.359 -7.637 1.00 85.12 323 ASN A N 1
ATOM 2441 C CA . ASN A 1 323 ? -19.501 -2.881 -8.784 1.00 85.12 323 ASN A CA 1
ATOM 2442 C C . ASN A 1 323 ? -19.055 -4.325 -9.060 1.00 85.12 323 ASN A C 1
ATOM 2444 O O . ASN A 1 323 ? -17.893 -4.577 -9.387 1.00 85.12 323 ASN A O 1
ATOM 2448 N N . CYS A 1 324 ? -19.981 -5.278 -8.954 1.00 85.75 324 CYS A N 1
ATOM 2449 C CA . CYS A 1 324 ? -19.698 -6.697 -9.166 1.00 85.75 324 CYS A CA 1
ATOM 2450 C C . CYS A 1 324 ? -19.414 -7.080 -10.628 1.00 85.75 324 CYS A C 1
ATOM 2452 O O . CYS A 1 324 ? -18.928 -8.178 -10.861 1.00 85.75 324 CYS A O 1
ATOM 2454 N N . LEU A 1 325 ? -19.649 -6.204 -11.610 1.00 84.75 325 LEU A N 1
ATOM 2455 C CA . LEU A 1 325 ? -19.168 -6.417 -12.983 1.00 84.75 325 LEU A CA 1
ATOM 2456 C C . LEU A 1 325 ? -17.655 -6.187 -13.095 1.00 84.75 325 LEU A C 1
ATOM 2458 O O . LEU A 1 325 ? -16.986 -6.845 -13.884 1.00 84.75 325 LEU A O 1
ATOM 2462 N N . VAL A 1 326 ? -17.114 -5.273 -12.286 1.00 84.75 326 VAL A N 1
ATOM 2463 C CA . VAL A 1 326 ? -15.675 -4.977 -12.221 1.00 84.75 326 VAL A CA 1
ATOM 2464 C C . VAL A 1 326 ? -14.970 -5.902 -11.232 1.00 84.75 326 VAL A C 1
ATOM 2466 O O . VAL A 1 326 ? -13.859 -6.359 -11.477 1.00 84.75 326 VAL A O 1
ATOM 2469 N N . ASN A 1 327 ? -15.602 -6.158 -10.088 1.00 89.62 327 ASN A N 1
ATOM 2470 C CA . ASN A 1 327 ? -15.013 -6.863 -8.956 1.00 89.62 327 ASN A CA 1
ATOM 2471 C C . ASN A 1 327 ? -15.953 -7.950 -8.408 1.00 89.62 327 ASN A C 1
ATOM 2473 O O . ASN A 1 327 ? -16.328 -7.892 -7.238 1.00 89.62 327 ASN A O 1
ATOM 2477 N N . PRO A 1 328 ? -16.366 -8.939 -9.215 1.00 84.38 328 PRO A N 1
ATOM 2478 C CA . PRO A 1 328 ? -17.368 -9.940 -8.826 1.00 84.38 328 PRO A CA 1
ATOM 2479 C C . PRO A 1 328 ? -17.015 -10.707 -7.547 1.00 84.38 328 PRO A C 1
ATOM 2481 O O . PRO A 1 328 ? -17.899 -11.207 -6.857 1.00 84.38 328 PRO A O 1
ATOM 2484 N N . ASP A 1 329 ? -15.729 -10.791 -7.210 1.00 85.56 329 ASP A N 1
ATOM 2485 C CA . ASP A 1 329 ? -15.242 -11.623 -6.115 1.00 85.56 329 ASP A CA 1
ATOM 2486 C C . ASP A 1 329 ? -15.203 -10.912 -4.759 1.00 85.56 329 ASP A C 1
ATOM 2488 O O . ASP A 1 329 ? -15.380 -11.556 -3.721 1.00 85.56 329 ASP A O 1
ATOM 2492 N N . PHE A 1 330 ? -14.980 -9.593 -4.761 1.00 93.50 330 PHE A N 1
ATOM 2493 C CA . PHE A 1 330 ? -14.815 -8.792 -3.543 1.00 93.50 330 PHE A CA 1
ATOM 2494 C C . PHE A 1 330 ? -15.783 -7.601 -3.458 1.00 93.50 330 PHE A C 1
ATOM 2496 O O . PHE A 1 330 ? -15.822 -6.938 -2.420 1.00 93.50 330 PHE A O 1
ATOM 2503 N N . CYS A 1 331 ? -16.606 -7.344 -4.485 1.00 88.56 331 CYS A N 1
ATOM 2504 C CA . CYS A 1 331 ? -17.537 -6.207 -4.540 1.00 88.56 331 CYS A CA 1
ATOM 2505 C C . CYS A 1 331 ? -18.455 -6.121 -3.320 1.00 88.56 331 CYS A C 1
ATOM 2507 O O . CYS A 1 331 ? -18.785 -5.018 -2.890 1.00 88.56 331 CYS A O 1
ATOM 2509 N N . ASN A 1 332 ? -18.833 -7.270 -2.749 1.00 87.19 332 ASN A N 1
ATOM 2510 C CA . ASN A 1 332 ? -19.775 -7.387 -1.638 1.00 87.19 332 ASN A CA 1
ATOM 2511 C C . ASN A 1 332 ? -19.119 -7.313 -0.254 1.00 87.19 332 ASN A C 1
ATOM 2513 O O . ASN A 1 332 ? -19.831 -7.352 0.744 1.00 87.19 332 ASN A O 1
ATOM 2517 N N . PHE A 1 333 ? -17.792 -7.219 -0.159 1.00 95.19 333 PHE A N 1
ATOM 2518 C CA . PHE A 1 333 ? -17.099 -7.157 1.130 1.00 95.19 333 PHE A CA 1
ATOM 2519 C C . PHE A 1 333 ? -17.321 -5.788 1.786 1.00 95.19 333 PHE A C 1
ATOM 2521 O O . PHE A 1 333 ? -17.618 -4.800 1.103 1.00 95.19 333 PHE A O 1
ATOM 2528 N N . ASN A 1 334 ? -17.124 -5.717 3.105 1.00 95.38 334 ASN A N 1
ATOM 2529 C CA . ASN A 1 334 ? -16.816 -4.447 3.751 1.00 95.38 334 ASN A CA 1
ATOM 2530 C C . ASN A 1 334 ? -15.499 -3.940 3.166 1.00 95.38 334 ASN A C 1
ATOM 2532 O O . ASN A 1 334 ? -14.500 -4.668 3.147 1.00 95.38 334 ASN A O 1
ATOM 2536 N N . ARG A 1 335 ? -15.495 -2.705 2.677 1.00 96.88 335 ARG A N 1
ATOM 2537 C CA . ARG A 1 335 ? -14.329 -2.092 2.045 1.00 96.88 335 ARG A CA 1
ATOM 2538 C C . ARG A 1 335 ? -13.843 -0.948 2.909 1.00 96.88 335 ARG A C 1
ATOM 2540 O O . ARG A 1 335 ? -14.575 0.006 3.156 1.00 96.88 335 ARG A O 1
ATOM 2547 N N . VAL A 1 336 ? -12.588 -1.042 3.326 1.00 98.38 336 VAL A N 1
ATOM 2548 C CA . VAL A 1 336 ? -11.883 0.011 4.051 1.00 98.38 336 VAL A CA 1
ATOM 2549 C C . VAL A 1 336 ? -10.726 0.490 3.191 1.00 98.38 336 VAL A C 1
ATOM 2551 O O . VAL A 1 336 ? -9.928 -0.325 2.731 1.00 98.38 336 VAL A O 1
ATOM 2554 N N . MET A 1 337 ? -10.586 1.799 3.014 1.00 98.38 337 MET A N 1
ATOM 2555 C CA . MET A 1 337 ? -9.348 2.401 2.525 1.00 98.38 337 MET A CA 1
ATOM 2556 C C . MET A 1 337 ? -8.760 3.291 3.616 1.00 98.38 337 MET A C 1
ATOM 2558 O O . MET A 1 337 ? -9.278 4.371 3.886 1.00 98.38 337 MET A O 1
ATOM 2562 N N . VAL A 1 338 ? -7.680 2.846 4.252 1.00 98.56 338 VAL A N 1
ATOM 2563 C CA . VAL A 1 338 ? -6.986 3.634 5.277 1.00 98.56 338 VAL A CA 1
ATOM 2564 C C . VAL A 1 338 ? -6.288 4.796 4.585 1.00 98.56 338 VAL A C 1
ATOM 2566 O O . VAL A 1 338 ? -5.443 4.569 3.718 1.00 98.56 338 VAL A O 1
ATOM 2569 N N . ALA A 1 339 ? -6.635 6.032 4.939 1.00 97.94 339 ALA A N 1
ATOM 2570 C CA . ALA A 1 339 ? -6.126 7.201 4.237 1.00 97.94 339 ALA A CA 1
ATOM 2571 C C . ALA A 1 339 ? -4.654 7.465 4.604 1.00 97.94 339 ALA A C 1
ATOM 2573 O O . ALA A 1 339 ? -4.241 7.318 5.758 1.00 97.94 339 ALA A O 1
ATOM 2574 N N . TYR A 1 340 ? -3.830 7.793 3.610 1.00 97.88 340 TYR A N 1
ATOM 2575 C CA . TYR A 1 340 ? -2.378 7.899 3.770 1.00 97.88 340 TYR A CA 1
ATOM 2576 C C . TYR A 1 340 ? -1.943 9.346 3.993 1.00 97.88 340 TYR A C 1
ATOM 2578 O O . TYR A 1 340 ? -1.963 10.154 3.067 1.00 97.88 340 TYR A O 1
ATOM 2586 N N . CYS A 1 341 ? -1.496 9.667 5.209 1.00 97.81 341 CYS A N 1
ATOM 2587 C CA . CYS A 1 341 ? -1.008 11.009 5.536 1.00 97.81 341 CYS A CA 1
ATOM 2588 C C . CYS A 1 341 ? 0.204 11.058 6.478 1.00 97.81 341 CYS A C 1
ATOM 2590 O O . CYS A 1 341 ? 0.471 12.112 7.056 1.00 97.81 341 CYS A O 1
ATOM 2592 N N . ASP A 1 342 ? 0.939 9.952 6.658 1.00 96.50 342 ASP A N 1
ATOM 2593 C CA . ASP A 1 342 ? 2.132 9.910 7.522 1.00 96.50 342 ASP A CA 1
ATOM 2594 C C . ASP A 1 342 ? 3.460 9.999 6.754 1.00 96.50 342 ASP A C 1
ATOM 2596 O O . ASP A 1 342 ? 4.490 10.323 7.343 1.00 96.50 342 ASP A O 1
ATOM 2600 N N . GLY A 1 343 ? 3.454 9.701 5.449 1.00 95.50 343 GLY A N 1
ATOM 2601 C CA . GLY A 1 343 ? 4.642 9.771 4.593 1.00 95.50 343 GLY A CA 1
ATOM 2602 C C . GLY A 1 343 ? 5.700 8.692 4.861 1.00 95.50 343 GLY A C 1
ATOM 2603 O O . GLY A 1 343 ? 6.822 8.826 4.368 1.00 95.50 343 GLY A O 1
ATOM 2604 N N . ALA A 1 344 ? 5.368 7.644 5.623 1.00 97.00 344 ALA A N 1
ATOM 2605 C CA . ALA A 1 344 ? 6.286 6.589 6.045 1.00 97.00 344 ALA A CA 1
ATOM 2606 C C . ALA A 1 344 ? 5.672 5.178 5.932 1.00 97.00 344 ALA A C 1
ATOM 2608 O O . ALA A 1 344 ? 5.994 4.322 6.741 1.00 97.00 344 ALA A O 1
ATOM 2609 N N . SER A 1 345 ? 4.792 4.889 4.962 1.00 98.12 345 SER A N 1
ATOM 2610 C CA . SER A 1 345 ? 4.144 3.560 4.834 1.00 98.12 345 SER A CA 1
ATOM 2611 C C . SER A 1 345 ? 3.490 3.058 6.130 1.00 98.12 345 SER A C 1
ATOM 2613 O O . SER A 1 345 ? 3.543 1.866 6.441 1.00 98.12 345 SER A O 1
ATOM 2615 N N . TYR A 1 346 ? 2.883 3.956 6.908 1.00 98.38 346 TYR A N 1
ATOM 2616 C CA . TYR A 1 346 ? 2.278 3.633 8.199 1.00 98.38 346 TYR A CA 1
ATOM 2617 C C . TYR A 1 346 ? 3.279 3.110 9.247 1.00 98.38 346 TYR A C 1
ATOM 2619 O O . TYR A 1 346 ? 2.871 2.477 10.217 1.00 98.38 346 TYR A O 1
ATOM 2627 N N . THR A 1 347 ? 4.592 3.316 9.087 1.00 98.19 347 THR A N 1
ATOM 2628 C CA . THR A 1 347 ? 5.597 2.786 10.029 1.00 98.19 347 THR A CA 1
ATOM 2629 C C . THR A 1 347 ? 6.067 3.804 11.064 1.00 98.19 347 THR A C 1
ATOM 2631 O O . THR A 1 347 ? 6.590 3.398 12.101 1.00 98.19 347 THR A O 1
ATOM 2634 N N . GLY A 1 348 ? 5.875 5.107 10.834 1.00 96.81 348 GLY A N 1
ATOM 2635 C CA . GLY A 1 348 ? 6.370 6.152 11.735 1.00 96.81 348 GLY A CA 1
ATOM 2636 C C . GLY A 1 348 ? 5.706 6.141 13.117 1.00 96.81 348 GLY A C 1
ATOM 2637 O O . GLY A 1 348 ? 4.481 6.063 13.214 1.00 96.81 348 GLY A O 1
ATOM 2638 N N . ASP A 1 349 ? 6.505 6.263 14.180 1.00 94.81 349 ASP A N 1
ATOM 2639 C CA . ASP A 1 349 ? 6.021 6.384 15.565 1.00 94.81 349 ASP A CA 1
ATOM 2640 C C . ASP A 1 349 ? 6.955 7.268 16.401 1.00 94.81 349 ASP A C 1
ATOM 2642 O O . ASP A 1 349 ? 7.582 6.869 17.390 1.00 94.81 349 ASP A O 1
ATOM 2646 N N . ARG A 1 350 ? 7.126 8.508 15.950 1.00 94.81 350 ARG A N 1
ATOM 2647 C CA . ARG A 1 350 ? 8.013 9.462 16.614 1.00 94.81 350 ARG A CA 1
ATOM 2648 C C . ARG A 1 350 ? 7.260 10.174 17.727 1.00 94.81 350 ARG A C 1
ATOM 2650 O O . ARG A 1 350 ? 6.355 10.941 17.433 1.00 94.81 350 ARG A O 1
ATOM 2657 N N . GLU A 1 351 ? 7.641 9.964 18.988 1.00 91.44 351 GLU A N 1
ATOM 2658 C CA . GLU A 1 351 ? 6.890 10.450 20.159 1.00 91.44 351 GLU A CA 1
ATOM 2659 C C . GLU A 1 351 ? 6.581 11.953 20.129 1.00 91.44 351 GLU A C 1
ATOM 2661 O O . GLU A 1 351 ? 5.442 12.335 20.375 1.00 91.44 351 GLU A O 1
ATOM 2666 N N . GLN A 1 352 ? 7.558 12.791 19.782 1.00 93.62 352 GLN A N 1
ATOM 2667 C CA . GLN A 1 352 ? 7.396 14.242 19.664 1.00 93.62 352 GLN A CA 1
ATOM 2668 C C . GLN A 1 352 ? 7.372 14.660 18.184 1.00 93.62 352 GLN A C 1
ATOM 2670 O O . GLN A 1 352 ? 8.062 14.039 17.375 1.00 93.62 352 GLN A O 1
ATOM 2675 N N . PRO A 1 353 ? 6.655 15.721 17.775 1.00 95.00 353 PRO A N 1
ATOM 2676 C CA . PRO A 1 353 ? 6.771 16.253 16.414 1.00 95.00 353 PRO A CA 1
ATOM 2677 C C . PRO A 1 353 ? 8.167 16.839 16.159 1.00 95.00 353 PRO A C 1
ATOM 2679 O O . PRO A 1 353 ? 8.830 17.307 17.087 1.00 95.00 353 PRO A O 1
ATOM 2682 N N . LEU A 1 354 ? 8.661 16.783 14.920 1.00 95.38 354 LEU A N 1
ATOM 2683 C CA . LEU A 1 354 ? 9.866 17.524 14.525 1.00 95.38 354 LEU A CA 1
ATOM 2684 C C . LEU A 1 354 ? 9.515 18.997 14.340 1.00 95.38 354 LEU A C 1
ATOM 2686 O O . LEU A 1 354 ? 8.523 19.315 13.700 1.00 95.38 354 LEU A O 1
ATOM 2690 N N . GLN A 1 355 ? 10.342 19.896 14.868 1.00 96.31 355 GLN A N 1
ATOM 2691 C CA . GLN A 1 355 ? 10.196 21.332 14.642 1.00 96.31 355 GLN A CA 1
ATOM 2692 C C . GLN A 1 355 ? 10.989 21.717 13.394 1.00 96.31 355 GLN A C 1
ATOM 2694 O O . GLN A 1 355 ? 12.220 21.748 13.424 1.00 96.31 355 GLN A O 1
ATOM 2699 N N . VAL A 1 356 ? 10.293 21.974 12.289 1.00 94.19 356 VAL A N 1
ATOM 2700 C CA . VAL A 1 356 ? 10.902 22.201 10.974 1.00 94.19 356 VAL A CA 1
ATOM 2701 C C . VAL A 1 356 ? 10.710 23.653 10.560 1.00 94.19 356 VAL A C 1
ATOM 2703 O O . VAL A 1 356 ? 9.611 24.200 10.651 1.00 94.19 356 VAL A O 1
ATOM 2706 N N . ARG A 1 357 ? 11.788 24.303 10.115 1.00 91.38 357 ARG A N 1
ATOM 2707 C CA . ARG A 1 357 ? 11.745 25.682 9.624 1.00 91.38 357 ARG A CA 1
ATOM 2708 C C . ARG A 1 357 ? 11.394 25.684 8.138 1.00 91.38 357 ARG A C 1
ATOM 2710 O O . ARG A 1 357 ? 12.089 25.056 7.349 1.00 91.38 357 ARG A O 1
ATOM 2717 N N . ASN A 1 358 ? 10.346 26.405 7.757 1.00 85.06 358 ASN A N 1
ATOM 2718 C CA . ASN A 1 358 ? 9.990 26.595 6.354 1.00 85.06 358 ASN A CA 1
ATOM 2719 C C . ASN A 1 358 ? 10.873 27.669 5.680 1.00 85.06 358 ASN A C 1
ATOM 2721 O O . ASN A 1 358 ? 11.662 28.362 6.327 1.00 85.06 358 ASN A O 1
ATOM 2725 N N . ASN A 1 359 ? 10.676 27.869 4.374 1.00 80.56 359 ASN A N 1
ATOM 2726 C CA . ASN A 1 359 ? 11.416 28.864 3.588 1.00 80.56 359 ASN A CA 1
ATOM 2727 C C . ASN A 1 359 ? 11.184 30.320 4.040 1.00 80.56 359 ASN A C 1
ATOM 2729 O O . ASN A 1 359 ? 12.030 31.170 3.783 1.00 80.56 359 ASN A O 1
ATOM 2733 N N . SER A 1 360 ? 10.072 30.619 4.724 1.00 84.12 360 SER A N 1
ATOM 2734 C CA . SER A 1 360 ? 9.785 31.953 5.274 1.00 84.12 360 SER A CA 1
ATOM 2735 C C . SER A 1 360 ? 10.383 32.171 6.670 1.00 84.12 360 SER A C 1
ATOM 2737 O O . SER A 1 360 ? 10.134 33.200 7.293 1.00 84.12 360 SER A O 1
ATOM 2739 N N . GLY A 1 361 ? 11.126 31.196 7.203 1.00 87.06 361 GLY A N 1
ATOM 2740 C CA . GLY A 1 361 ? 11.718 31.248 8.536 1.00 87.06 361 GLY A CA 1
ATOM 2741 C C . GLY A 1 361 ? 10.777 30.852 9.679 1.00 87.06 361 GLY A C 1
ATOM 2742 O O . GLY A 1 361 ? 11.236 30.798 10.820 1.00 87.06 361 GLY A O 1
ATOM 2743 N N . ALA A 1 362 ? 9.511 30.525 9.413 1.00 90.62 362 ALA A N 1
ATOM 2744 C CA . ALA A 1 362 ? 8.564 30.063 10.426 1.00 90.62 362 AL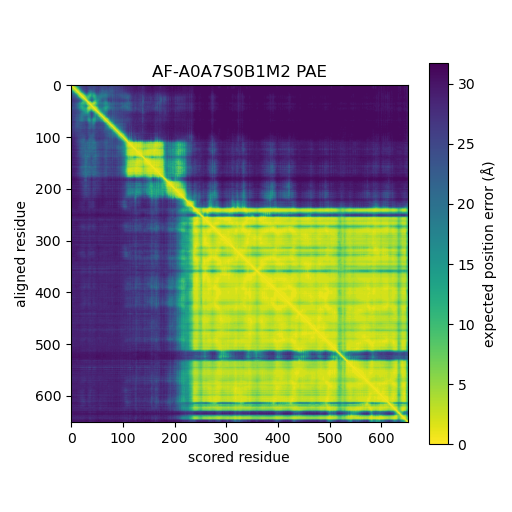A A CA 1
ATOM 2745 C C . ALA A 1 362 ? 8.827 28.595 10.797 1.00 90.62 362 ALA A C 1
ATOM 2747 O O . ALA A 1 362 ? 9.106 27.767 9.931 1.00 90.62 362 ALA A O 1
ATOM 2748 N N . VAL A 1 363 ? 8.729 28.268 12.086 1.00 94.81 363 VAL A N 1
ATOM 2749 C CA . VAL A 1 363 ? 8.897 26.899 12.593 1.00 94.81 363 VAL A CA 1
ATOM 2750 C C . VAL A 1 363 ? 7.527 26.242 12.729 1.00 94.81 363 VAL A C 1
ATOM 2752 O O . VAL A 1 363 ? 6.605 26.845 13.279 1.00 94.81 363 VAL A O 1
ATOM 2755 N N . ARG A 1 364 ? 7.384 25.023 12.209 1.00 94.88 364 ARG A N 1
ATOM 2756 C CA . ARG A 1 364 ? 6.143 24.245 12.235 1.00 94.88 364 ARG A CA 1
ATOM 2757 C C . ARG A 1 364 ? 6.410 22.825 12.745 1.00 94.88 364 ARG A C 1
ATOM 2759 O O . ARG A 1 364 ? 7.437 22.249 12.379 1.00 94.88 364 ARG A O 1
ATOM 2766 N N . PRO A 1 365 ? 5.507 22.254 13.560 1.00 96.38 365 PRO A N 1
ATOM 2767 C CA . PRO A 1 365 ? 5.593 20.854 13.943 1.00 96.38 365 PRO A CA 1
ATOM 2768 C C . PRO A 1 365 ? 5.240 19.952 12.754 1.00 96.38 365 PRO A C 1
ATOM 2770 O O . PRO A 1 365 ? 4.278 20.223 12.039 1.00 96.38 365 PRO A O 1
ATOM 2773 N N . VAL A 1 366 ? 6.000 18.872 12.583 1.00 97.12 366 VAL A N 1
ATOM 2774 C CA . VAL A 1 366 ? 5.732 17.784 11.635 1.00 97.12 366 VAL A CA 1
ATOM 2775 C C . VAL A 1 366 ? 5.634 16.474 12.413 1.00 97.12 366 VAL A C 1
ATOM 2777 O O . VAL A 1 366 ? 6.567 16.098 13.133 1.00 97.12 366 VAL A O 1
ATOM 2780 N N . TYR A 1 367 ? 4.499 15.792 12.300 1.00 97.31 367 TYR A N 1
ATOM 2781 C CA . TYR A 1 367 ? 4.178 14.585 13.062 1.00 97.31 367 TYR A CA 1
ATOM 2782 C C . TYR A 1 367 ? 4.440 13.322 12.239 1.00 97.31 367 TYR A C 1
ATOM 2784 O O . TYR A 1 367 ? 4.075 13.260 11.079 1.00 97.31 367 TYR A O 1
ATOM 2792 N N . PHE A 1 368 ? 5.024 12.285 12.843 1.00 97.25 368 PHE A N 1
ATOM 2793 C CA . PHE A 1 368 ? 5.244 10.989 12.185 1.00 97.25 368 PHE A CA 1
ATOM 2794 C C . PHE A 1 368 ? 4.514 9.906 12.975 1.00 97.25 368 PHE A C 1
ATOM 2796 O O . PHE A 1 368 ? 5.040 9.410 13.974 1.00 97.25 368 PHE A O 1
ATOM 2803 N N . ARG A 1 369 ? 3.272 9.615 12.572 1.00 96.25 369 ARG A N 1
ATOM 2804 C CA . ARG A 1 369 ? 2.300 8.841 13.368 1.00 96.25 369 ARG A CA 1
ATOM 2805 C C . ARG A 1 369 ? 1.688 7.658 12.634 1.00 96.25 369 ARG A C 1
ATOM 2807 O O . ARG A 1 369 ? 0.676 7.138 13.088 1.00 96.25 369 ARG A O 1
ATOM 2814 N N . GLY A 1 370 ? 2.292 7.218 11.534 1.00 97.12 370 GLY A N 1
ATOM 2815 C CA . GLY A 1 370 ? 1.790 6.120 10.713 1.00 97.12 370 GLY A CA 1
ATOM 2816 C C . GLY A 1 370 ? 1.336 4.894 11.506 1.00 97.12 370 GLY A C 1
ATOM 2817 O O . GLY A 1 370 ? 0.232 4.402 11.283 1.00 97.12 370 GLY A O 1
ATOM 2818 N N . LYS A 1 371 ? 2.129 4.464 12.496 1.00 95.94 371 LYS A N 1
ATOM 2819 C CA . LYS A 1 371 ? 1.764 3.333 13.356 1.00 95.94 371 LYS A CA 1
ATOM 2820 C C . LYS A 1 371 ? 0.510 3.616 14.181 1.00 95.94 371 LYS A C 1
ATOM 2822 O O . LYS A 1 371 ? -0.371 2.770 14.266 1.00 95.94 371 LYS A O 1
ATOM 2827 N N . ARG A 1 372 ? 0.436 4.799 14.792 1.00 95.06 372 ARG A N 1
ATOM 2828 C CA . ARG A 1 372 ? -0.701 5.195 15.634 1.00 95.06 372 ARG A CA 1
ATOM 2829 C C . ARG A 1 372 ? -1.973 5.347 14.817 1.00 95.06 372 ARG A C 1
ATOM 2831 O O . ARG A 1 372 ? -3.032 4.977 15.296 1.00 95.06 372 ARG A O 1
ATOM 2838 N N . ILE A 1 373 ? -1.852 5.848 13.587 1.00 96.44 373 ILE A N 1
ATOM 2839 C CA . ILE A 1 373 ? -2.959 5.919 12.631 1.00 96.44 373 ILE A CA 1
ATOM 2840 C C . ILE A 1 373 ? -3.478 4.512 12.338 1.00 96.44 373 ILE A C 1
ATOM 2842 O O . ILE A 1 373 ? -4.667 4.267 12.506 1.00 96.44 373 ILE A O 1
ATOM 2846 N N . LEU A 1 374 ? -2.598 3.580 11.957 1.00 97.38 374 LEU A N 1
ATOM 2847 C CA . LEU A 1 374 ? -3.003 2.202 11.672 1.00 97.38 374 LEU A CA 1
ATOM 2848 C C . LEU A 1 374 ? -3.659 1.537 12.891 1.00 97.38 374 LEU A C 1
ATOM 2850 O O . LEU A 1 374 ? -4.709 0.916 12.754 1.00 97.38 374 LEU A O 1
ATOM 2854 N N . ASP A 1 375 ? -3.069 1.697 14.075 1.00 95.25 375 ASP A N 1
ATOM 2855 C CA . ASP A 1 375 ? -3.601 1.138 15.319 1.00 95.25 375 ASP A CA 1
ATOM 2856 C C . ASP A 1 375 ? -4.988 1.704 15.648 1.00 95.25 375 ASP A C 1
ATOM 2858 O O . ASP A 1 375 ? -5.912 0.930 15.891 1.00 95.25 375 ASP A O 1
ATOM 2862 N N . ALA A 1 376 ? -5.151 3.029 15.588 1.00 93.81 376 ALA A N 1
ATOM 2863 C CA . ALA A 1 376 ? -6.419 3.697 15.866 1.00 93.81 376 ALA A CA 1
ATOM 2864 C C . ALA A 1 376 ? -7.507 3.302 14.863 1.00 93.81 376 ALA A C 1
ATOM 2866 O O . ALA A 1 376 ? -8.632 3.013 15.265 1.00 93.81 376 ALA A O 1
ATOM 2867 N N . VAL A 1 377 ? -7.178 3.218 13.570 1.00 95.62 377 VAL A N 1
ATOM 2868 C CA . VAL A 1 377 ? -8.123 2.754 12.546 1.00 95.62 377 VAL A CA 1
ATOM 2869 C C . VAL A 1 377 ? -8.573 1.326 12.843 1.00 95.62 377 VAL A C 1
ATOM 2871 O O . VAL A 1 377 ? -9.772 1.066 12.871 1.00 95.62 377 VAL A O 1
ATOM 2874 N N . LEU A 1 378 ? -7.646 0.403 13.116 1.00 96.06 378 LEU A N 1
ATOM 2875 C CA . LEU A 1 378 ? -7.999 -0.984 13.437 1.00 96.06 378 LEU A CA 1
ATOM 2876 C C . LEU A 1 378 ? -8.873 -1.073 14.694 1.00 96.06 378 LEU A C 1
ATOM 2878 O O . LEU A 1 378 ? -9.864 -1.799 14.683 1.00 96.06 378 LEU A O 1
ATOM 2882 N N . ASP A 1 379 ? -8.561 -0.304 15.738 1.00 92.12 379 ASP A N 1
ATOM 2883 C CA . ASP A 1 379 ? -9.381 -0.235 16.952 1.00 92.12 379 ASP A CA 1
ATOM 2884 C C . ASP A 1 379 ? -10.774 0.336 16.681 1.00 92.12 379 ASP A C 1
ATOM 2886 O O . ASP A 1 379 ? -11.766 -0.189 17.189 1.00 92.12 379 ASP A O 1
ATOM 2890 N N . THR A 1 380 ? -10.878 1.360 15.831 1.00 89.62 380 THR A N 1
ATOM 2891 C CA . THR A 1 380 ? -12.174 1.902 15.398 1.00 89.62 380 THR A CA 1
ATOM 2892 C C . THR A 1 380 ? -12.998 0.824 14.707 1.00 89.62 380 THR A C 1
ATOM 2894 O O . THR A 1 380 ? -14.171 0.631 15.021 1.00 89.62 380 THR A O 1
ATOM 2897 N N . LEU A 1 381 ? -12.387 0.106 13.763 1.00 92.94 381 LEU A N 1
ATOM 2898 C CA . LEU A 1 381 ? -13.079 -0.907 12.979 1.00 92.94 381 LEU A CA 1
ATOM 2899 C C . LEU A 1 381 ? -13.575 -2.057 13.863 1.00 92.94 381 LEU A C 1
ATOM 2901 O O . LEU A 1 381 ? -14.706 -2.513 13.697 1.00 92.94 381 LEU A O 1
ATOM 2905 N N . LEU A 1 382 ? -12.747 -2.486 14.821 1.00 89.56 382 LEU A N 1
ATOM 2906 C CA . LEU A 1 382 ? -13.077 -3.527 15.798 1.00 89.56 382 LEU A CA 1
ATOM 2907 C C . LEU A 1 382 ? -14.219 -3.107 16.724 1.00 89.56 382 LEU A C 1
ATOM 2909 O O . LEU A 1 382 ? -15.110 -3.897 16.991 1.00 89.56 382 LEU A O 1
ATOM 2913 N N . THR A 1 383 ? -14.199 -1.874 17.222 1.00 84.62 383 THR A N 1
ATOM 2914 C CA . THR A 1 383 ? -15.139 -1.439 18.268 1.00 84.62 383 THR A CA 1
ATOM 2915 C C . THR A 1 383 ? -16.442 -0.864 17.727 1.00 84.62 383 THR A C 1
ATOM 2917 O O . THR A 1 383 ? -17.449 -0.886 18.430 1.00 84.62 383 THR A O 1
ATOM 2920 N N . SER A 1 384 ? -16.425 -0.323 16.505 1.00 82.56 384 SER A N 1
ATOM 2921 C CA . SER A 1 384 ? -17.512 0.526 15.998 1.00 82.56 384 SER A CA 1
ATOM 2922 C C . SER A 1 384 ? -18.043 0.131 14.620 1.00 82.56 384 SER A C 1
ATOM 2924 O O . SER A 1 384 ? -19.086 0.646 14.227 1.00 82.56 384 SER A O 1
ATOM 2926 N N . PHE A 1 385 ? -17.356 -0.745 13.875 1.00 84.62 385 PHE A N 1
ATOM 2927 C CA . PHE A 1 385 ? -17.752 -1.110 12.503 1.00 84.62 385 PHE A CA 1
ATOM 2928 C C . PHE A 1 385 ? -17.943 -2.619 12.284 1.00 84.62 385 PHE A C 1
ATOM 2930 O O . PHE A 1 385 ? -18.289 -3.028 11.179 1.00 84.62 385 PHE A O 1
ATOM 2937 N N . GLY A 1 386 ? -17.762 -3.453 13.312 1.00 86.31 386 GLY A N 1
ATOM 2938 C CA . GLY A 1 386 ? -18.040 -4.892 13.233 1.00 86.31 386 GLY A CA 1
ATOM 2939 C C . GLY A 1 386 ? -16.870 -5.753 12.746 1.00 86.31 386 GLY A C 1
ATOM 2940 O O . GLY A 1 386 ? -17.082 -6.901 12.352 1.00 86.31 386 GLY A O 1
ATOM 2941 N N . LEU A 1 387 ? -15.634 -5.232 12.731 1.00 93.31 387 LEU A N 1
ATOM 2942 C CA . LEU A 1 387 ? -14.451 -6.037 12.383 1.00 93.31 387 LEU A CA 1
ATOM 2943 C C . LEU A 1 387 ? -14.171 -7.128 13.436 1.00 93.31 387 LEU A C 1
ATOM 2945 O O . LEU A 1 387 ? -13.524 -8.126 13.125 1.00 93.31 387 LEU A O 1
ATOM 2949 N N . ASP A 1 388 ? -14.683 -6.975 14.660 1.00 90.69 388 ASP A N 1
ATOM 2950 C CA . ASP A 1 388 ? -14.653 -7.979 15.733 1.00 90.69 388 ASP A CA 1
ATOM 2951 C C . ASP A 1 388 ? -15.433 -9.265 15.400 1.00 90.69 388 ASP A C 1
ATOM 2953 O O . ASP A 1 388 ? -15.223 -10.303 16.029 1.00 90.69 388 ASP A O 1
ATOM 2957 N N . LEU A 1 389 ? -16.271 -9.217 14.363 1.00 90.00 389 LEU A N 1
ATOM 2958 C CA . LEU A 1 389 ? -17.073 -10.330 13.849 1.00 90.00 389 LEU A CA 1
ATOM 2959 C C . LEU A 1 389 ? -16.545 -10.860 12.508 1.00 90.00 389 LEU A C 1
ATOM 2961 O O . LEU A 1 389 ? -17.222 -11.627 11.823 1.00 90.00 389 LEU A O 1
ATOM 2965 N N . ALA A 1 390 ? -15.359 -10.422 12.081 1.00 96.31 390 ALA A N 1
ATOM 2966 C CA . ALA A 1 390 ? -14.824 -10.797 10.784 1.00 96.31 390 ALA A CA 1
ATOM 2967 C C . ALA A 1 390 ? -14.479 -12.292 10.709 1.00 96.31 390 ALA A C 1
ATOM 2969 O O . ALA A 1 390 ? -13.719 -12.827 11.512 1.00 96.31 390 ALA A O 1
ATOM 2970 N N . GLU A 1 391 ? -14.971 -12.941 9.659 1.00 96.62 391 GLU A N 1
ATOM 2971 C CA . GLU A 1 391 ? -14.623 -14.310 9.282 1.00 96.62 391 GLU A CA 1
ATOM 2972 C C . GLU A 1 391 ? -13.409 -14.329 8.349 1.00 96.62 391 GLU A C 1
ATOM 2974 O O . GLU A 1 391 ? -12.546 -15.212 8.431 1.00 96.62 391 GLU A O 1
ATOM 2979 N N . GLN A 1 392 ? -13.358 -13.358 7.431 1.00 97.88 392 GLN A N 1
ATOM 2980 C CA . GLN A 1 392 ? -12.344 -13.267 6.389 1.00 97.88 392 GLN A CA 1
ATOM 2981 C C . GLN A 1 392 ? -11.857 -11.830 6.225 1.00 97.88 392 GLN A C 1
ATOM 2983 O O . GLN A 1 392 ? -12.656 -10.918 6.018 1.00 97.88 392 GLN A O 1
ATOM 2988 N N . VAL A 1 393 ? -10.539 -11.644 6.248 1.00 98.69 393 VAL A N 1
ATOM 2989 C CA . VAL A 1 393 ? -9.888 -10.346 6.046 1.00 98.69 393 VAL A CA 1
ATOM 2990 C C . VAL A 1 393 ? -8.811 -10.474 4.973 1.00 98.69 393 VAL A C 1
ATOM 2992 O O . VAL A 1 393 ? -7.841 -11.226 5.115 1.00 98.69 393 VAL A O 1
ATOM 2995 N N . LEU A 1 394 ? -8.973 -9.711 3.897 1.00 98.69 394 LEU A N 1
ATOM 2996 C CA . LEU A 1 394 ? -7.939 -9.450 2.908 1.00 98.69 394 LEU A CA 1
ATOM 2997 C C . LEU A 1 394 ? -7.263 -8.120 3.256 1.00 98.69 394 LEU A C 1
ATOM 2999 O O . LEU A 1 394 ? -7.843 -7.049 3.082 1.00 98.69 394 LEU A O 1
ATOM 3003 N N . PHE A 1 395 ? -6.041 -8.184 3.773 1.00 98.88 395 PHE A N 1
ATOM 3004 C CA . PHE A 1 395 ? -5.249 -6.999 4.081 1.00 98.88 395 PHE A CA 1
ATOM 3005 C C . PHE A 1 395 ? -4.395 -6.630 2.872 1.00 98.88 395 PHE A C 1
ATOM 3007 O O . PHE A 1 395 ? -3.485 -7.354 2.486 1.00 98.88 395 PHE A O 1
ATOM 3014 N N . ALA A 1 396 ? -4.705 -5.517 2.234 1.00 98.75 396 ALA A N 1
ATOM 3015 C CA . ALA A 1 396 ? -4.096 -5.103 0.986 1.00 98.75 396 ALA A CA 1
ATOM 3016 C C . ALA A 1 396 ? -3.496 -3.705 1.117 1.00 98.75 396 ALA A C 1
ATOM 3018 O O . ALA A 1 396 ? -3.688 -2.991 2.102 1.00 98.75 396 ALA A O 1
ATOM 3019 N N . GLY A 1 397 ? -2.760 -3.292 0.102 1.00 98.62 397 GLY A N 1
ATOM 3020 C CA . GLY A 1 397 ? -2.287 -1.925 -0.002 1.00 98.62 397 GLY A CA 1
ATOM 3021 C C . GLY A 1 397 ? -1.700 -1.674 -1.370 1.00 98.62 397 GLY A C 1
ATOM 3022 O O . GLY A 1 397 ? -1.257 -2.623 -2.016 1.00 98.62 397 GLY A O 1
ATOM 3023 N N . CYS A 1 398 ? -1.650 -0.411 -1.787 1.00 98.38 398 CYS A N 1
ATOM 3024 C CA . CYS A 1 398 ? -1.015 -0.054 -3.048 1.00 98.38 398 CYS A CA 1
ATOM 3025 C C . CYS A 1 398 ? 0.205 0.851 -2.900 1.00 98.38 398 CYS A C 1
ATOM 3027 O O . CYS A 1 398 ? 0.201 1.744 -2.054 1.00 98.38 398 CYS A O 1
ATOM 3029 N N . SER A 1 399 ? 1.251 0.654 -3.711 1.00 98.06 399 SER A N 1
ATOM 3030 C CA . SER A 1 399 ? 2.458 1.494 -3.705 1.00 98.06 399 SER A CA 1
ATOM 3031 C C . SER A 1 399 ? 3.120 1.513 -2.316 1.00 98.06 399 SER A C 1
ATOM 3033 O O . SER A 1 399 ? 3.401 0.460 -1.742 1.00 98.06 399 SER A O 1
ATOM 3035 N N . ALA A 1 400 ? 3.312 2.691 -1.714 1.00 98.31 400 ALA A N 1
ATOM 3036 C CA . ALA A 1 400 ? 3.750 2.839 -0.327 1.00 98.31 400 ALA A CA 1
ATOM 3037 C C . ALA A 1 400 ? 2.831 2.116 0.678 1.00 98.31 400 ALA A C 1
ATOM 3039 O O . ALA A 1 400 ? 3.322 1.565 1.664 1.00 98.31 400 ALA A O 1
ATOM 3040 N N . GLY A 1 401 ? 1.523 2.058 0.421 1.00 98.69 401 GLY A N 1
ATOM 3041 C CA . GLY A 1 401 ? 0.576 1.254 1.191 1.00 98.69 401 GLY A CA 1
ATOM 3042 C C . GLY A 1 401 ? 0.730 -0.243 0.921 1.00 98.69 401 GLY A C 1
ATOM 3043 O O . GLY A 1 401 ? 0.564 -1.043 1.831 1.00 98.69 401 GLY A O 1
ATOM 3044 N N . GLY A 1 402 ? 1.142 -0.635 -0.288 1.00 98.69 402 GLY A N 1
ATOM 3045 C CA . GLY A 1 402 ? 1.488 -2.016 -0.636 1.00 98.69 402 GLY A CA 1
ATOM 3046 C C . GLY A 1 402 ? 2.707 -2.485 0.146 1.00 98.69 402 GLY A C 1
ATOM 3047 O O . GLY A 1 402 ? 2.645 -3.515 0.819 1.00 98.69 402 GLY A O 1
ATOM 3048 N N . LEU A 1 403 ? 3.766 -1.670 0.178 1.00 98.75 403 LEU A N 1
ATOM 3049 C CA . LEU A 1 403 ? 4.908 -1.903 1.062 1.00 98.75 403 LEU A CA 1
ATOM 3050 C C . LEU A 1 403 ? 4.471 -1.952 2.534 1.00 98.75 403 LEU A C 1
ATOM 3052 O O . LEU A 1 403 ? 4.879 -2.853 3.263 1.00 98.75 403 LEU A O 1
ATOM 3056 N N . GLY A 1 404 ? 3.602 -1.029 2.956 1.00 98.56 404 GLY A N 1
ATOM 3057 C CA . GLY A 1 404 ? 3.026 -1.012 4.301 1.00 98.56 404 GLY A CA 1
ATOM 3058 C C . GLY A 1 404 ? 2.283 -2.306 4.643 1.00 98.56 404 GLY A C 1
ATOM 3059 O O . GLY A 1 404 ? 2.508 -2.869 5.710 1.00 98.56 404 GLY A O 1
ATOM 3060 N N . SER A 1 405 ? 1.466 -2.832 3.728 1.00 98.62 405 SER A N 1
ATOM 3061 C CA . SER A 1 405 ? 0.692 -4.060 3.946 1.00 98.62 405 SER A CA 1
ATOM 3062 C C . SER A 1 405 ? 1.602 -5.267 4.176 1.00 98.62 405 SER A C 1
ATOM 3064 O O . SER A 1 405 ? 1.318 -6.109 5.024 1.00 98.62 405 SER A O 1
ATOM 3066 N N . LEU A 1 406 ? 2.747 -5.299 3.488 1.00 98.00 406 LEU A N 1
ATOM 3067 C CA . LEU A 1 406 ? 3.772 -6.322 3.648 1.00 98.00 406 LEU A CA 1
ATOM 3068 C C . LEU A 1 406 ? 4.557 -6.152 4.957 1.00 98.00 406 LEU A C 1
ATOM 3070 O O . LEU A 1 406 ? 4.773 -7.123 5.677 1.00 98.00 406 LEU A O 1
ATOM 3074 N N . VAL A 1 407 ? 4.966 -4.925 5.295 1.00 98.31 407 VAL A N 1
ATOM 3075 C CA . VAL A 1 407 ? 5.706 -4.629 6.536 1.00 98.31 407 VAL A CA 1
ATOM 3076 C C . VAL A 1 407 ? 4.860 -4.928 7.778 1.00 98.31 407 VAL A C 1
ATOM 3078 O O . VAL A 1 407 ? 5.371 -5.491 8.748 1.00 98.31 407 VAL A O 1
ATOM 3081 N N . HIS A 1 408 ? 3.567 -4.603 7.734 1.00 98.56 408 HIS A N 1
ATOM 3082 C CA . HIS A 1 408 ? 2.622 -4.785 8.839 1.00 98.56 408 HIS A CA 1
ATOM 3083 C C . HIS A 1 408 ? 1.887 -6.131 8.821 1.00 98.56 408 HIS A C 1
ATOM 3085 O O . HIS A 1 408 ? 1.102 -6.394 9.730 1.00 98.56 408 HIS A O 1
ATOM 3091 N N . ALA A 1 409 ? 2.148 -6.993 7.832 1.00 98.50 409 ALA A N 1
ATOM 3092 C CA . ALA A 1 409 ? 1.407 -8.232 7.579 1.00 98.50 409 ALA A CA 1
ATOM 3093 C C . ALA A 1 409 ? 1.190 -9.081 8.841 1.00 98.50 409 ALA A C 1
ATOM 3095 O O . ALA A 1 409 ? 0.058 -9.322 9.262 1.00 98.50 409 ALA A O 1
ATOM 3096 N N . ASP A 1 410 ? 2.289 -9.493 9.479 1.00 98.44 410 ASP A N 1
ATOM 3097 C CA . ASP A 1 410 ? 2.234 -10.344 10.670 1.00 98.44 410 ASP A CA 1
ATOM 3098 C C . ASP A 1 410 ? 1.685 -9.598 11.888 1.00 98.44 410 ASP A C 1
ATOM 3100 O O . ASP A 1 410 ? 1.012 -10.201 12.721 1.00 98.44 410 ASP A O 1
ATOM 3104 N N . TYR A 1 411 ? 1.947 -8.292 11.991 1.00 98.31 411 TYR A N 1
ATOM 3105 C CA . TYR A 1 411 ? 1.461 -7.475 13.099 1.00 98.31 411 TYR A CA 1
ATOM 3106 C C . TYR A 1 411 ? -0.069 -7.398 13.104 1.00 98.31 411 TYR A C 1
ATOM 3108 O O . TYR A 1 411 ? -0.694 -7.693 14.124 1.00 98.31 411 TYR A O 1
ATOM 3116 N N . VAL A 1 412 ? -0.671 -7.059 11.962 1.00 98.62 412 VAL A N 1
ATOM 3117 C CA . VAL A 1 412 ? -2.129 -6.937 11.831 1.00 98.62 412 VAL A CA 1
ATOM 3118 C C . VAL A 1 412 ? -2.796 -8.303 11.955 1.00 98.62 412 VAL A C 1
ATOM 3120 O O . VAL A 1 412 ? -3.767 -8.431 12.696 1.00 98.62 412 VAL A O 1
ATOM 3123 N N . ASN A 1 413 ? -2.241 -9.343 11.322 1.00 98.44 413 ASN A N 1
ATOM 3124 C CA . ASN A 1 413 ? -2.753 -10.709 11.451 1.00 98.44 413 ASN A CA 1
ATOM 3125 C C . ASN A 1 413 ? -2.798 -11.159 12.922 1.00 98.44 413 ASN A C 1
ATOM 3127 O O . ASN A 1 413 ? -3.834 -11.614 13.404 1.00 98.44 413 ASN A O 1
ATOM 3131 N N . GLN A 1 414 ? -1.696 -10.990 13.661 1.00 97.94 414 GLN A N 1
ATOM 3132 C CA . GLN A 1 414 ? -1.627 -11.357 15.080 1.00 97.94 414 GLN A CA 1
ATOM 3133 C C . GLN A 1 414 ? -2.584 -10.524 15.933 1.00 97.94 414 GLN A C 1
ATOM 3135 O O . GLN A 1 414 ? -3.252 -11.079 16.803 1.00 97.94 414 GLN A O 1
ATOM 3140 N N . ARG A 1 415 ? -2.676 -9.214 15.671 1.00 96.75 415 ARG A N 1
ATOM 3141 C CA . ARG A 1 415 ? -3.592 -8.317 16.383 1.00 96.75 415 ARG A CA 1
ATOM 3142 C C . ARG A 1 415 ? -5.042 -8.761 16.219 1.00 96.75 415 ARG A C 1
ATOM 3144 O O . ARG A 1 415 ? -5.726 -8.905 17.224 1.00 96.75 415 ARG A O 1
ATOM 3151 N N . LEU A 1 416 ? -5.494 -9.018 14.989 1.00 98.31 416 LEU A N 1
ATOM 3152 C CA . LEU A 1 416 ? -6.874 -9.441 14.745 1.00 98.31 416 LEU A CA 1
ATOM 3153 C C . LEU A 1 416 ? -7.142 -10.839 15.302 1.00 98.31 416 LEU A C 1
ATOM 3155 O O . LEU A 1 416 ? -8.118 -11.026 16.015 1.00 98.31 416 LEU A O 1
ATOM 3159 N N . ARG A 1 417 ? -6.253 -11.814 15.082 1.00 97.62 417 ARG A N 1
ATOM 3160 C CA . ARG A 1 417 ? -6.439 -13.173 15.628 1.00 97.62 417 ARG A CA 1
ATOM 3161 C C . ARG A 1 417 ? -6.500 -13.223 17.153 1.00 97.62 417 ARG A C 1
ATOM 3163 O O . ARG A 1 417 ? -7.095 -14.147 17.692 1.00 97.62 417 ARG A O 1
ATOM 3170 N N . ALA A 1 418 ? -5.888 -12.263 17.843 1.00 97.00 418 ALA A N 1
ATOM 3171 C CA . ALA A 1 418 ? -5.941 -12.189 19.298 1.00 97.00 418 ALA A CA 1
ATOM 3172 C C . ALA A 1 418 ? -7.317 -11.762 19.840 1.00 97.00 418 ALA A C 1
ATOM 3174 O O . ALA A 1 418 ? -7.610 -12.049 20.998 1.00 97.00 418 ALA A O 1
ATOM 3175 N N . VAL A 1 419 ? -8.136 -11.071 19.038 1.00 95.50 419 VAL A N 1
ATOM 3176 C CA . VAL A 1 419 ? -9.388 -10.441 19.501 1.00 95.50 419 VAL A CA 1
ATOM 3177 C C . VAL A 1 419 ? -10.618 -10.776 18.656 1.00 95.50 419 VAL A C 1
ATOM 3179 O O . VAL A 1 419 ? -11.721 -10.446 19.069 1.00 95.50 419 VAL A O 1
ATOM 3182 N N . VAL A 1 420 ? -10.449 -11.433 17.503 1.00 96.00 420 VAL A N 1
ATOM 3183 C CA . VAL A 1 420 ? -11.518 -11.819 16.567 1.00 96.00 420 VAL A CA 1
ATOM 3184 C C . VAL A 1 420 ? -11.594 -13.351 16.494 1.00 96.00 420 VAL A C 1
ATOM 3186 O O . VAL A 1 420 ? -10.901 -13.962 15.674 1.00 96.00 420 VAL A O 1
ATOM 3189 N N . PRO A 1 421 ? -12.409 -14.010 17.342 1.00 91.75 421 PRO A N 1
ATOM 3190 C CA . PRO A 1 421 ? -12.476 -15.473 17.403 1.00 91.75 421 PRO A CA 1
ATOM 3191 C C . PRO A 1 421 ? -12.969 -16.123 16.104 1.00 91.75 421 PRO A C 1
ATOM 3193 O O . PRO A 1 421 ? -12.536 -17.222 15.762 1.00 91.75 421 PRO A O 1
ATOM 3196 N N . ALA A 1 422 ? -13.840 -15.433 15.359 1.00 93.25 422 ALA A N 1
ATOM 3197 C CA . ALA A 1 422 ? -14.417 -15.921 14.107 1.00 93.25 422 ALA A CA 1
ATOM 3198 C C . ALA A 1 422 ? -13.442 -15.880 12.912 1.00 93.25 422 ALA A C 1
ATOM 3200 O O . ALA A 1 422 ? -13.761 -16.407 11.844 1.00 93.25 422 ALA A O 1
ATOM 3201 N N . LEU A 1 423 ? -12.249 -15.287 13.064 1.00 97.56 423 LEU A N 1
ATOM 3202 C CA . LEU A 1 423 ? -11.321 -15.051 11.957 1.00 97.56 423 LEU A CA 1
ATOM 3203 C C . LEU A 1 423 ? -10.671 -16.349 11.455 1.00 97.56 423 LEU A C 1
ATOM 3205 O O . LEU A 1 423 ? -9.594 -16.773 11.896 1.00 97.56 423 LEU A O 1
ATOM 3209 N N . THR A 1 424 ? -11.292 -16.949 10.445 1.00 95.38 424 THR A N 1
ATOM 3210 C CA . THR A 1 424 ? -10.811 -18.178 9.802 1.00 95.38 424 THR A CA 1
ATOM 3211 C C . THR A 1 424 ? -9.759 -17.890 8.732 1.00 95.38 424 THR A C 1
ATOM 3213 O O . THR A 1 424 ? -8.769 -18.621 8.626 1.00 95.38 424 THR A O 1
ATOM 3216 N N . LYS A 1 425 ? -9.895 -16.792 7.977 1.00 97.19 425 LYS A N 1
ATOM 3217 C CA . LYS A 1 425 ? -9.005 -16.467 6.849 1.00 97.19 425 LYS A CA 1
ATOM 3218 C C . LYS A 1 425 ? -8.455 -15.043 6.952 1.00 97.19 425 LYS A C 1
ATOM 3220 O O . LYS A 1 425 ? -9.194 -14.076 6.850 1.00 97.19 425 LYS A O 1
ATOM 3225 N N . PHE A 1 426 ? -7.135 -14.918 7.080 1.00 98.19 426 PHE A N 1
ATOM 3226 C CA . PHE A 1 426 ? -6.416 -13.644 6.964 1.00 98.19 426 PHE A CA 1
ATOM 3227 C C . PHE A 1 426 ? -5.281 -13.811 5.959 1.00 98.19 426 PHE A C 1
ATOM 3229 O O . PHE A 1 426 ? -4.466 -14.727 6.118 1.00 98.19 426 PHE A O 1
ATOM 3236 N N . ARG A 1 427 ? -5.222 -12.960 4.932 1.00 97.94 427 ARG A N 1
ATOM 3237 C CA . ARG A 1 427 ? -4.137 -12.968 3.936 1.00 97.94 427 ARG A CA 1
ATOM 3238 C C . ARG A 1 427 ? -3.763 -11.566 3.502 1.00 97.94 427 ARG A C 1
ATOM 3240 O O . ARG A 1 427 ? -4.561 -10.643 3.651 1.00 97.94 427 ARG A O 1
ATOM 3247 N N . VAL A 1 428 ? -2.566 -11.438 2.937 1.00 98.69 428 VAL A N 1
ATOM 3248 C CA . VAL A 1 428 ? -2.015 -10.155 2.509 1.00 98.69 428 VAL A CA 1
ATOM 3249 C C . VAL A 1 428 ? -1.877 -10.078 0.993 1.00 98.69 428 VAL A C 1
ATOM 3251 O O . VAL A 1 428 ? -1.409 -11.025 0.362 1.00 98.69 428 VAL A O 1
ATOM 3254 N N . LEU A 1 429 ? -2.262 -8.940 0.420 1.00 98.56 429 LEU A N 1
ATOM 3255 C CA . LEU A 1 429 ? -2.189 -8.662 -1.013 1.00 98.56 429 LEU A CA 1
ATOM 3256 C C . LEU A 1 429 ? -1.496 -7.310 -1.268 1.00 98.56 429 LEU A C 1
ATOM 3258 O O . LEU A 1 429 ? -2.170 -6.289 -1.429 1.00 98.56 429 LEU A O 1
ATOM 3262 N N . PRO A 1 430 ? -0.152 -7.268 -1.278 1.00 98.56 430 PRO A N 1
ATOM 3263 C CA . PRO A 1 430 ? 0.588 -6.076 -1.662 1.00 98.56 430 PRO A CA 1
ATOM 3264 C C . PRO A 1 430 ? 0.459 -5.841 -3.172 1.00 98.56 430 PRO A C 1
ATOM 3266 O O . PRO A 1 430 ? 0.836 -6.704 -3.969 1.00 98.56 430 PRO A O 1
ATOM 3269 N N . LEU A 1 431 ? -0.036 -4.664 -3.550 1.00 98.56 431 LEU A N 1
ATOM 3270 C CA . LEU A 1 431 ? -0.190 -4.208 -4.932 1.00 98.56 431 LEU A CA 1
ATOM 3271 C C . LEU A 1 431 ? 0.900 -3.178 -5.243 1.00 98.56 431 LEU A C 1
ATOM 3273 O O . LEU A 1 431 ? 1.020 -2.171 -4.538 1.00 98.56 431 LEU A O 1
ATOM 3277 N N . SER A 1 432 ? 1.731 -3.439 -6.251 1.00 98.31 432 SER A N 1
ATOM 3278 C CA . SER A 1 432 ? 2.851 -2.566 -6.653 1.00 98.31 432 SER A CA 1
ATOM 3279 C C . SER A 1 432 ? 3.726 -2.133 -5.455 1.00 98.31 432 SER A C 1
ATOM 3281 O O . SER A 1 432 ? 4.207 -1.003 -5.379 1.00 98.31 432 SER A O 1
ATOM 3283 N N . GLY A 1 433 ? 3.849 -3.014 -4.454 1.00 97.75 433 GLY A N 1
ATOM 3284 C CA . GLY A 1 433 ? 4.488 -2.749 -3.161 1.00 97.75 433 GLY A CA 1
ATOM 3285 C C . GLY A 1 433 ? 5.849 -3.424 -2.994 1.00 97.75 433 GLY A C 1
ATOM 3286 O O . GLY A 1 433 ? 6.543 -3.176 -2.005 1.00 97.75 433 GLY A O 1
ATOM 3287 N N . TYR A 1 434 ? 6.246 -4.279 -3.941 1.00 97.75 434 TYR A N 1
ATOM 3288 C CA . TYR A 1 434 ? 7.538 -4.955 -3.934 1.00 97.75 434 TYR A CA 1
ATOM 3289 C C . TYR A 1 434 ? 8.561 -4.145 -4.736 1.00 97.75 434 TYR A C 1
ATOM 3291 O O . TYR A 1 434 ? 8.868 -4.444 -5.885 1.00 97.75 434 TYR A O 1
ATOM 3299 N N . PHE A 1 435 ? 9.098 -3.085 -4.138 1.00 97.12 435 PHE A N 1
ATOM 3300 C CA . PHE A 1 435 ? 10.142 -2.282 -4.776 1.00 97.12 435 PHE A CA 1
ATOM 3301 C C . PHE A 1 435 ? 11.491 -3.002 -4.720 1.00 97.12 435 PHE A C 1
ATOM 3303 O O . PHE A 1 435 ? 11.994 -3.324 -3.636 1.00 97.12 435 PHE A O 1
ATOM 3310 N N . LEU A 1 436 ? 12.098 -3.232 -5.886 1.00 96.44 436 LEU A N 1
ATOM 3311 C CA . LEU A 1 436 ? 13.371 -3.936 -5.982 1.00 96.44 436 LEU A CA 1
ATOM 3312 C C . LEU A 1 436 ? 14.505 -3.118 -5.354 1.00 96.44 436 LEU A C 1
ATOM 3314 O O . LEU A 1 436 ? 14.742 -1.954 -5.684 1.00 96.44 436 LEU A O 1
ATOM 3318 N N . ARG A 1 437 ? 15.277 -3.766 -4.483 1.00 95.12 437 ARG A N 1
ATOM 3319 C CA . ARG A 1 437 ? 16.528 -3.224 -3.955 1.00 95.12 437 ARG A CA 1
ATOM 3320 C C . ARG A 1 437 ? 17.628 -3.310 -5.018 1.00 95.12 437 ARG A C 1
ATOM 3322 O O . ARG A 1 437 ? 18.443 -4.228 -5.002 1.00 95.12 437 ARG A O 1
ATOM 3329 N N . HIS A 1 438 ? 17.644 -2.335 -5.919 1.00 94.56 438 HIS A N 1
ATOM 3330 C CA . HIS A 1 438 ? 18.549 -2.272 -7.066 1.00 94.56 438 HIS A CA 1
ATOM 3331 C C . HIS A 1 438 ? 19.308 -0.937 -7.116 1.00 94.56 438 HIS A C 1
ATOM 3333 O O . HIS A 1 438 ? 18.843 0.076 -6.586 1.00 94.56 438 HIS A O 1
ATOM 3339 N N . ASN A 1 439 ? 20.482 -0.935 -7.751 1.00 92.94 439 ASN A N 1
ATOM 3340 C CA . ASN A 1 439 ? 21.222 0.295 -8.030 1.00 92.94 439 ASN A CA 1
ATOM 3341 C C . ASN A 1 439 ? 20.662 0.988 -9.283 1.00 92.94 439 ASN A C 1
ATOM 3343 O O . ASN A 1 439 ? 20.150 0.339 -10.185 1.00 92.94 439 ASN A O 1
ATOM 3347 N N . SER A 1 440 ? 20.775 2.305 -9.394 1.00 90.12 440 SER A N 1
ATOM 3348 C CA . SER A 1 440 ? 20.421 2.986 -10.642 1.00 90.12 440 SER A CA 1
ATOM 3349 C C . SER A 1 440 ? 21.382 2.629 -11.786 1.00 90.12 440 SER A C 1
ATOM 3351 O O . SER A 1 440 ? 22.425 2.007 -11.565 1.00 90.12 440 SER A O 1
ATOM 3353 N N . VAL A 1 441 ? 21.084 3.077 -13.009 1.00 88.12 441 VAL A N 1
ATOM 3354 C CA . VAL A 1 441 ? 21.984 2.952 -14.177 1.00 88.12 441 VAL A CA 1
ATOM 3355 C C . VAL A 1 441 ? 23.348 3.629 -13.976 1.00 88.12 441 VAL A C 1
ATOM 3357 O O . VAL A 1 441 ? 24.320 3.277 -14.636 1.00 88.12 441 VAL A O 1
ATOM 3360 N N . GLU A 1 442 ? 23.453 4.553 -13.018 1.00 85.12 442 GLU A N 1
ATOM 3361 C CA . GLU A 1 442 ? 24.716 5.167 -12.580 1.00 85.12 442 GLU A CA 1
ATOM 3362 C C . GLU A 1 442 ? 25.406 4.382 -11.447 1.00 85.12 442 GLU A C 1
ATOM 3364 O O . GLU A 1 442 ? 26.356 4.865 -10.829 1.00 85.12 442 GLU A O 1
ATOM 3369 N N . ASN A 1 443 ? 24.922 3.175 -11.148 1.00 90.25 443 ASN A N 1
ATOM 3370 C CA . ASN A 1 443 ? 25.387 2.303 -10.075 1.00 90.25 443 ASN A CA 1
ATOM 3371 C C . ASN A 1 443 ? 25.250 2.917 -8.665 1.00 90.25 443 ASN A C 1
ATOM 3373 O O . ASN A 1 443 ? 26.135 2.780 -7.817 1.00 90.25 443 ASN A O 1
ATOM 3377 N N . GLN A 1 444 ? 24.133 3.601 -8.392 1.00 88.25 444 GLN A N 1
ATOM 3378 C CA . GLN A 1 444 ? 23.862 4.217 -7.089 1.00 88.25 444 GLN A CA 1
ATOM 3379 C C . GLN A 1 444 ? 22.703 3.542 -6.352 1.00 88.25 444 GLN A C 1
ATOM 3381 O O . GLN A 1 444 ? 21.627 3.355 -6.909 1.00 88.25 444 GLN A O 1
ATOM 3386 N N . ALA A 1 445 ? 22.878 3.259 -5.059 1.00 91.19 445 ALA A N 1
ATOM 3387 C CA . ALA A 1 445 ? 21.835 2.689 -4.200 1.00 91.19 445 ALA A CA 1
ATOM 3388 C C . ALA A 1 445 ? 20.810 3.752 -3.740 1.00 91.19 445 ALA A C 1
ATOM 3390 O O . ALA A 1 445 ? 20.677 4.024 -2.542 1.00 91.19 445 ALA A O 1
ATOM 3391 N N . VAL A 1 446 ? 20.103 4.376 -4.689 1.00 88.00 446 VAL A N 1
ATOM 3392 C CA . VAL A 1 446 ? 19.187 5.508 -4.449 1.00 88.00 446 VAL A CA 1
ATOM 3393 C C . VAL A 1 446 ? 18.029 5.119 -3.533 1.00 88.00 446 VAL A C 1
ATOM 3395 O O . VAL A 1 446 ? 17.88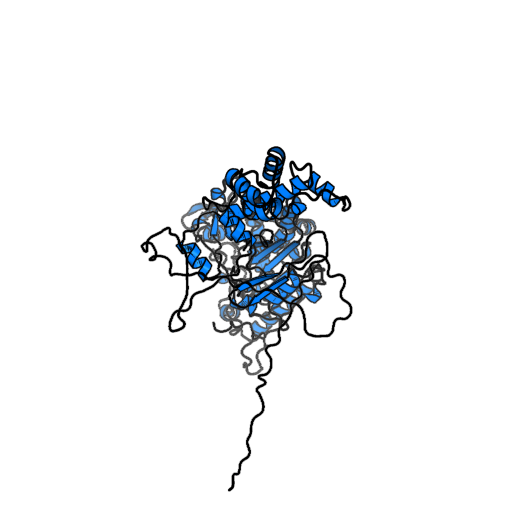2 5.685 -2.449 1.00 88.00 446 VAL A O 1
ATOM 3398 N N . TYR A 1 447 ? 17.251 4.111 -3.929 1.00 92.00 447 TYR A N 1
ATOM 3399 C CA . TYR A 1 447 ? 16.082 3.664 -3.173 1.00 92.00 447 TYR A CA 1
ATOM 3400 C C . TYR A 1 447 ? 16.430 3.201 -1.744 1.00 92.00 447 TYR A C 1
ATOM 3402 O O . TYR A 1 447 ? 15.828 3.711 -0.796 1.00 92.00 447 TYR A O 1
ATOM 3410 N N . PRO A 1 448 ? 17.460 2.359 -1.515 1.00 93.94 448 PRO A N 1
ATOM 3411 C CA . PRO A 1 448 ? 17.879 2.014 -0.155 1.00 93.94 448 PRO A CA 1
ATOM 3412 C C . PRO A 1 448 ? 18.291 3.224 0.688 1.00 93.94 448 PRO A C 1
ATOM 3414 O O . PRO A 1 448 ? 17.959 3.287 1.872 1.00 93.94 448 PRO A O 1
ATOM 3417 N N . ALA A 1 449 ? 18.992 4.201 0.103 1.00 91.56 449 ALA A N 1
ATOM 3418 C CA . ALA A 1 449 ? 19.381 5.414 0.819 1.00 91.56 449 ALA A CA 1
ATOM 3419 C C . ALA A 1 449 ? 18.162 6.255 1.228 1.00 91.56 449 ALA A C 1
ATOM 3421 O O . ALA A 1 449 ? 18.135 6.799 2.332 1.00 91.56 449 ALA A O 1
ATOM 3422 N N . PHE A 1 450 ? 17.151 6.343 0.366 1.00 90.19 450 PHE A N 1
ATOM 3423 C CA . PHE A 1 450 ? 15.890 7.017 0.655 1.00 90.19 450 PHE A CA 1
ATOM 3424 C C . PHE A 1 450 ? 15.089 6.315 1.748 1.00 90.19 450 PHE A C 1
ATOM 3426 O O . PHE A 1 450 ? 14.730 6.955 2.735 1.00 90.19 450 PHE A O 1
ATOM 3433 N N . MET A 1 451 ? 14.902 5.002 1.656 1.00 95.06 451 MET A N 1
ATOM 3434 C CA . MET A 1 451 ? 14.156 4.253 2.671 1.00 95.06 451 MET A CA 1
ATOM 3435 C C . MET A 1 451 ? 14.853 4.247 4.032 1.00 95.06 451 MET A C 1
ATOM 3437 O O . MET A 1 451 ? 14.189 4.321 5.066 1.00 95.06 451 MET A O 1
ATOM 3441 N N . LYS A 1 452 ? 16.191 4.260 4.056 1.00 95.56 452 LYS A N 1
ATOM 3442 C CA . LYS A 1 452 ? 16.945 4.482 5.293 1.00 95.56 452 LYS A CA 1
ATOM 3443 C C . LYS A 1 452 ? 16.568 5.817 5.949 1.00 95.56 452 LYS A C 1
ATOM 3445 O O . LYS A 1 452 ? 16.297 5.842 7.147 1.00 95.56 452 LYS A O 1
ATOM 3450 N N . ARG A 1 453 ? 16.510 6.907 5.171 1.00 92.75 453 ARG A N 1
ATOM 3451 C CA . ARG A 1 453 ? 16.107 8.232 5.680 1.00 92.75 453 ARG A CA 1
ATOM 3452 C C . ARG A 1 453 ? 14.673 8.226 6.197 1.00 92.75 453 ARG A C 1
ATOM 3454 O O . ARG A 1 453 ? 14.442 8.793 7.257 1.00 92.75 453 ARG A O 1
ATOM 3461 N N . VAL A 1 454 ? 13.744 7.562 5.500 1.00 95.25 454 VAL A N 1
ATOM 3462 C CA . VAL A 1 454 ? 12.352 7.408 5.964 1.00 95.25 454 VAL A CA 1
ATOM 3463 C C . VAL A 1 454 ? 12.331 6.771 7.350 1.00 95.25 454 VAL A C 1
ATOM 3465 O O . VAL A 1 454 ? 11.738 7.338 8.266 1.00 95.25 454 VAL A O 1
ATOM 3468 N N . VAL A 1 455 ? 13.026 5.642 7.540 1.00 97.69 455 VAL A N 1
ATOM 3469 C CA . VAL A 1 455 ? 13.055 4.930 8.830 1.00 97.69 455 VAL A CA 1
ATOM 3470 C C . VAL A 1 455 ? 13.650 5.785 9.946 1.00 97.69 455 VAL A C 1
ATOM 3472 O O . VAL A 1 455 ? 13.080 5.841 11.037 1.00 97.69 455 VAL A O 1
ATOM 3475 N N . GLU A 1 456 ? 14.781 6.441 9.682 1.00 95.88 456 GLU A N 1
ATOM 3476 C CA . GLU A 1 456 ? 15.492 7.255 10.673 1.00 95.88 456 GLU A CA 1
ATOM 3477 C C . GLU A 1 456 ? 14.697 8.513 11.056 1.00 95.88 456 GLU A C 1
ATOM 3479 O O . GLU A 1 456 ? 14.574 8.823 12.240 1.00 95.88 456 GLU A O 1
ATOM 3484 N N . LEU A 1 457 ? 14.112 9.212 10.079 1.00 94.88 457 LEU A N 1
ATOM 3485 C CA . LEU A 1 457 ? 13.362 10.452 10.298 1.00 94.88 457 LEU A CA 1
ATOM 3486 C C . LEU A 1 457 ? 12.063 10.216 11.080 1.00 94.88 457 LEU A C 1
ATOM 3488 O O . LEU A 1 457 ? 11.739 10.964 12.004 1.00 94.88 457 LEU A O 1
ATOM 3492 N N . SER A 1 458 ? 11.330 9.165 10.712 1.00 96.31 458 SER A N 1
ATOM 3493 C CA . SER A 1 458 ? 10.011 8.846 11.269 1.00 96.31 458 SER A CA 1
ATOM 3494 C C . SER A 1 458 ? 10.058 7.951 12.512 1.00 96.31 458 SER A C 1
ATOM 3496 O O . SER A 1 458 ? 9.012 7.660 13.090 1.00 96.31 458 SER A O 1
ATOM 3498 N N . ASN A 1 459 ? 11.252 7.518 12.935 1.00 96.75 459 ASN A N 1
ATOM 3499 C CA . ASN A 1 459 ? 11.450 6.555 14.021 1.00 96.75 459 ASN A CA 1
ATOM 3500 C C . ASN A 1 459 ? 10.636 5.262 13.821 1.00 96.75 459 ASN A C 1
ATOM 3502 O O . ASN A 1 459 ? 9.880 4.835 14.688 1.00 96.75 459 ASN A O 1
ATOM 3506 N N . SER A 1 460 ? 10.781 4.639 12.651 1.00 96.94 460 SER A N 1
ATOM 3507 C CA . SER A 1 460 ? 9.922 3.517 12.242 1.00 96.94 460 SER A CA 1
ATOM 3508 C C . SER A 1 460 ? 10.283 2.151 12.832 1.00 96.94 460 SER A C 1
ATOM 3510 O O . SER A 1 460 ? 9.559 1.183 12.621 1.00 96.94 460 SER A O 1
ATOM 3512 N N . THR A 1 461 ? 11.413 2.025 13.535 1.00 94.38 461 THR A N 1
ATOM 3513 C CA . THR A 1 461 ? 11.994 0.718 13.905 1.00 94.38 461 THR A CA 1
ATOM 3514 C C . THR A 1 461 ? 11.035 -0.189 14.686 1.00 94.38 461 THR A C 1
ATOM 3516 O O . THR A 1 461 ? 11.068 -1.402 14.489 1.00 94.38 461 THR A O 1
ATOM 3519 N N . SER A 1 462 ? 10.175 0.372 15.544 1.00 93.56 462 SER A N 1
ATOM 3520 C CA . SER A 1 462 ? 9.193 -0.383 16.342 1.00 93.56 462 SER A CA 1
ATOM 3521 C C . SER A 1 462 ? 8.080 -1.028 15.507 1.00 93.56 462 SER A C 1
ATOM 3523 O O . SER A 1 462 ? 7.472 -1.999 15.959 1.00 93.56 462 SER A O 1
ATOM 3525 N N . SER A 1 463 ? 7.838 -0.509 14.303 1.00 96.06 463 SER A N 1
ATOM 3526 C CA . SER A 1 463 ? 6.808 -0.970 13.366 1.00 96.06 463 SER A CA 1
ATOM 3527 C C . SER A 1 463 ? 7.319 -2.007 12.369 1.00 96.06 463 SER A C 1
ATOM 3529 O O . SER A 1 463 ? 6.525 -2.656 11.698 1.00 96.06 463 SER A O 1
ATOM 3531 N N . LEU A 1 464 ? 8.639 -2.160 12.238 1.00 97.50 464 LEU A N 1
ATOM 3532 C CA . LEU A 1 464 ? 9.228 -3.128 11.315 1.00 97.50 464 LEU A CA 1
ATOM 3533 C C . LEU A 1 464 ? 9.071 -4.557 11.851 1.00 97.50 464 LEU A C 1
ATOM 3535 O O . LEU A 1 464 ? 8.986 -4.780 13.062 1.00 97.50 464 LEU A O 1
ATOM 3539 N N . ASN A 1 465 ? 9.099 -5.546 10.951 1.00 95.75 465 ASN A N 1
ATOM 3540 C CA . ASN A 1 465 ? 8.990 -6.955 11.328 1.00 95.75 465 ASN A CA 1
ATOM 3541 C C . ASN A 1 465 ? 10.050 -7.320 12.388 1.00 95.75 465 ASN A C 1
ATOM 3543 O O . ASN A 1 465 ? 11.256 -7.278 12.127 1.00 95.75 465 ASN A O 1
ATOM 3547 N N . LYS A 1 466 ? 9.593 -7.709 13.586 1.00 94.69 466 LYS A N 1
ATOM 3548 C CA . LYS A 1 466 ? 10.454 -7.961 14.756 1.00 94.69 466 LYS A CA 1
ATOM 3549 C C . LYS A 1 466 ? 11.490 -9.060 14.522 1.00 94.69 466 LYS A C 1
ATOM 3551 O O . LYS A 1 466 ? 12.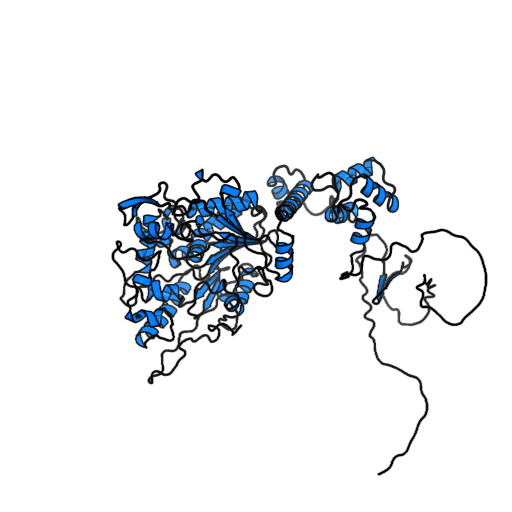579 -9.013 15.084 1.00 94.69 466 LYS A O 1
ATOM 3556 N N . ARG A 1 467 ? 11.169 -10.056 13.695 1.00 96.12 467 ARG A N 1
ATOM 3557 C CA . ARG A 1 467 ? 12.097 -11.149 13.372 1.00 96.12 467 ARG A CA 1
ATOM 3558 C C . ARG A 1 467 ? 13.162 -10.686 12.402 1.00 96.12 467 ARG A C 1
ATOM 3560 O O . ARG A 1 467 ? 14.323 -11.044 12.567 1.00 96.12 467 ARG A O 1
ATOM 3567 N N . CYS A 1 468 ? 12.778 -9.848 11.441 1.00 98.00 468 CYS A N 1
ATOM 3568 C CA . CYS A 1 468 ? 13.745 -9.188 10.583 1.00 98.00 468 CYS A CA 1
ATOM 3569 C C . CYS A 1 468 ? 14.696 -8.325 11.415 1.00 98.00 468 CYS A C 1
ATOM 3571 O O . CYS A 1 468 ? 15.907 -8.502 11.318 1.00 98.00 468 CYS A O 1
ATOM 3573 N N . THR A 1 469 ? 14.178 -7.436 12.270 1.00 97.31 469 THR A N 1
ATOM 3574 C CA . THR A 1 469 ? 15.030 -6.520 13.043 1.00 97.31 469 THR A CA 1
ATOM 3575 C C . THR A 1 469 ? 15.945 -7.263 14.014 1.00 97.31 469 THR A C 1
ATOM 3577 O O . THR A 1 469 ? 17.109 -6.886 14.127 1.00 97.31 469 THR A O 1
ATOM 3580 N N . ALA A 1 470 ? 15.475 -8.352 14.631 1.00 96.94 470 ALA A N 1
ATOM 3581 C CA . ALA A 1 470 ? 16.295 -9.226 15.474 1.00 96.94 470 ALA A CA 1
ATOM 3582 C C . ALA A 1 470 ? 17.390 -9.981 14.696 1.00 96.94 470 ALA A C 1
ATOM 3584 O O . ALA A 1 470 ? 18.441 -10.282 15.257 1.00 96.94 470 ALA A O 1
ATOM 3585 N N . ALA A 1 471 ? 17.166 -10.281 13.414 1.00 97.44 471 ALA A N 1
ATOM 3586 C CA . ALA A 1 471 ? 18.149 -10.936 12.553 1.00 97.44 471 ALA A CA 1
ATOM 3587 C C . ALA A 1 471 ? 19.187 -9.965 11.958 1.00 97.44 471 ALA A C 1
ATOM 3589 O O . ALA A 1 471 ? 20.165 -10.414 11.356 1.00 97.44 471 ALA A O 1
ATOM 3590 N N . MET A 1 472 ? 18.976 -8.649 12.069 1.00 97.12 472 MET A N 1
ATOM 3591 C CA . MET A 1 472 ? 19.880 -7.650 11.500 1.00 97.12 472 MET A CA 1
ATOM 3592 C C . MET A 1 472 ? 21.001 -7.258 12.473 1.00 97.12 472 MET A C 1
ATOM 3594 O O . MET A 1 472 ? 20.767 -7.132 13.674 1.00 97.12 472 MET A O 1
ATOM 3598 N N . PRO A 1 473 ? 22.216 -6.966 11.967 1.00 96.44 473 PRO A N 1
ATOM 3599 C CA . PRO A 1 473 ? 23.275 -6.381 12.781 1.00 96.44 473 PRO A CA 1
ATOM 3600 C C . PRO A 1 473 ? 22.861 -5.041 13.424 1.00 96.44 473 PRO A C 1
ATOM 3602 O O . PRO A 1 473 ? 22.023 -4.319 12.862 1.00 96.44 473 PRO A O 1
ATOM 3605 N N . PRO A 1 474 ? 23.495 -4.637 14.543 1.00 92.56 474 PRO A N 1
ATOM 3606 C CA . PRO A 1 474 ? 23.272 -3.327 15.150 1.00 92.56 474 PRO A CA 1
ATOM 3607 C C . PRO A 1 474 ? 23.392 -2.181 14.131 1.00 92.56 474 PRO A C 1
ATOM 3609 O O . PRO A 1 474 ? 24.322 -2.135 13.325 1.00 92.56 474 PRO A O 1
ATOM 3612 N N . GLY A 1 475 ? 22.423 -1.262 14.137 1.00 91.88 475 GLY A N 1
ATOM 3613 C CA . GLY A 1 475 ? 22.369 -0.130 13.200 1.00 91.88 475 GLY A CA 1
ATOM 3614 C C . GLY A 1 475 ? 21.937 -0.477 11.765 1.00 91.88 475 GLY A C 1
ATOM 3615 O O . GLY A 1 475 ? 21.963 0.393 10.891 1.00 91.88 475 GLY A O 1
ATOM 3616 N N . LYS A 1 476 ? 21.537 -1.727 11.489 1.00 96.38 476 LYS A N 1
ATOM 3617 C CA . LYS A 1 476 ? 21.048 -2.170 10.170 1.00 96.38 476 LYS A CA 1
ATOM 3618 C C . LYS A 1 476 ? 19.576 -2.574 10.152 1.00 96.38 476 LYS A C 1
ATOM 3620 O O . LYS A 1 476 ? 19.088 -2.929 9.091 1.00 96.38 476 LYS A O 1
ATOM 3625 N N . SER A 1 477 ? 18.850 -2.454 11.264 1.00 96.56 477 SER A N 1
ATOM 3626 C CA . SER A 1 477 ? 17.415 -2.780 11.344 1.00 96.56 477 SER A CA 1
ATOM 3627 C C . SER A 1 477 ? 16.549 -2.038 10.318 1.00 96.56 477 SER A C 1
ATOM 3629 O O . SER A 1 477 ? 15.523 -2.566 9.906 1.00 96.56 477 SER A O 1
ATOM 3631 N N . TRP A 1 478 ? 16.973 -0.857 9.851 1.00 97.31 478 TRP A N 1
ATOM 3632 C CA . TRP A 1 478 ? 16.254 -0.082 8.836 1.00 97.31 478 TRP A CA 1
ATOM 3633 C C . TRP A 1 478 ? 16.022 -0.840 7.526 1.00 97.31 478 TRP A C 1
ATOM 3635 O O . TRP A 1 478 ? 15.044 -0.554 6.846 1.00 97.31 478 TRP A O 1
ATOM 3645 N N . VAL A 1 479 ? 16.865 -1.820 7.166 1.00 97.75 479 VAL A N 1
ATOM 3646 C CA . VAL A 1 479 ? 16.672 -2.598 5.927 1.00 97.75 479 VAL A CA 1
ATOM 3647 C C . VAL A 1 479 ? 15.382 -3.415 5.955 1.00 97.75 479 VAL A C 1
ATOM 3649 O O . VAL A 1 479 ? 14.882 -3.780 4.902 1.00 97.75 479 VAL A O 1
ATOM 3652 N N . CYS A 1 480 ? 14.811 -3.656 7.138 1.00 98.25 480 CYS A N 1
ATOM 3653 C CA . CYS A 1 480 ? 13.562 -4.393 7.312 1.00 98.25 480 CYS A CA 1
ATOM 3654 C C . CYS A 1 480 ? 12.319 -3.657 6.804 1.00 98.25 480 CYS A C 1
ATOM 3656 O O . CYS A 1 480 ? 11.248 -4.257 6.781 1.00 98.25 480 CYS A O 1
ATOM 3658 N N . ILE A 1 481 ? 12.447 -2.392 6.390 1.00 98.19 481 ILE A N 1
ATOM 3659 C CA . ILE A 1 481 ? 11.400 -1.708 5.623 1.00 98.19 481 ILE A CA 1
ATOM 3660 C C . ILE A 1 481 ? 11.400 -2.120 4.145 1.00 98.19 481 ILE A C 1
ATOM 3662 O O . ILE A 1 481 ? 10.399 -1.941 3.470 1.00 98.19 481 ILE A O 1
ATOM 3666 N N . LEU A 1 482 ? 12.517 -2.631 3.613 1.00 98.25 482 LEU A N 1
ATOM 3667 C CA . LEU A 1 482 ? 12.640 -2.992 2.200 1.00 98.25 482 LEU A CA 1
ATOM 3668 C C . LEU A 1 482 ? 11.878 -4.293 1.931 1.00 98.25 482 LEU A C 1
ATOM 3670 O O . LEU A 1 482 ? 11.918 -5.217 2.744 1.00 98.25 482 LEU A O 1
ATOM 3674 N N . ALA A 1 483 ? 11.194 -4.365 0.788 1.00 97.88 483 ALA A N 1
ATOM 3675 C CA . ALA A 1 483 ? 10.237 -5.430 0.497 1.00 97.88 483 ALA A CA 1
ATOM 3676 C C . ALA A 1 483 ? 10.858 -6.835 0.518 1.00 97.88 483 ALA A C 1
ATOM 3678 O O . ALA A 1 483 ? 10.251 -7.763 1.045 1.00 97.88 483 ALA A O 1
ATOM 3679 N N . ASP A 1 484 ? 12.083 -6.998 0.016 1.00 96.62 484 ASP A N 1
ATOM 3680 C CA . ASP A 1 484 ? 12.794 -8.279 0.018 1.00 96.62 484 ASP A CA 1
ATOM 3681 C C . ASP A 1 484 ? 13.079 -8.782 1.443 1.00 96.62 484 ASP A C 1
ATOM 3683 O O . ASP A 1 484 ? 12.904 -9.970 1.736 1.00 96.62 484 ASP A O 1
ATOM 3687 N N . PHE A 1 485 ? 13.442 -7.877 2.356 1.00 97.81 485 PHE A N 1
ATOM 3688 C CA . PHE A 1 485 ? 13.612 -8.192 3.772 1.00 97.81 485 PHE A CA 1
ATOM 3689 C C . PHE A 1 485 ? 12.268 -8.424 4.465 1.00 97.81 485 PHE A C 1
ATOM 3691 O O . PHE A 1 485 ? 12.099 -9.466 5.093 1.00 97.81 485 PHE A O 1
ATOM 3698 N N . ALA A 1 486 ? 11.298 -7.518 4.332 1.00 97.25 486 ALA A N 1
ATOM 3699 C CA . ALA A 1 486 ? 9.979 -7.675 4.946 1.00 97.25 486 ALA A CA 1
ATOM 3700 C C . ALA A 1 486 ? 9.320 -9.002 4.526 1.00 97.25 486 ALA A C 1
ATOM 3702 O O . ALA A 1 486 ? 8.906 -9.794 5.377 1.00 97.25 486 ALA A O 1
ATOM 3703 N N . TYR A 1 487 ? 9.335 -9.315 3.227 1.00 97.81 487 TYR A N 1
ATOM 3704 C CA . TYR A 1 487 ? 8.747 -10.539 2.692 1.00 97.81 487 TYR A CA 1
ATOM 3705 C C . TYR A 1 487 ? 9.436 -11.802 3.209 1.00 97.81 487 TYR A C 1
ATOM 3707 O O . TYR A 1 487 ? 8.765 -12.756 3.605 1.00 97.81 487 TYR A O 1
ATOM 3715 N N . LYS A 1 488 ? 10.773 -11.802 3.285 1.00 97.62 488 LYS A N 1
ATOM 3716 C CA . LYS A 1 488 ? 11.554 -12.956 3.764 1.00 97.62 488 LYS A CA 1
ATOM 3717 C C . LYS A 1 488 ? 11.149 -13.403 5.171 1.00 97.62 488 LYS A C 1
ATOM 3719 O O . LYS A 1 488 ? 11.163 -14.600 5.458 1.00 97.62 488 LYS A O 1
ATOM 3724 N N . PHE A 1 489 ? 10.812 -12.454 6.042 1.00 97.19 489 PHE A N 1
ATOM 3725 C CA . PHE A 1 489 ? 10.468 -12.718 7.443 1.00 97.19 489 PHE A CA 1
ATOM 3726 C C . PHE A 1 489 ? 8.962 -12.787 7.717 1.00 97.19 489 PHE A C 1
ATOM 3728 O O . PHE A 1 489 ? 8.588 -13.097 8.847 1.00 97.19 489 PHE A O 1
ATOM 3735 N N . THR A 1 490 ? 8.125 -12.535 6.708 1.00 96.81 490 THR A N 1
ATOM 3736 C CA . THR A 1 490 ? 6.667 -12.634 6.827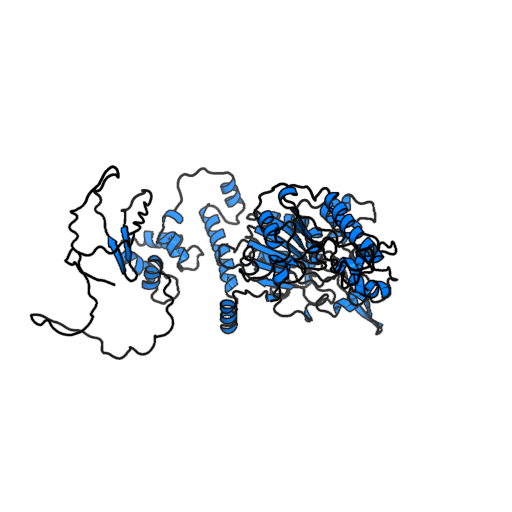 1.00 96.81 490 THR A CA 1
ATOM 3737 C C . THR A 1 490 ? 6.233 -14.101 6.896 1.00 96.81 490 THR A C 1
ATOM 3739 O O . THR A 1 490 ? 6.695 -14.947 6.116 1.00 96.81 490 THR A O 1
ATOM 3742 N N . GLU A 1 491 ? 5.358 -14.411 7.849 1.00 95.81 491 GLU A N 1
ATOM 3743 C CA . GLU A 1 491 ? 4.706 -15.722 7.983 1.00 95.81 491 GLU A CA 1
ATOM 3744 C C . GLU A 1 491 ? 3.309 -15.762 7.393 1.00 95.81 491 GLU A C 1
ATOM 3746 O O . GLU A 1 491 ? 2.871 -16.805 6.909 1.00 95.81 491 GLU A O 1
ATOM 3751 N N . THR A 1 492 ? 2.605 -14.640 7.458 1.00 97.25 492 THR A N 1
ATOM 3752 C CA . THR A 1 492 ? 1.251 -14.528 6.934 1.00 97.25 492 THR A CA 1
ATOM 3753 C C . THR A 1 492 ? 1.242 -14.822 5.429 1.00 97.25 492 THR A C 1
ATOM 3755 O O . THR A 1 492 ? 2.127 -14.332 4.725 1.00 97.25 492 THR A O 1
ATOM 3758 N N . PRO A 1 493 ? 0.264 -15.589 4.908 1.00 97.38 493 PRO A N 1
ATOM 3759 C CA . PRO A 1 493 ? 0.170 -15.852 3.478 1.00 97.38 493 PRO A CA 1
ATOM 3760 C C . PRO A 1 493 ? 0.072 -14.562 2.657 1.00 97.38 493 PRO A C 1
ATOM 3762 O O . PRO A 1 493 ? -0.793 -13.721 2.922 1.00 97.38 493 PRO A O 1
ATOM 3765 N N . VAL A 1 494 ? 0.942 -14.422 1.658 1.00 98.12 494 VAL A N 1
ATOM 3766 C CA . VAL A 1 494 ? 1.080 -13.227 0.813 1.00 98.12 494 VAL A CA 1
ATOM 3767 C C . VAL A 1 494 ? 0.916 -13.604 -0.654 1.00 98.12 494 VAL A C 1
ATOM 3769 O O . VAL A 1 494 ? 1.575 -14.522 -1.145 1.00 98.12 494 VAL A O 1
ATOM 3772 N N . PHE A 1 495 ? 0.104 -12.834 -1.371 1.00 98.12 495 PHE A N 1
ATOM 3773 C CA . PHE A 1 495 ? 0.071 -12.843 -2.828 1.00 98.12 495 PHE A CA 1
ATOM 3774 C C . PHE A 1 495 ? 0.561 -11.504 -3.360 1.00 98.12 495 PHE A C 1
ATOM 3776 O O . PHE A 1 495 ? -0.030 -10.471 -3.070 1.00 98.12 495 PHE A O 1
ATOM 3783 N N . LEU A 1 496 ? 1.659 -11.502 -4.107 1.00 98.19 496 LEU A N 1
ATOM 3784 C CA . LEU A 1 496 ? 2.221 -10.268 -4.656 1.00 98.19 496 LEU A CA 1
ATOM 3785 C C . LEU A 1 496 ? 1.598 -9.971 -6.015 1.00 98.19 496 LEU A C 1
ATOM 3787 O O . LEU A 1 496 ? 1.654 -10.816 -6.900 1.00 98.19 496 LEU A O 1
ATOM 3791 N N . VAL A 1 497 ? 1.068 -8.770 -6.209 1.00 98.38 497 VAL A N 1
ATOM 3792 C CA . VAL A 1 497 ? 0.709 -8.264 -7.539 1.00 98.38 497 VAL A CA 1
ATOM 3793 C C . VAL A 1 497 ? 1.660 -7.126 -7.852 1.00 98.38 497 VAL A C 1
ATOM 3795 O O . VAL A 1 497 ? 1.723 -6.152 -7.102 1.00 98.38 497 VAL A O 1
ATOM 3798 N N . ASN A 1 498 ? 2.466 -7.271 -8.898 1.00 98.31 498 ASN A N 1
ATOM 3799 C CA . ASN A 1 498 ? 3.483 -6.273 -9.198 1.00 98.31 498 ASN A CA 1
ATOM 3800 C C . ASN A 1 498 ? 3.856 -6.287 -10.680 1.00 98.31 498 ASN A C 1
ATOM 3802 O O . ASN A 1 498 ? 4.105 -7.346 -11.258 1.00 98.31 498 ASN A O 1
ATOM 3806 N N . SER A 1 499 ? 4.050 -5.110 -11.263 1.00 97.31 499 SER A N 1
ATOM 3807 C CA . SER A 1 499 ? 4.850 -5.009 -12.478 1.00 97.31 499 SER A CA 1
ATOM 3808 C C . SER A 1 499 ? 6.321 -5.317 -12.179 1.00 97.31 499 SER A C 1
ATOM 3810 O O . SER A 1 499 ? 6.888 -4.794 -11.217 1.00 97.31 499 SER A O 1
ATOM 3812 N N . ALA A 1 500 ? 6.965 -6.138 -13.008 1.00 96.81 500 ALA A N 1
ATOM 3813 C CA . ALA A 1 500 ? 8.411 -6.366 -12.941 1.00 96.81 500 ALA A CA 1
ATOM 3814 C C . ALA A 1 500 ? 9.218 -5.123 -13.346 1.00 96.81 500 ALA A C 1
ATOM 3816 O O . ALA A 1 500 ? 10.353 -4.952 -12.906 1.00 96.81 500 ALA A O 1
ATOM 3817 N N . MET A 1 501 ? 8.617 -4.251 -14.160 1.00 94.25 501 MET A N 1
ATOM 3818 C CA . MET A 1 501 ? 9.122 -2.921 -14.488 1.00 94.25 501 MET A CA 1
ATOM 3819 C C . MET A 1 501 ? 8.051 -1.887 -14.147 1.00 94.25 501 MET A C 1
ATOM 3821 O O . MET A 1 501 ? 7.466 -1.237 -15.014 1.00 94.25 501 MET A O 1
ATOM 3825 N N . ASP A 1 502 ? 7.785 -1.778 -12.851 1.00 96.25 502 ASP A N 1
ATOM 3826 C CA . ASP A 1 502 ? 6.855 -0.818 -12.270 1.00 96.25 502 ASP A CA 1
ATOM 3827 C C . ASP A 1 502 ? 7.209 0.628 -12.654 1.00 96.25 502 ASP A C 1
ATOM 3829 O O . ASP A 1 502 ? 8.385 1.013 -12.653 1.00 96.25 502 ASP A O 1
ATOM 3833 N N . TRP A 1 503 ? 6.188 1.422 -12.993 1.00 93.00 503 TRP A N 1
ATOM 3834 C CA . TRP A 1 503 ? 6.358 2.800 -13.470 1.00 93.00 503 TRP A CA 1
ATOM 3835 C C . TRP A 1 503 ? 7.105 3.669 -12.455 1.00 93.00 503 TRP A C 1
ATOM 3837 O O . TRP A 1 503 ? 8.104 4.315 -12.786 1.00 93.00 503 TRP A O 1
ATOM 3847 N N . TRP A 1 504 ? 6.714 3.595 -11.178 1.00 92.31 504 TRP A N 1
ATOM 3848 C CA . TRP A 1 504 ? 7.400 4.324 -10.113 1.00 92.31 504 TRP A CA 1
ATOM 3849 C C . TRP A 1 504 ? 8.844 3.844 -9.947 1.00 92.31 504 TRP A C 1
ATOM 3851 O O . TRP A 1 504 ? 9.748 4.657 -9.774 1.00 92.31 504 TRP A O 1
ATOM 3861 N N . SER A 1 505 ? 9.096 2.539 -10.044 1.00 93.38 505 SER A N 1
ATOM 3862 C CA . SER A 1 505 ? 10.439 1.959 -9.931 1.00 93.38 505 SER A CA 1
ATOM 3863 C C . SER A 1 505 ? 11.361 2.372 -11.083 1.00 93.38 505 SER A C 1
ATOM 3865 O O . SER A 1 505 ? 12.555 2.597 -10.862 1.00 93.38 505 SER A O 1
ATOM 3867 N N . GLY A 1 506 ? 10.826 2.536 -12.295 1.00 90.50 506 GLY A N 1
ATOM 3868 C CA . GLY A 1 506 ? 11.569 3.056 -13.448 1.00 90.50 506 GLY A CA 1
ATOM 3869 C C . GLY A 1 506 ? 12.134 4.434 -13.163 1.00 90.50 506 GLY A C 1
ATOM 3870 O O . GLY A 1 506 ? 13.344 4.651 -13.259 1.00 90.50 506 GLY A O 1
ATOM 3871 N N . PHE A 1 507 ? 11.272 5.328 -12.697 1.00 86.81 507 PHE A N 1
ATOM 3872 C CA . PHE A 1 507 ? 11.682 6.641 -12.238 1.00 86.81 507 PHE A CA 1
ATOM 3873 C C . PHE A 1 507 ? 12.617 6.540 -11.026 1.00 86.81 507 PHE A C 1
ATOM 3875 O O . PHE A 1 507 ? 13.786 6.924 -11.085 1.00 86.81 507 PHE A O 1
ATOM 3882 N N . CYS A 1 508 ? 12.125 6.031 -9.908 1.00 86.81 508 CYS A N 1
ATOM 3883 C CA . CYS A 1 508 ? 12.674 6.278 -8.579 1.00 86.81 508 CYS A CA 1
ATOM 3884 C C . CYS A 1 508 ? 13.701 5.251 -8.095 1.00 86.81 508 CYS A C 1
ATOM 3886 O O . CYS A 1 508 ? 14.293 5.434 -7.029 1.00 86.81 508 CYS A O 1
ATOM 3888 N N . VAL A 1 509 ? 13.946 4.205 -8.887 1.00 91.50 509 VAL A N 1
ATOM 3889 C CA . VAL A 1 509 ? 14.997 3.212 -8.647 1.00 91.50 509 VAL A CA 1
ATOM 3890 C C . VAL A 1 509 ? 15.980 3.220 -9.816 1.00 91.50 509 VAL A C 1
ATOM 3892 O O . VAL A 1 509 ? 17.110 3.680 -9.646 1.00 91.50 509 VAL A O 1
ATOM 3895 N N . LEU A 1 510 ? 15.558 2.788 -11.009 1.00 92.31 510 LEU A N 1
ATOM 3896 C CA . LEU A 1 510 ? 16.467 2.502 -12.126 1.00 92.31 510 LEU A CA 1
ATOM 3897 C C . LEU A 1 510 ? 17.081 3.766 -12.750 1.00 92.31 510 LEU A C 1
ATOM 3899 O O . LEU A 1 510 ? 18.301 3.847 -12.888 1.00 92.31 510 LEU A O 1
ATOM 3903 N N . PHE A 1 511 ? 16.266 4.769 -13.081 1.00 89.31 511 PHE A N 1
ATOM 3904 C CA . PHE A 1 511 ? 16.708 6.009 -13.740 1.00 89.31 511 PHE A CA 1
ATOM 3905 C C . PHE A 1 511 ? 16.839 7.201 -12.778 1.00 89.31 511 PHE A C 1
ATOM 3907 O O . PHE A 1 511 ? 16.823 8.370 -13.181 1.00 89.31 511 PHE A O 1
ATOM 3914 N N . SER A 1 512 ? 16.971 6.915 -11.484 1.00 83.62 512 SER A N 1
ATOM 3915 C CA . SER A 1 512 ? 17.160 7.920 -10.437 1.00 83.62 512 SER A CA 1
ATOM 3916 C C . SER A 1 512 ? 18.643 8.212 -10.168 1.00 83.62 512 SER A C 1
ATOM 3918 O O . SER A 1 512 ? 19.513 7.364 -10.360 1.00 83.62 512 SER A O 1
ATOM 3920 N N . ALA A 1 513 ? 18.935 9.414 -9.673 1.00 77.44 513 ALA A N 1
ATOM 3921 C CA . ALA A 1 513 ? 20.256 9.822 -9.201 1.00 77.44 513 ALA A CA 1
ATOM 3922 C C . ALA A 1 513 ? 20.198 10.311 -7.745 1.00 77.44 513 ALA A C 1
ATOM 3924 O O . ALA A 1 513 ? 19.260 10.989 -7.324 1.00 77.44 513 ALA A O 1
ATOM 3925 N N . LEU A 1 514 ? 21.231 10.022 -6.957 1.00 72.25 514 LEU A N 1
ATOM 3926 C CA . LEU A 1 514 ? 21.343 10.500 -5.582 1.00 72.25 514 LEU A CA 1
ATOM 3927 C C . LEU A 1 514 ? 21.535 12.022 -5.561 1.00 72.25 514 LEU A C 1
ATOM 3929 O O . LEU A 1 514 ? 22.497 12.560 -6.111 1.00 72.25 514 LEU A O 1
ATOM 3933 N N . ARG A 1 515 ? 20.652 12.732 -4.852 1.00 64.69 515 ARG A N 1
ATOM 3934 C CA . ARG A 1 515 ? 20.793 14.170 -4.574 1.00 64.69 515 ARG A CA 1
ATOM 3935 C C . ARG A 1 515 ? 21.167 14.431 -3.104 1.00 64.69 515 ARG A C 1
ATOM 3937 O O . ARG A 1 515 ? 20.792 13.646 -2.220 1.00 64.69 515 ARG A O 1
ATOM 3944 N N . PRO A 1 516 ? 21.884 15.538 -2.810 1.00 61.16 516 PRO A N 1
ATOM 3945 C CA . PRO A 1 516 ? 22.138 15.977 -1.439 1.00 61.16 516 PRO A CA 1
ATOM 3946 C C . PRO A 1 516 ? 20.832 16.182 -0.664 1.00 61.16 516 PRO A C 1
ATOM 3948 O O . PRO A 1 516 ? 19.845 16.663 -1.212 1.00 61.16 516 PRO A O 1
ATOM 3951 N N . ALA A 1 517 ? 20.843 15.869 0.631 1.00 53.44 517 ALA A N 1
ATOM 3952 C CA . ALA A 1 517 ? 19.642 15.803 1.469 1.00 53.44 517 ALA A CA 1
ATOM 3953 C C . ALA A 1 517 ? 18.866 17.128 1.647 1.00 53.44 517 ALA A C 1
ATOM 3955 O O . ALA A 1 517 ? 17.763 17.079 2.169 1.00 53.44 517 ALA A O 1
ATOM 3956 N N . LYS A 1 518 ? 19.412 18.284 1.234 1.00 48.09 518 LYS A N 1
ATOM 3957 C CA . LYS A 1 518 ? 18.845 19.630 1.473 1.00 48.09 518 LYS A CA 1
ATOM 3958 C C . LYS A 1 518 ? 18.018 20.215 0.319 1.00 48.09 518 LYS A C 1
ATOM 3960 O O . LYS A 1 518 ? 17.603 21.366 0.400 1.00 48.09 518 LYS A O 1
ATOM 3965 N N . VAL A 1 519 ? 17.808 19.479 -0.770 1.00 51.56 519 VAL A N 1
ATOM 3966 C CA . VAL A 1 519 ? 16.918 19.936 -1.848 1.00 51.56 519 VAL A CA 1
ATOM 3967 C C . VAL A 1 519 ? 15.505 19.470 -1.508 1.00 51.56 519 VAL A C 1
ATOM 3969 O O . VAL A 1 519 ? 15.295 18.271 -1.337 1.00 51.56 519 VAL A O 1
ATOM 3972 N N . ALA A 1 520 ? 14.553 20.401 -1.382 1.00 50.28 520 ALA A N 1
ATOM 3973 C CA . ALA A 1 520 ? 13.135 20.069 -1.266 1.00 50.28 520 ALA A CA 1
ATOM 3974 C C . ALA A 1 520 ? 12.716 19.335 -2.546 1.00 50.28 520 ALA A C 1
ATOM 3976 O O . ALA A 1 520 ? 12.598 19.933 -3.616 1.00 50.28 520 ALA A O 1
ATOM 3977 N N . ILE A 1 521 ? 12.572 18.018 -2.449 1.00 53.19 521 ILE A N 1
ATOM 3978 C CA . ILE A 1 521 ? 12.268 17.139 -3.578 1.00 53.19 521 ILE A CA 1
ATOM 3979 C C . ILE A 1 521 ? 10.755 16.987 -3.716 1.00 53.19 521 ILE A C 1
ATOM 3981 O O . ILE A 1 521 ? 10.213 15.904 -3.549 1.00 53.19 521 ILE A O 1
ATOM 3985 N N . GLY A 1 522 ? 10.082 18.111 -3.987 1.00 49.56 522 GLY A N 1
ATOM 3986 C CA . GLY A 1 522 ? 8.691 18.178 -4.447 1.00 49.56 522 GLY A CA 1
ATOM 3987 C C . GLY A 1 522 ? 7.748 17.098 -3.907 1.00 49.56 522 GLY A C 1
ATOM 3988 O O . GLY A 1 522 ? 7.210 16.343 -4.706 1.00 49.56 522 GLY A O 1
ATOM 3989 N N . GLN A 1 523 ? 7.550 17.020 -2.585 1.00 52.88 523 GLN A N 1
ATOM 3990 C CA . GLN A 1 523 ? 6.509 16.192 -1.952 1.00 52.88 523 GLN A CA 1
ATOM 3991 C C . GLN A 1 523 ? 6.705 14.672 -2.120 1.00 52.88 523 GLN A C 1
ATOM 3993 O O . GLN A 1 523 ? 5.738 13.920 -2.259 1.00 52.88 523 GLN A O 1
ATOM 3998 N N . GLY A 1 524 ? 7.950 14.195 -2.086 1.00 51.38 524 GLY A N 1
ATOM 3999 C CA . GLY A 1 524 ? 8.273 12.788 -2.361 1.00 51.38 524 GLY A CA 1
ATOM 4000 C C . GLY A 1 524 ? 8.566 12.483 -3.827 1.00 51.38 524 GLY A C 1
ATOM 4001 O O . GLY A 1 524 ? 8.663 11.318 -4.222 1.00 51.38 524 GLY A O 1
ATOM 4002 N N . SER A 1 525 ? 8.745 13.524 -4.639 1.00 56.25 525 SER A N 1
ATOM 4003 C CA . SER A 1 525 ? 9.164 13.400 -6.025 1.00 56.25 525 SER A CA 1
ATOM 4004 C C . SER A 1 525 ? 10.654 13.062 -6.095 1.00 56.25 525 SER A C 1
ATOM 4006 O O . SER A 1 525 ? 11.532 13.912 -6.266 1.00 56.25 525 SER A O 1
ATOM 4008 N N . CYS A 1 526 ? 10.933 11.761 -6.082 1.00 61.62 526 CYS A N 1
ATOM 4009 C CA . CYS A 1 526 ? 12.130 11.185 -6.699 1.00 61.62 526 CYS A CA 1
ATOM 4010 C C . CYS A 1 526 ? 12.279 11.593 -8.193 1.00 61.62 526 CYS A C 1
ATOM 4012 O O . CYS A 1 526 ? 13.360 11.433 -8.761 1.00 61.62 526 CYS A O 1
ATOM 4014 N N . GLY A 1 527 ? 11.250 12.238 -8.770 1.00 49.00 527 GLY A N 1
ATOM 4015 C CA . GLY A 1 527 ? 11.198 13.024 -10.013 1.00 49.00 527 GLY A CA 1
ATOM 4016 C C . GLY A 1 527 ? 12.341 14.008 -10.248 1.00 49.00 527 GLY A C 1
ATOM 4017 O O . GLY A 1 527 ? 12.907 14.096 -11.338 1.00 49.00 527 GLY A O 1
ATOM 4018 N N . LEU A 1 528 ? 12.731 14.757 -9.214 1.00 47.53 528 LEU A N 1
ATOM 4019 C CA . LEU A 1 528 ? 13.795 15.770 -9.326 1.00 47.53 528 LEU A CA 1
ATOM 4020 C C . LEU A 1 528 ? 15.211 15.158 -9.285 1.00 47.53 528 LEU A C 1
ATOM 4022 O O . LEU A 1 528 ? 16.221 15.858 -9.444 1.00 47.53 528 LEU A O 1
ATOM 4026 N N . SER A 1 529 ? 15.284 13.837 -9.104 1.00 49.00 529 SER A N 1
ATOM 4027 C CA . SER A 1 529 ? 16.498 13.029 -9.195 1.00 49.00 529 SER A CA 1
ATOM 4028 C C . SER A 1 529 ? 16.695 12.345 -10.549 1.00 49.00 529 SER A C 1
ATOM 4030 O O . SER A 1 529 ? 17.745 11.738 -10.730 1.00 49.00 529 SER A O 1
ATOM 4032 N N . HIS A 1 530 ? 15.785 12.452 -11.523 1.00 54.16 530 HIS A N 1
ATOM 4033 C CA . HIS A 1 530 ? 16.062 11.889 -12.849 1.00 54.16 530 HIS A CA 1
ATOM 4034 C C . HIS A 1 530 ? 17.117 12.707 -13.579 1.00 54.16 530 HIS A C 1
ATOM 4036 O O . HIS A 1 530 ? 17.097 13.946 -13.601 1.00 54.16 530 HIS A O 1
ATOM 4042 N N . ARG A 1 531 ? 18.030 12.006 -14.248 1.00 59.53 531 ARG A N 1
ATOM 4043 C CA . ARG A 1 531 ? 18.773 12.617 -15.343 1.00 59.53 531 ARG A CA 1
ATOM 4044 C C . ARG A 1 531 ? 17.742 12.932 -16.419 1.00 59.53 531 ARG A C 1
ATOM 4046 O O . ARG A 1 531 ? 17.061 12.029 -16.898 1.00 59.53 531 ARG A O 1
ATOM 4053 N N . ARG A 1 532 ? 17.623 14.207 -16.806 1.00 66.81 532 ARG A N 1
ATOM 4054 C CA . ARG A 1 532 ? 16.689 14.639 -17.866 1.00 66.81 532 ARG A CA 1
ATOM 4055 C C . ARG A 1 532 ? 16.821 13.796 -19.141 1.00 66.81 532 ARG A C 1
ATOM 4057 O O . ARG A 1 532 ? 15.856 13.668 -19.879 1.00 66.81 532 ARG A O 1
ATOM 4064 N N . GLU A 1 533 ? 17.995 13.210 -19.374 1.00 79.62 533 GLU A N 1
ATOM 4065 C CA . GLU A 1 533 ? 18.275 12.335 -20.513 1.00 79.62 533 GLU A CA 1
ATOM 4066 C C . GLU A 1 533 ? 17.526 10.993 -20.510 1.00 79.62 533 GLU A C 1
ATOM 40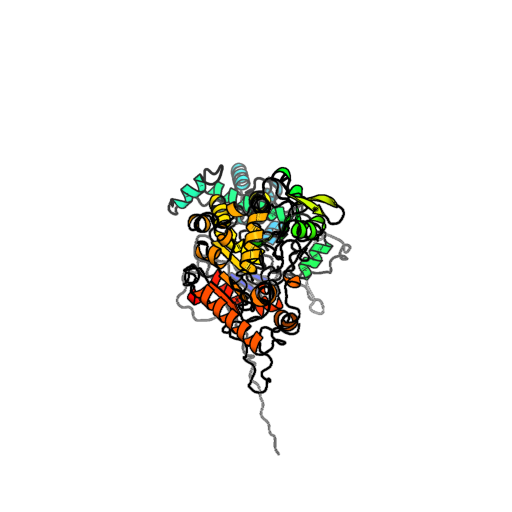68 O O . GLU A 1 533 ? 17.249 10.497 -21.598 1.00 79.62 533 GLU A O 1
ATOM 4073 N N . HIS A 1 534 ? 17.182 10.442 -19.338 1.00 84.75 534 HIS A N 1
ATOM 4074 C CA . HIS A 1 534 ? 16.479 9.157 -19.193 1.00 84.75 534 HIS A CA 1
ATOM 4075 C C . HIS A 1 534 ? 14.972 9.323 -18.969 1.00 84.75 534 HIS A C 1
ATOM 4077 O O . HIS A 1 534 ? 14.235 8.342 -19.017 1.00 84.75 534 HIS A O 1
ATOM 4083 N N . TYR A 1 535 ? 14.502 10.558 -18.746 1.00 82.38 535 TYR A N 1
ATOM 4084 C CA . TYR A 1 535 ? 13.088 10.848 -18.496 1.00 82.38 535 TYR A CA 1
ATOM 4085 C C . TYR A 1 535 ? 12.152 10.245 -19.557 1.00 82.38 535 TYR A C 1
ATOM 4087 O O . TYR A 1 535 ? 11.179 9.619 -19.157 1.00 82.38 535 TYR A O 1
ATOM 4095 N N . PRO A 1 536 ? 12.428 10.343 -20.879 1.00 88.38 536 PRO A N 1
ATOM 4096 C CA . PRO A 1 536 ? 11.539 9.753 -21.878 1.00 88.38 536 PRO A CA 1
ATOM 4097 C C . PRO A 1 536 ? 11.343 8.243 -21.700 1.00 88.38 536 PRO A C 1
ATOM 4099 O O . PRO A 1 536 ? 10.218 7.782 -21.826 1.00 88.38 536 PRO A O 1
ATOM 4102 N N . CYS A 1 537 ? 12.412 7.507 -21.375 1.00 88.56 537 CYS A N 1
ATOM 4103 C CA . CYS A 1 537 ? 12.381 6.061 -21.147 1.00 88.56 537 CYS A CA 1
ATOM 4104 C C . CYS A 1 537 ? 11.691 5.690 -19.827 1.00 88.56 537 CYS A C 1
ATOM 4106 O O . CYS A 1 537 ? 10.920 4.738 -19.781 1.00 88.56 537 CYS A O 1
ATOM 4108 N N . ALA A 1 538 ? 11.958 6.449 -18.760 1.00 87.38 538 ALA A N 1
ATOM 4109 C CA . ALA A 1 538 ? 11.337 6.238 -17.454 1.00 87.38 538 ALA A CA 1
ATOM 4110 C C . ALA A 1 538 ? 9.827 6.535 -17.458 1.00 87.38 538 ALA A C 1
ATOM 4112 O O . ALA A 1 538 ? 9.096 5.911 -16.705 1.00 87.38 538 ALA A O 1
ATOM 4113 N N . ASP A 1 539 ? 9.385 7.481 -18.292 1.00 86.88 539 ASP A N 1
ATOM 4114 C CA . ASP A 1 539 ? 7.977 7.845 -18.493 1.00 86.88 539 ASP A CA 1
ATOM 4115 C C . ASP A 1 539 ? 7.238 6.831 -19.364 1.00 86.88 539 ASP A C 1
ATOM 4117 O O . ASP A 1 539 ? 6.112 6.433 -19.073 1.00 86.88 539 ASP A O 1
ATOM 4121 N N . ASN A 1 540 ? 7.884 6.424 -20.455 1.00 88.75 540 ASN A N 1
ATOM 4122 C CA . ASN A 1 540 ? 7.332 5.495 -21.415 1.00 88.75 540 ASN A CA 1
ATOM 4123 C C . ASN A 1 540 ? 8.443 4.589 -21.946 1.00 88.75 540 ASN A C 1
ATOM 4125 O O . ASN A 1 540 ? 9.345 5.035 -22.661 1.00 88.75 540 ASN A O 1
ATOM 4129 N N . ILE A 1 541 ? 8.329 3.294 -21.652 1.00 88.94 541 ILE A N 1
ATOM 4130 C CA . ILE A 1 541 ? 9.280 2.279 -22.114 1.00 88.94 541 ILE A CA 1
ATOM 4131 C C . ILE A 1 541 ? 9.386 2.251 -23.642 1.00 88.94 541 ILE A C 1
ATOM 4133 O O . ILE A 1 541 ? 10.468 2.006 -24.171 1.00 88.94 541 ILE A O 1
ATOM 4137 N N . GLU A 1 542 ? 8.323 2.661 -24.344 1.00 89.69 542 GLU A N 1
ATOM 4138 C CA . GLU A 1 542 ? 8.283 2.861 -25.795 1.00 89.69 542 GLU A CA 1
ATOM 4139 C C . GLU A 1 542 ? 9.098 4.081 -26.289 1.00 89.69 542 GLU A C 1
ATOM 4141 O O . GLU A 1 542 ? 9.001 4.501 -27.439 1.00 89.69 542 GLU A O 1
ATOM 4146 N N . ARG A 1 543 ? 9.898 4.714 -25.432 1.00 89.06 543 ARG A N 1
ATOM 4147 C CA . ARG A 1 543 ? 10.820 5.801 -25.805 1.00 89.06 543 ARG A CA 1
ATOM 4148 C C . ARG A 1 543 ? 12.254 5.524 -25.367 1.00 89.06 543 ARG A C 1
ATOM 4150 O O . ARG A 1 543 ? 13.109 6.404 -25.481 1.00 89.06 543 ARG A O 1
ATOM 4157 N N . CYS A 1 544 ? 12.528 4.319 -24.875 1.00 87.81 544 CYS A N 1
ATOM 4158 C CA . CYS A 1 544 ? 13.861 3.917 -24.460 1.00 87.81 544 CYS A CA 1
ATOM 4159 C C . CYS A 1 544 ? 14.816 3.759 -25.646 1.00 87.81 544 CYS A C 1
ATOM 4161 O O . CYS A 1 544 ? 14.491 3.190 -26.692 1.00 87.81 544 CYS A O 1
ATOM 4163 N N . LYS A 1 545 ? 16.052 4.213 -25.456 1.00 87.81 545 LYS A N 1
ATOM 4164 C CA . LYS A 1 545 ? 17.177 3.900 -26.342 1.00 87.81 545 LYS A CA 1
ATOM 4165 C C . LYS A 1 545 ? 17.599 2.438 -26.141 1.00 87.81 545 LYS A C 1
ATOM 4167 O O . LYS A 1 545 ? 17.400 1.903 -25.050 1.00 87.81 545 LYS A O 1
ATOM 4172 N N . PRO A 1 546 ? 18.281 1.808 -27.115 1.00 86.25 546 PRO A N 1
ATOM 4173 C CA . PRO A 1 546 ? 18.676 0.399 -27.007 1.00 86.25 546 PRO A CA 1
ATOM 4174 C C . PRO A 1 546 ? 19.454 0.048 -25.726 1.00 86.25 546 PRO A C 1
ATOM 4176 O O . PRO A 1 546 ? 19.179 -0.960 -25.085 1.00 86.25 546 PRO A O 1
ATOM 4179 N N . PHE A 1 547 ? 20.384 0.906 -25.289 1.00 85.31 547 PHE A N 1
ATOM 4180 C CA . PHE A 1 547 ? 21.135 0.661 -24.050 1.00 85.31 547 PHE A CA 1
ATOM 4181 C C . PHE A 1 547 ? 20.278 0.824 -22.779 1.00 85.31 547 PHE A C 1
ATOM 4183 O O . PHE A 1 547 ? 20.528 0.150 -21.783 1.00 85.31 547 PHE A O 1
ATOM 4190 N N . GLU A 1 548 ? 19.276 1.708 -22.794 1.00 90.19 548 GLU A N 1
ATOM 4191 C CA . GLU A 1 548 ? 18.338 1.877 -21.677 1.00 90.19 548 GLU A CA 1
ATOM 4192 C C . GLU A 1 548 ? 17.420 0.658 -21.597 1.00 90.19 548 GLU A C 1
ATOM 4194 O O . GLU A 1 548 ? 17.192 0.135 -20.512 1.00 90.19 548 GLU A O 1
ATOM 4199 N N . MET A 1 549 ? 16.978 0.145 -22.749 1.00 91.00 549 MET A N 1
ATOM 4200 C CA . MET A 1 549 ? 16.176 -1.073 -22.831 1.00 91.00 549 MET A CA 1
ATOM 4201 C C . MET A 1 549 ? 16.942 -2.309 -22.339 1.00 91.00 549 MET A C 1
ATOM 4203 O O . MET A 1 549 ? 16.373 -3.160 -21.656 1.00 91.00 549 MET A O 1
ATOM 4207 N N . PHE A 1 550 ? 18.255 -2.383 -22.586 1.00 90.75 550 PHE A N 1
ATOM 4208 C CA . PHE A 1 550 ? 19.103 -3.401 -21.960 1.00 90.75 550 PHE A CA 1
ATOM 4209 C C . PHE A 1 550 ? 19.045 -3.321 -20.425 1.00 90.75 550 PHE A C 1
ATOM 4211 O O . PHE A 1 550 ? 18.865 -4.345 -19.764 1.00 90.75 550 PHE A O 1
ATOM 4218 N N . ALA A 1 551 ? 19.150 -2.115 -19.854 1.00 92.81 551 ALA A N 1
ATOM 4219 C CA . ALA A 1 551 ? 19.063 -1.908 -18.408 1.00 92.81 551 ALA A CA 1
ATOM 4220 C C . ALA A 1 551 ? 17.665 -2.223 -17.847 1.00 92.81 551 ALA A C 1
ATOM 4222 O O . ALA A 1 551 ? 17.562 -2.819 -16.778 1.00 92.81 551 ALA A O 1
ATOM 4223 N N . VAL A 1 552 ? 16.599 -1.887 -18.577 1.00 94.56 552 VAL A N 1
ATOM 4224 C CA . VAL A 1 552 ? 15.212 -2.230 -18.219 1.00 94.56 552 VAL A CA 1
ATOM 4225 C C . VAL A 1 552 ? 15.011 -3.744 -18.187 1.00 94.56 552 VAL A C 1
ATOM 4227 O O . VAL A 1 552 ? 14.520 -4.282 -17.197 1.00 94.56 552 VAL A O 1
ATOM 4230 N N . ASN A 1 553 ? 15.443 -4.459 -19.226 1.00 94.94 553 ASN A N 1
ATOM 4231 C CA . ASN A 1 553 ? 15.344 -5.917 -19.249 1.00 94.94 553 ASN A CA 1
ATOM 4232 C C . ASN A 1 553 ? 16.219 -6.573 -18.174 1.00 94.94 553 ASN A C 1
ATOM 4234 O O . ASN A 1 553 ? 15.825 -7.579 -17.585 1.00 94.94 553 ASN A O 1
ATOM 4238 N N . GLN A 1 554 ? 17.375 -5.983 -17.858 1.00 95.62 554 GLN A N 1
ATOM 4239 C CA . GLN A 1 554 ? 18.174 -6.429 -16.722 1.00 95.62 554 GLN A CA 1
ATOM 4240 C C . GLN A 1 554 ? 17.427 -6.240 -15.395 1.00 95.62 554 GLN A C 1
ATOM 4242 O O . GLN A 1 554 ? 17.381 -7.169 -14.595 1.00 95.62 554 GLN A O 1
ATOM 4247 N N . PHE A 1 555 ? 16.760 -5.102 -15.202 1.00 96.75 555 PHE A N 1
ATOM 4248 C CA . PHE A 1 555 ? 15.934 -4.850 -14.023 1.00 96.75 555 PHE A CA 1
ATOM 4249 C C . PHE A 1 555 ? 14.783 -5.864 -13.888 1.00 96.75 555 PHE A C 1
ATOM 4251 O O . PHE A 1 555 ? 14.561 -6.380 -12.796 1.00 96.75 555 PHE A O 1
ATOM 4258 N N . ILE A 1 556 ? 14.099 -6.221 -14.984 1.00 97.19 556 ILE A N 1
ATOM 4259 C CA . ILE A 1 556 ? 13.042 -7.256 -15.001 1.00 97.19 556 ILE A CA 1
ATOM 4260 C C . ILE A 1 556 ? 13.592 -8.628 -14.573 1.00 97.19 556 ILE A C 1
ATOM 4262 O O . ILE A 1 556 ? 12.964 -9.341 -13.776 1.00 97.19 556 ILE A O 1
ATOM 4266 N N . ARG A 1 557 ? 14.778 -9.006 -15.070 1.00 97.44 557 ARG A N 1
ATOM 4267 C CA . ARG A 1 557 ? 15.458 -10.250 -14.671 1.00 97.44 557 ARG A CA 1
ATOM 4268 C C . ARG A 1 557 ? 15.861 -10.237 -13.206 1.00 97.44 557 ARG A C 1
ATOM 4270 O O . ARG A 1 557 ? 15.649 -11.234 -12.515 1.00 97.44 557 ARG A O 1
ATOM 4277 N N . ASP A 1 558 ? 16.409 -9.127 -12.729 1.00 97.62 558 ASP A N 1
ATOM 4278 C CA . ASP A 1 558 ? 16.844 -8.978 -11.342 1.00 97.62 558 ASP A CA 1
ATOM 4279 C C . ASP A 1 558 ? 15.650 -8.947 -10.384 1.00 97.62 558 ASP A C 1
ATOM 4281 O O . ASP A 1 558 ? 15.719 -9.537 -9.305 1.00 97.62 558 ASP A O 1
ATOM 4285 N N . PHE A 1 559 ? 14.524 -8.358 -10.799 1.00 97.94 559 PHE A N 1
ATOM 4286 C CA . PHE A 1 559 ? 13.256 -8.425 -10.077 1.00 97.94 559 PHE A CA 1
ATOM 4287 C C . PHE A 1 559 ? 12.813 -9.876 -9.897 1.00 97.94 559 PHE A C 1
ATOM 4289 O O . PHE A 1 559 ? 12.619 -10.336 -8.768 1.00 97.94 559 PHE A O 1
ATOM 4296 N N . SER A 1 560 ? 12.708 -10.610 -11.007 1.00 96.94 560 SER A N 1
ATOM 4297 C CA . SER A 1 560 ? 12.257 -12.005 -11.007 1.00 96.94 560 SER A CA 1
ATOM 4298 C C . SER A 1 560 ? 13.205 -12.886 -10.192 1.00 96.94 560 SER A C 1
ATOM 4300 O O . SER A 1 560 ? 12.764 -13.631 -9.322 1.00 96.94 560 SER A O 1
ATOM 4302 N N . SER A 1 561 ? 14.516 -12.725 -10.381 1.00 97.06 561 SER A N 1
ATOM 4303 C CA . SER A 1 561 ? 15.543 -13.483 -9.657 1.00 97.06 561 SER A CA 1
ATOM 4304 C C . SER A 1 561 ? 15.536 -13.180 -8.158 1.00 97.06 561 SER A C 1
ATOM 4306 O O . SER A 1 561 ? 15.626 -14.094 -7.340 1.00 97.06 561 SER A O 1
ATOM 4308 N N . SER A 1 562 ? 15.405 -11.906 -7.772 1.00 96.50 562 SER A N 1
ATOM 4309 C CA . SER A 1 562 ? 15.340 -11.507 -6.363 1.00 96.50 562 SER A CA 1
ATOM 4310 C C . SER A 1 562 ? 14.091 -12.046 -5.678 1.00 96.50 562 SER A C 1
ATOM 4312 O O . SER A 1 562 ? 14.162 -12.402 -4.499 1.00 96.50 562 SER A O 1
ATOM 4314 N N . LEU A 1 563 ? 12.961 -12.070 -6.384 1.00 96.19 563 LEU A N 1
ATOM 4315 C CA . LEU A 1 563 ? 11.714 -12.602 -5.865 1.00 96.19 563 LEU A CA 1
ATOM 4316 C C . LEU A 1 563 ? 11.787 -14.130 -5.725 1.00 96.19 563 LEU A C 1
ATOM 4318 O O . LEU A 1 563 ? 11.503 -14.647 -4.649 1.00 96.19 563 LEU A O 1
ATOM 4322 N N . GLU A 1 564 ? 12.245 -14.840 -6.758 1.00 95.75 564 GLU A N 1
ATOM 4323 C CA . GLU A 1 564 ? 12.384 -16.305 -6.763 1.00 95.75 564 GLU A CA 1
ATOM 4324 C C . GLU A 1 564 ? 13.390 -16.818 -5.723 1.00 95.75 564 GLU A C 1
ATOM 4326 O O . GLU A 1 564 ? 13.173 -17.862 -5.106 1.00 95.75 564 GLU A O 1
ATOM 4331 N N . ALA A 1 565 ? 14.469 -16.070 -5.477 1.00 96.75 565 ALA A N 1
ATOM 4332 C CA . ALA A 1 565 ? 15.452 -16.393 -4.444 1.00 96.75 565 ALA A CA 1
ATOM 4333 C C . ALA A 1 565 ? 14.936 -16.151 -3.013 1.00 96.75 565 ALA A C 1
ATOM 4335 O O . ALA A 1 565 ? 15.570 -16.581 -2.043 1.00 96.75 565 ALA A O 1
ATOM 4336 N N . ASN A 1 566 ? 13.814 -15.444 -2.844 1.00 96.88 566 ASN A N 1
ATOM 4337 C CA . ASN A 1 566 ? 13.243 -15.198 -1.530 1.00 96.88 566 ASN A CA 1
ATOM 4338 C C . ASN A 1 566 ? 12.582 -16.483 -0.998 1.00 96.88 566 ASN A C 1
ATOM 4340 O O . ASN A 1 566 ? 11.667 -17.001 -1.633 1.00 96.88 566 ASN A O 1
ATOM 4344 N N . PRO A 1 567 ? 12.954 -16.990 0.193 1.00 95.38 567 PRO A N 1
ATOM 4345 C CA . PRO A 1 567 ? 12.388 -18.235 0.712 1.00 95.38 567 PRO A CA 1
ATOM 4346 C C . PRO A 1 567 ? 10.878 -18.157 0.964 1.00 95.38 567 PRO A C 1
ATOM 4348 O O . PRO A 1 567 ? 10.230 -19.195 1.040 1.00 95.38 567 PRO A O 1
ATOM 4351 N N . SER A 1 568 ? 10.301 -16.959 1.105 1.00 95.50 568 SER A N 1
ATOM 4352 C CA . SER A 1 568 ? 8.849 -16.805 1.208 1.00 95.50 568 SER A CA 1
ATOM 4353 C C . SER A 1 568 ? 8.131 -17.035 -0.121 1.00 95.50 568 SER A C 1
ATOM 4355 O O . SER A 1 568 ? 6.972 -17.429 -0.104 1.00 95.50 568 SER A O 1
ATOM 4357 N N . TYR A 1 569 ? 8.793 -16.865 -1.265 1.00 95.19 569 TYR A N 1
ATOM 4358 C CA . TYR A 1 569 ? 8.165 -16.995 -2.582 1.00 95.19 569 TYR A CA 1
ATOM 4359 C C . TYR A 1 569 ? 7.588 -18.385 -2.859 1.00 95.19 569 TYR A C 1
ATOM 4361 O O . TYR A 1 569 ? 6.533 -18.499 -3.472 1.00 95.19 569 TYR A O 1
ATOM 4369 N N . SER A 1 570 ? 8.247 -19.438 -2.377 1.00 93.44 570 SER A N 1
ATOM 4370 C CA . SER A 1 570 ? 7.829 -20.826 -2.590 1.00 93.44 570 SER A CA 1
ATOM 4371 C C . SER A 1 570 ? 6.995 -21.415 -1.446 1.00 93.44 570 SER A C 1
ATOM 4373 O O . SER A 1 570 ? 6.583 -22.574 -1.534 1.00 93.44 570 SER A O 1
ATOM 4375 N N . LYS A 1 571 ? 6.728 -20.652 -0.373 1.00 94.62 571 LYS A N 1
ATOM 4376 C CA . LYS A 1 571 ? 5.934 -21.136 0.769 1.00 94.62 571 LYS A CA 1
ATOM 4377 C C . LYS A 1 571 ? 4.500 -21.446 0.343 1.00 94.62 571 LYS A C 1
ATOM 4379 O O . LYS A 1 571 ? 3.882 -20.696 -0.405 1.00 94.62 571 LYS A O 1
ATOM 4384 N N . ALA A 1 572 ? 3.954 -22.541 0.865 1.00 93.94 572 ALA A N 1
ATOM 4385 C CA . ALA A 1 572 ? 2.550 -22.884 0.672 1.00 93.94 572 ALA A CA 1
ATOM 4386 C C . ALA A 1 572 ? 1.635 -21.743 1.147 1.00 93.94 572 ALA A C 1
ATOM 4388 O O . ALA A 1 572 ? 1.893 -21.117 2.176 1.00 93.94 572 ALA A O 1
ATOM 4389 N N . GLY A 1 573 ? 0.581 -21.464 0.383 1.00 94.12 573 GLY A N 1
ATOM 4390 C CA . GLY A 1 573 ? -0.315 -20.336 0.626 1.00 94.12 573 GLY A CA 1
ATOM 4391 C C . GLY A 1 573 ? 0.180 -18.988 0.096 1.00 94.12 573 GLY A C 1
ATOM 4392 O O . GLY A 1 573 ? -0.622 -18.058 0.068 1.00 94.12 573 GLY A O 1
ATOM 4393 N N . ASN A 1 574 ? 1.428 -18.869 -0.368 1.00 96.94 574 ASN A N 1
ATOM 4394 C CA . ASN A 1 574 ? 1.890 -17.675 -1.080 1.00 96.94 574 ASN A CA 1
ATOM 4395 C C . ASN A 1 574 ? 1.634 -17.784 -2.589 1.00 96.94 574 ASN A C 1
ATOM 4397 O O . ASN A 1 574 ? 1.259 -18.837 -3.099 1.00 96.94 574 ASN A O 1
ATOM 4401 N N . GLY A 1 575 ? 1.828 -16.683 -3.307 1.00 96.81 575 GLY A N 1
ATOM 4402 C CA . GLY A 1 575 ? 1.766 -16.638 -4.765 1.00 96.81 575 GLY A CA 1
ATOM 4403 C C . GLY A 1 575 ? 2.214 -15.282 -5.294 1.00 96.81 575 GLY A C 1
ATOM 4404 O O . GLY A 1 575 ? 2.521 -14.368 -4.521 1.00 96.81 575 GLY A O 1
ATOM 4405 N N . ALA A 1 576 ? 2.274 -15.147 -6.613 1.00 97.75 576 ALA A N 1
ATOM 4406 C CA . ALA A 1 576 ? 2.592 -13.870 -7.230 1.00 97.75 576 ALA A CA 1
ATOM 4407 C C . ALA A 1 576 ? 1.991 -13.756 -8.631 1.00 97.75 576 ALA A C 1
ATOM 4409 O O . ALA A 1 576 ? 2.155 -14.650 -9.453 1.00 97.75 576 ALA A O 1
ATOM 4410 N N . PHE A 1 577 ? 1.368 -12.627 -8.935 1.00 98.19 577 PHE A N 1
ATOM 4411 C CA . PHE A 1 577 ? 1.047 -12.209 -10.288 1.00 98.19 577 PHE A CA 1
ATOM 4412 C C . PHE A 1 577 ? 2.027 -11.115 -10.705 1.00 98.19 577 PHE A C 1
ATOM 4414 O O . PHE A 1 577 ? 1.877 -9.951 -10.326 1.00 98.19 577 PHE A O 1
ATOM 4421 N N . VAL A 1 578 ? 3.060 -11.504 -11.451 1.00 98.12 578 VAL A N 1
ATOM 4422 C CA . VAL A 1 578 ? 4.057 -10.568 -11.969 1.00 98.12 578 VAL A CA 1
ATOM 4423 C C . VAL A 1 578 ? 3.854 -10.394 -13.468 1.00 98.12 578 VAL A C 1
ATOM 4425 O O . VAL A 1 578 ? 3.912 -11.365 -14.221 1.00 98.12 578 VAL A O 1
ATOM 4428 N N . HIS A 1 579 ? 3.638 -9.156 -13.905 1.00 96.75 579 HIS A N 1
ATOM 4429 C CA . HIS A 1 579 ? 3.467 -8.805 -15.317 1.00 96.75 579 HIS A CA 1
ATOM 4430 C C . HIS A 1 579 ? 4.532 -7.810 -15.778 1.00 96.75 579 HIS A C 1
ATOM 4432 O O . HIS A 1 579 ? 5.258 -7.226 -14.980 1.00 96.75 579 HIS A O 1
ATOM 4438 N N . SER A 1 580 ? 4.633 -7.607 -17.088 1.00 94.56 580 SER A N 1
ATOM 4439 C CA . SER A 1 580 ? 5.588 -6.672 -17.685 1.00 94.56 580 SER A CA 1
ATOM 4440 C C . SER A 1 580 ? 4.992 -5.304 -18.010 1.00 94.56 580 SER A C 1
ATOM 4442 O O . SER A 1 580 ? 5.713 -4.458 -18.497 1.00 94.56 580 SER A O 1
ATOM 4444 N N . CYS A 1 581 ? 3.706 -5.038 -17.763 1.00 95.12 581 CYS A N 1
ATOM 4445 C CA . CYS A 1 581 ? 3.121 -3.720 -18.055 1.00 95.12 581 CYS A CA 1
ATOM 4446 C C . CYS A 1 581 ? 3.732 -2.594 -17.216 1.00 95.12 581 CYS A C 1
ATOM 4448 O O . CYS A 1 581 ? 3.806 -2.716 -15.996 1.00 95.12 581 CYS A O 1
ATOM 4450 N N . HIS A 1 582 ? 4.137 -1.497 -17.860 1.00 94.44 582 HIS A N 1
ATOM 4451 C CA . HIS A 1 582 ? 4.763 -0.336 -17.216 1.00 94.44 582 HIS A CA 1
ATOM 4452 C C . HIS A 1 582 ? 3.728 0.560 -16.524 1.00 94.44 582 HIS A C 1
ATOM 4454 O O . HIS A 1 582 ? 3.451 1.675 -16.954 1.00 94.44 582 HIS A O 1
ATOM 4460 N N . LEU A 1 583 ? 3.116 0.020 -15.477 1.00 94.56 583 LEU A N 1
ATOM 4461 C CA . LEU A 1 583 ? 2.031 0.629 -14.717 1.00 94.56 583 LEU A CA 1
ATOM 4462 C C . LEU A 1 583 ? 2.389 0.654 -13.228 1.00 94.56 583 LEU A C 1
ATOM 4464 O O . LEU A 1 583 ? 3.407 0.090 -12.815 1.00 94.56 583 LEU A O 1
ATOM 4468 N N . HIS A 1 584 ? 1.566 1.346 -12.446 1.00 96.06 584 HIS A N 1
ATOM 4469 C CA . HIS A 1 584 ? 1.680 1.430 -10.998 1.00 96.06 584 HIS A CA 1
ATOM 4470 C C . HIS A 1 584 ? 0.283 1.480 -10.386 1.00 96.06 584 HIS A C 1
ATOM 4472 O O . HIS A 1 584 ? -0.546 2.273 -10.823 1.00 96.06 584 HIS A O 1
ATOM 4478 N N . CYS A 1 585 ? 0.029 0.679 -9.356 1.00 96.50 585 CYS A N 1
ATOM 4479 C CA . CYS A 1 585 ? -1.292 0.527 -8.752 1.00 96.50 585 CYS A CA 1
ATOM 4480 C C . CYS A 1 585 ? -2.391 0.025 -9.692 1.00 96.50 585 CYS A C 1
ATOM 4482 O O . CYS A 1 585 ? -3.575 0.258 -9.451 1.00 96.50 585 CYS A O 1
ATOM 4484 N N . GLU A 1 586 ? -2.008 -0.739 -10.709 1.00 94.62 586 GLU A N 1
ATOM 4485 C CA . GLU A 1 586 ? -2.877 -1.215 -11.780 1.00 94.62 586 GLU A CA 1
ATOM 4486 C C . GLU A 1 586 ? -4.100 -2.006 -11.279 1.00 94.62 586 GLU A C 1
ATOM 4488 O O . GLU A 1 586 ? -5.182 -1.906 -11.845 1.00 94.62 586 GLU A O 1
ATOM 4493 N N . ALA A 1 587 ? -3.985 -2.719 -10.156 1.00 95.88 587 ALA A N 1
ATOM 4494 C CA . ALA A 1 587 ? -5.087 -3.479 -9.559 1.00 95.88 587 ALA A CA 1
ATOM 4495 C C . ALA A 1 587 ? -6.233 -2.610 -8.991 1.00 95.88 587 ALA A C 1
ATOM 4497 O O . ALA A 1 587 ? -7.285 -3.142 -8.627 1.00 95.88 587 ALA A O 1
ATOM 4498 N N . LEU A 1 588 ? -6.038 -1.291 -8.879 1.00 95.62 588 LEU A N 1
ATOM 4499 C CA . LEU A 1 588 ? -7.067 -0.326 -8.469 1.00 95.62 588 LEU A CA 1
ATOM 4500 C C . LEU A 1 588 ? -7.807 0.303 -9.660 1.00 95.62 588 LEU A C 1
ATOM 4502 O O . LEU A 1 588 ? -8.728 1.096 -9.456 1.00 95.62 588 LEU A O 1
ATOM 4506 N N . GLU A 1 589 ? -7.424 -0.040 -10.889 1.00 92.31 589 GLU A N 1
ATOM 4507 C CA . GLU A 1 589 ? -8.051 0.442 -12.116 1.00 92.31 589 GLU A CA 1
ATOM 4508 C C . GLU A 1 589 ? -8.873 -0.675 -12.762 1.00 92.31 589 GLU A C 1
ATOM 4510 O O . GLU A 1 589 ? -8.383 -1.780 -13.000 1.00 92.31 589 GLU A O 1
ATOM 4515 N N . SER A 1 590 ? -10.145 -0.395 -13.053 1.00 90.19 590 SER A N 1
ATOM 4516 C CA . SER A 1 590 ? -11.103 -1.404 -13.523 1.00 90.19 590 SER A CA 1
ATOM 4517 C C . SER A 1 590 ? -10.669 -2.075 -14.829 1.00 90.19 590 SER A C 1
ATOM 4519 O O . SER A 1 590 ? -10.742 -3.297 -14.935 1.00 90.19 590 SER A O 1
ATOM 4521 N N . ALA A 1 591 ? -10.157 -1.294 -15.786 1.00 88.94 591 ALA A N 1
ATOM 4522 C CA . ALA A 1 591 ? -9.688 -1.805 -17.074 1.00 88.94 591 ALA A CA 1
ATOM 4523 C C . ALA A 1 591 ? -8.494 -2.765 -16.930 1.00 88.94 591 ALA A C 1
ATOM 4525 O O . ALA A 1 591 ? -8.381 -3.742 -17.666 1.00 88.94 591 ALA A O 1
ATOM 4526 N N . HIS A 1 592 ? -7.613 -2.520 -15.960 1.00 93.12 592 HIS A N 1
ATOM 4527 C CA . HIS A 1 592 ? -6.406 -3.318 -15.758 1.00 93.12 592 HIS A CA 1
ATOM 4528 C C . HIS A 1 592 ? -6.654 -4.566 -14.910 1.00 93.12 592 HIS A C 1
ATOM 4530 O O . HIS A 1 592 ? -6.105 -5.624 -15.217 1.00 93.12 592 HIS A O 1
ATOM 4536 N N . TRP A 1 593 ? -7.508 -4.468 -13.889 1.00 93.69 593 TRP A N 1
ATOM 4537 C CA . TRP A 1 593 ? -7.823 -5.566 -12.973 1.00 93.69 593 TRP A CA 1
ATOM 4538 C C . TRP A 1 593 ? -8.337 -6.824 -13.691 1.00 93.69 593 TRP A C 1
ATOM 4540 O O . TRP A 1 593 ? -7.825 -7.922 -13.462 1.00 93.69 593 TRP A O 1
ATOM 4550 N N . GLY A 1 594 ? -9.303 -6.650 -14.597 1.00 92.00 594 GLY A N 1
ATOM 4551 C CA . GLY A 1 594 ? -9.833 -7.730 -15.435 1.00 92.00 594 GLY A CA 1
ATOM 4552 C C . GLY A 1 594 ? -9.127 -7.888 -16.787 1.00 92.00 594 GLY A C 1
ATOM 4553 O O . GLY A 1 594 ? -9.355 -8.881 -17.470 1.00 92.00 594 GLY A O 1
ATOM 4554 N N . GLY A 1 595 ? -8.288 -6.928 -17.195 1.00 92.31 595 GLY A N 1
ATOM 4555 C CA . GLY A 1 595 ? -7.712 -6.880 -18.545 1.00 92.31 595 GLY A CA 1
ATOM 4556 C C . GLY A 1 595 ? -6.274 -7.384 -18.660 1.00 92.31 595 GLY A C 1
ATOM 4557 O O . GLY A 1 595 ? -5.932 -8.043 -19.642 1.00 92.31 595 GLY A O 1
ATOM 4558 N N . ILE A 1 596 ? -5.412 -7.107 -17.675 1.00 94.94 596 ILE A N 1
ATOM 4559 C CA . ILE A 1 596 ? -3.998 -7.498 -17.757 1.00 94.94 596 ILE A CA 1
ATOM 4560 C C . ILE A 1 596 ? -3.863 -8.997 -17.518 1.00 94.94 596 ILE A C 1
ATOM 4562 O O . ILE A 1 596 ? -4.277 -9.510 -16.477 1.00 94.94 596 ILE A O 1
ATOM 4566 N N . THR A 1 597 ? -3.197 -9.684 -18.448 1.00 95.19 597 THR A N 1
ATOM 4567 C CA . THR A 1 597 ? -2.940 -11.123 -18.357 1.00 95.19 597 THR A CA 1
ATOM 4568 C C . THR A 1 597 ? -1.461 -11.451 -18.200 1.00 95.19 597 THR A C 1
ATOM 4570 O O . THR A 1 597 ? -0.586 -10.743 -18.698 1.00 95.19 597 THR A O 1
ATOM 4573 N N . ALA A 1 598 ? -1.171 -12.561 -17.527 1.00 94.75 598 ALA A N 1
ATOM 4574 C CA . ALA A 1 598 ? 0.139 -13.202 -17.515 1.00 94.75 598 ALA A CA 1
ATOM 4575 C C . ALA A 1 598 ? -0.066 -14.716 -17.637 1.00 94.75 598 ALA A C 1
ATOM 4577 O O . ALA A 1 598 ? -0.829 -15.311 -16.879 1.00 94.75 598 ALA A O 1
ATOM 4578 N N . GLY A 1 599 ? 0.564 -15.346 -18.633 1.00 90.19 599 GLY A N 1
ATOM 4579 C CA . GLY A 1 599 ? 0.322 -16.765 -18.930 1.00 90.19 599 GLY A CA 1
ATOM 4580 C C . GLY A 1 599 ? -1.132 -17.080 -19.312 1.00 90.19 599 GLY A C 1
ATOM 4581 O O . GLY A 1 599 ? -1.602 -18.179 -19.040 1.00 90.19 599 GLY A O 1
ATOM 4582 N N . GLY A 1 600 ? -1.850 -16.113 -19.899 1.00 92.69 600 GLY A N 1
ATOM 4583 C CA . GLY A 1 600 ? -3.255 -16.255 -20.300 1.00 92.69 600 GLY A CA 1
ATOM 4584 C C . GLY A 1 600 ? -4.274 -16.169 -19.158 1.00 92.69 600 GLY A C 1
ATOM 4585 O O . GLY A 1 600 ? -5.453 -16.369 -19.406 1.00 92.69 600 GLY A O 1
ATOM 4586 N N . THR A 1 601 ? -3.843 -15.887 -17.926 1.00 95.56 601 THR A N 1
ATOM 4587 C CA . THR A 1 601 ? -4.723 -15.662 -16.766 1.00 95.56 601 THR A CA 1
ATOM 4588 C C . THR A 1 601 ? -4.743 -14.180 -16.426 1.00 95.56 601 THR A C 1
ATOM 4590 O O . THR A 1 601 ? -3.678 -13.553 -16.421 1.00 95.56 601 THR A O 1
ATOM 4593 N N . THR A 1 602 ? -5.915 -13.613 -16.145 1.00 95.75 602 THR A N 1
ATOM 4594 C CA . THR A 1 602 ? -6.026 -12.214 -15.708 1.00 95.75 602 THR A CA 1
ATOM 4595 C C . THR A 1 602 ? -5.535 -12.044 -14.271 1.00 95.75 602 THR A C 1
ATOM 4597 O O . THR A 1 602 ? -5.483 -12.993 -13.482 1.00 95.75 602 THR A O 1
ATOM 4600 N N . MET A 1 603 ? -5.181 -10.815 -13.901 1.00 95.56 603 MET A N 1
ATOM 4601 C CA . MET A 1 603 ? -4.824 -10.484 -12.522 1.00 95.56 603 MET A CA 1
ATOM 4602 C C . MET A 1 603 ? -5.943 -10.856 -11.539 1.00 95.56 603 MET A C 1
ATOM 4604 O O . MET A 1 603 ? -5.685 -11.494 -10.514 1.00 95.56 603 MET A O 1
ATOM 4608 N N . GLN A 1 604 ? -7.184 -10.517 -11.886 1.00 95.81 604 GLN A N 1
ATOM 4609 C CA . GLN A 1 604 ? -8.368 -10.878 -11.121 1.00 95.81 604 GLN A CA 1
ATOM 4610 C C . GLN A 1 604 ? -8.501 -12.394 -10.924 1.00 95.81 604 GLN A C 1
ATOM 4612 O O . GLN A 1 604 ? -8.625 -12.860 -9.788 1.00 95.81 604 GLN A O 1
ATOM 4617 N N . GLU A 1 605 ? -8.440 -13.177 -12.004 1.00 95.69 605 GLU A N 1
ATOM 4618 C CA . GLU A 1 605 ? -8.543 -14.641 -11.948 1.00 95.69 605 GLU A CA 1
ATOM 4619 C C . GLU A 1 605 ? -7.438 -15.248 -11.078 1.00 95.69 605 GLU A C 1
ATOM 4621 O O . GLU A 1 605 ? -7.685 -16.159 -10.282 1.00 95.69 605 GLU A O 1
ATOM 4626 N N . ALA A 1 606 ? -6.215 -14.729 -11.196 1.00 96.50 606 ALA A N 1
ATOM 4627 C CA . ALA A 1 606 ? -5.066 -15.183 -10.430 1.00 96.50 606 ALA A CA 1
ATOM 4628 C C . ALA A 1 606 ? -5.248 -14.953 -8.922 1.00 96.50 606 ALA A C 1
ATOM 4630 O O . ALA A 1 606 ? -5.061 -15.890 -8.132 1.00 96.50 606 ALA A O 1
ATOM 4631 N N . VAL A 1 607 ? -5.651 -13.740 -8.526 1.00 96.50 607 VAL A N 1
ATOM 4632 C CA . VAL A 1 607 ? -5.923 -13.390 -7.123 1.00 96.50 607 VAL A CA 1
ATOM 4633 C C . VAL A 1 607 ? -7.093 -14.204 -6.586 1.00 96.50 607 VAL A C 1
ATOM 4635 O O . VAL A 1 607 ? -7.007 -14.737 -5.479 1.00 96.50 607 VAL A O 1
ATOM 4638 N N . LEU A 1 608 ? -8.158 -14.374 -7.368 1.00 94.44 608 LEU A N 1
ATOM 4639 C CA . LEU A 1 608 ? -9.319 -15.166 -6.978 1.00 94.44 608 LEU A CA 1
ATOM 4640 C C . LEU A 1 608 ? -8.964 -16.634 -6.741 1.00 94.44 608 LEU A C 1
ATOM 4642 O O . LEU A 1 608 ? -9.319 -17.214 -5.709 1.00 94.44 608 LEU A O 1
ATOM 4646 N N . LYS A 1 609 ? -8.247 -17.238 -7.692 1.00 94.31 609 LYS A N 1
ATOM 4647 C CA . LYS A 1 609 ? -7.783 -18.625 -7.610 1.00 94.31 609 LYS A CA 1
ATOM 4648 C C . LYS A 1 609 ? -6.934 -18.830 -6.360 1.00 94.31 609 LYS A C 1
ATOM 4650 O O . LYS A 1 609 ? -7.087 -19.837 -5.670 1.00 94.31 609 LYS A O 1
ATOM 4655 N N . TRP A 1 610 ? -6.053 -17.881 -6.050 1.00 95.94 610 TRP A N 1
ATOM 4656 C CA . TRP A 1 610 ? -5.283 -17.907 -4.813 1.00 95.94 610 TRP A CA 1
ATOM 4657 C C . TRP A 1 610 ? -6.176 -17.760 -3.580 1.00 95.94 610 TRP A C 1
ATOM 4659 O O . TRP A 1 610 ? -6.106 -18.611 -2.696 1.00 95.94 610 TRP A O 1
ATOM 4669 N N . TRP A 1 611 ? -7.041 -16.747 -3.514 1.00 95.38 611 TRP A N 1
ATOM 4670 C CA . TRP A 1 611 ? -7.908 -16.468 -2.362 1.00 95.38 611 TRP A CA 1
ATOM 4671 C C . TRP A 1 611 ? -8.815 -17.655 -1.991 1.00 95.38 611 TRP A C 1
ATOM 4673 O O . TRP A 1 611 ? -8.981 -17.982 -0.807 1.00 95.38 611 TRP A O 1
ATOM 4683 N N . LYS A 1 612 ? -9.349 -18.343 -3.009 1.00 92.62 612 LYS A N 1
ATOM 4684 C CA . LYS A 1 612 ? -10.181 -19.549 -2.872 1.00 92.62 612 LYS A CA 1
ATOM 4685 C C . LYS A 1 612 ? -9.390 -20.818 -2.531 1.00 92.62 612 LYS A C 1
ATOM 4687 O O . LYS A 1 612 ? -9.996 -21.783 -2.088 1.00 92.62 612 LYS A O 1
ATOM 4692 N N . SER A 1 613 ? -8.069 -20.839 -2.716 1.00 90.50 613 SER A N 1
ATOM 4693 C CA . SER A 1 613 ? -7.240 -21.992 -2.332 1.00 90.50 613 SER A CA 1
ATOM 4694 C C . SER A 1 613 ? -7.099 -22.106 -0.813 1.00 90.50 613 SER A C 1
ATOM 4696 O O . SER A 1 613 ? -7.106 -21.080 -0.141 1.00 90.50 613 SER A O 1
ATOM 4698 N N . ASP A 1 614 ? -6.868 -23.306 -0.275 1.00 82.00 614 ASP A N 1
ATOM 4699 C CA . ASP A 1 614 ? -6.554 -23.535 1.146 1.00 82.00 614 ASP A CA 1
ATOM 4700 C C . ASP A 1 614 ? -5.116 -24.047 1.312 1.00 82.00 614 ASP A C 1
ATOM 4702 O O . ASP A 1 614 ? -4.867 -25.230 1.526 1.00 82.00 614 ASP A O 1
ATOM 4706 N N . GLY A 1 615 ? -4.135 -23.147 1.174 1.00 72.12 615 GLY A N 1
ATOM 4707 C CA . GLY A 1 615 ? -2.725 -23.485 1.416 1.00 72.12 615 GLY A CA 1
ATOM 4708 C C . GLY A 1 615 ? -2.067 -24.297 0.298 1.00 72.12 615 GLY A C 1
ATOM 4709 O O . GLY A 1 615 ? -1.126 -25.046 0.554 1.00 72.12 615 GLY A O 1
ATOM 4710 N N . MET A 1 616 ? -2.538 -24.149 -0.945 1.00 80.94 616 MET A N 1
ATOM 4711 C CA . MET A 1 616 ? -1.905 -24.783 -2.104 1.00 80.94 616 MET A CA 1
ATOM 4712 C C . MET A 1 616 ? -0.449 -24.312 -2.306 1.00 80.94 616 MET A C 1
ATOM 4714 O O . MET A 1 616 ? -0.073 -23.227 -1.844 1.00 80.94 616 MET A O 1
ATOM 4718 N N . PRO A 1 617 ? 0.395 -25.115 -2.988 1.00 85.75 617 PRO A N 1
ATOM 4719 C CA . PRO A 1 617 ? 1.764 -24.722 -3.303 1.00 85.75 617 PRO A CA 1
ATOM 4720 C C . PRO A 1 617 ? 1.799 -23.414 -4.092 1.00 85.75 617 PRO A C 1
ATOM 4722 O O . PRO A 1 617 ? 1.009 -23.231 -5.021 1.00 85.75 617 PRO A O 1
ATOM 4725 N N . ALA A 1 618 ? 2.762 -22.542 -3.785 1.00 87.06 618 ALA A N 1
ATOM 4726 C CA . ALA A 1 618 ? 2.883 -21.254 -4.467 1.00 87.06 618 ALA A CA 1
ATOM 4727 C C . ALA A 1 618 ? 3.034 -21.391 -5.987 1.00 87.06 618 ALA A C 1
ATOM 4729 O O . ALA A 1 618 ? 2.504 -20.580 -6.739 1.00 87.06 618 ALA A O 1
ATOM 4730 N N . SER A 1 619 ? 3.676 -22.464 -6.461 1.00 86.50 619 SER A N 1
ATOM 4731 C CA . SER A 1 619 ? 3.831 -22.743 -7.893 1.00 86.50 619 SER A CA 1
ATOM 4732 C C . SER A 1 619 ? 2.502 -22.834 -8.657 1.00 86.50 619 SER A C 1
ATOM 4734 O O . SER A 1 619 ? 2.480 -22.536 -9.847 1.00 86.50 619 SER A O 1
ATOM 4736 N N . GLY A 1 620 ? 1.390 -23.189 -8.000 1.00 86.00 620 GLY A N 1
ATOM 4737 C CA . GLY A 1 620 ? 0.054 -23.230 -8.612 1.00 86.00 620 GLY A CA 1
ATOM 4738 C C . GLY A 1 620 ? -0.605 -21.857 -8.820 1.00 86.00 620 GLY A C 1
ATOM 4739 O O . GLY A 1 620 ? -1.649 -21.771 -9.480 1.00 86.00 620 GLY A O 1
ATOM 4740 N N . HIS A 1 621 ? -0.009 -20.802 -8.260 1.00 88.12 621 HIS A N 1
ATOM 4741 C CA . HIS A 1 621 ? -0.550 -19.444 -8.172 1.00 88.12 621 HIS A CA 1
ATOM 4742 C C . HIS A 1 621 ? 0.484 -18.373 -8.552 1.00 88.12 621 HIS A C 1
ATOM 4744 O O . HIS A 1 621 ? 0.346 -17.212 -8.173 1.00 88.12 621 HIS A O 1
ATOM 4750 N N . THR A 1 622 ? 1.528 -18.763 -9.280 1.00 94.12 622 THR A N 1
ATOM 4751 C CA . THR A 1 622 ? 2.635 -17.878 -9.630 1.00 94.12 622 THR A CA 1
ATOM 4752 C C . THR A 1 622 ? 2.713 -17.680 -11.137 1.00 94.12 622 THR A C 1
ATOM 4754 O O . THR A 1 622 ? 2.851 -18.638 -11.894 1.00 94.12 622 THR A O 1
ATOM 4757 N N . TYR A 1 623 ? 2.677 -16.418 -11.553 1.00 96.56 623 TYR A N 1
ATOM 4758 C CA . TYR A 1 623 ? 2.679 -15.964 -12.938 1.00 96.56 623 TYR A CA 1
ATOM 4759 C C . TYR A 1 623 ? 3.881 -15.047 -13.152 1.00 96.56 623 TYR A C 1
ATOM 4761 O O . TYR A 1 623 ? 4.226 -14.249 -12.276 1.00 96.56 623 TYR A O 1
ATOM 4769 N N . LYS A 1 624 ? 4.546 -15.203 -14.298 1.00 95.50 624 LYS A N 1
ATOM 4770 C CA . LYS A 1 624 ? 5.827 -14.556 -14.597 1.00 95.50 624 LYS A CA 1
ATOM 4771 C C . LYS A 1 624 ? 5.679 -13.517 -15.714 1.00 95.50 624 LYS A C 1
ATOM 4773 O O . LYS A 1 624 ? 4.868 -13.725 -16.620 1.00 95.50 624 LYS A O 1
ATOM 4778 N N . PRO A 1 625 ? 6.487 -12.443 -15.690 1.00 95.31 625 PRO A N 1
ATOM 4779 C CA . PRO A 1 625 ? 6.492 -11.440 -16.744 1.00 95.31 625 PRO A CA 1
ATOM 4780 C C . PRO A 1 625 ? 7.200 -11.981 -17.995 1.00 95.31 625 PRO A C 1
ATOM 4782 O O . PRO A 1 625 ? 8.012 -12.904 -17.917 1.00 95.31 625 PRO A O 1
ATOM 4785 N N . CYS A 1 626 ? 6.942 -11.360 -19.143 1.00 92.06 626 CYS A N 1
ATOM 4786 C CA . CYS A 1 626 ? 7.824 -11.465 -20.305 1.00 92.06 626 CYS A CA 1
ATOM 4787 C C . CYS A 1 626 ? 8.895 -10.360 -20.269 1.00 92.06 626 CYS A C 1
ATOM 4789 O O . CYS A 1 626 ? 8.718 -9.336 -19.608 1.00 92.06 626 CYS A O 1
ATOM 4791 N N . GLU A 1 627 ? 9.999 -10.560 -20.989 1.00 89.31 627 GLU A N 1
ATOM 4792 C CA . GLU A 1 627 ? 10.979 -9.498 -21.241 1.00 89.31 627 GLU A CA 1
ATOM 4793 C C . GLU A 1 627 ? 10.546 -8.633 -22.424 1.00 89.31 627 GLU A C 1
ATOM 4795 O O . GLU A 1 627 ? 9.964 -9.136 -23.386 1.00 89.31 627 GLU A O 1
ATOM 4800 N N . TYR A 1 628 ? 10.865 -7.343 -22.372 1.00 90.25 628 TYR A N 1
ATOM 4801 C CA . TYR A 1 628 ? 10.620 -6.425 -23.474 1.00 90.25 628 TYR A CA 1
ATOM 4802 C C . TYR A 1 628 ? 11.497 -6.734 -24.688 1.00 90.25 628 TYR A C 1
ATOM 4804 O O . TYR A 1 628 ? 12.621 -7.235 -24.567 1.00 90.25 628 TYR A O 1
ATOM 4812 N N . GLY A 1 629 ? 10.997 -6.375 -25.870 1.00 84.62 629 GLY A N 1
ATOM 4813 C CA . GLY A 1 629 ? 11.752 -6.447 -27.115 1.00 84.62 629 GLY A CA 1
ATOM 4814 C C . GLY A 1 629 ? 13.077 -5.685 -27.017 1.00 84.62 629 GLY A C 1
ATOM 4815 O O . GLY A 1 629 ? 13.171 -4.645 -26.374 1.00 84.62 629 GLY A O 1
ATOM 4816 N N . GLN A 1 630 ? 14.123 -6.206 -27.658 1.00 71.44 630 GLN A N 1
ATOM 4817 C CA . GLN A 1 630 ? 15.469 -5.617 -27.600 1.00 71.44 630 GLN A CA 1
ATOM 4818 C C . GLN A 1 630 ? 15.695 -4.508 -28.645 1.00 71.44 630 GLN A C 1
ATOM 4820 O O . GLN A 1 630 ? 16.738 -3.858 -28.628 1.00 71.44 630 GLN A O 1
ATOM 4825 N N . GLY A 1 631 ? 14.739 -4.289 -29.559 1.00 61.62 631 GLY A N 1
ATOM 4826 C CA . GLY A 1 631 ? 14.971 -3.494 -30.765 1.00 61.62 631 GLY A CA 1
ATOM 4827 C C . GLY A 1 631 ? 15.746 -4.319 -31.791 1.00 61.62 631 GLY A C 1
ATOM 4828 O O . GLY A 1 631 ? 16.793 -4.883 -31.483 1.00 61.62 631 GLY A O 1
ATOM 4829 N N . GLY A 1 632 ? 15.238 -4.435 -33.020 1.00 51.78 632 GLY A N 1
ATOM 4830 C CA . GLY A 1 632 ? 15.997 -5.068 -34.103 1.00 51.78 632 GLY A CA 1
ATOM 4831 C C . GLY A 1 632 ? 17.293 -4.301 -34.437 1.00 51.78 632 GLY A C 1
ATOM 4832 O O . GLY A 1 632 ? 17.414 -3.128 -34.078 1.00 51.78 632 GLY A O 1
ATOM 4833 N N . PRO A 1 633 ? 18.244 -4.912 -35.169 1.00 48.69 633 PRO A N 1
ATOM 4834 C CA . PRO A 1 633 ? 19.482 -4.254 -35.613 1.00 48.69 633 PRO A CA 1
ATOM 4835 C C . PRO A 1 633 ? 19.253 -2.981 -36.456 1.00 48.69 633 PRO A C 1
ATOM 4837 O O . PRO A 1 633 ? 20.132 -2.125 -36.499 1.00 48.69 633 PRO A O 1
ATOM 4840 N N . ASP A 1 634 ? 18.054 -2.813 -37.028 1.00 54.75 634 ASP A N 1
ATOM 4841 C CA . ASP A 1 634 ? 17.618 -1.619 -37.771 1.00 54.75 634 ASP A CA 1
ATOM 4842 C C . ASP A 1 634 ? 16.798 -0.618 -36.918 1.00 54.75 634 ASP A C 1
ATOM 4844 O O . ASP A 1 634 ? 16.221 0.335 -37.440 1.00 54.75 634 ASP A O 1
ATOM 4848 N N . GLY A 1 635 ? 16.689 -0.825 -35.600 1.00 52.69 635 GLY A N 1
ATOM 4849 C CA . GLY A 1 635 ? 15.959 0.068 -34.687 1.00 52.69 635 GLY A CA 1
ATOM 4850 C C . GLY A 1 635 ? 14.424 0.014 -34.782 1.00 52.69 635 GLY A C 1
ATOM 4851 O O . GLY A 1 635 ? 13.754 0.882 -34.223 1.00 52.69 635 GLY A O 1
ATOM 4852 N N . GLN A 1 636 ? 13.852 -0.986 -35.466 1.00 51.72 636 GLN A N 1
ATOM 4853 C CA . GLN A 1 636 ? 12.405 -1.139 -35.692 1.00 51.72 636 GLN A CA 1
ATOM 4854 C C . GLN A 1 636 ? 11.838 -2.459 -35.140 1.00 51.72 636 GLN A C 1
ATOM 4856 O O . GLN A 1 636 ? 11.420 -3.334 -35.890 1.00 51.72 636 GLN A O 1
ATOM 4861 N N . SER A 1 637 ? 11.758 -2.616 -33.821 1.00 61.12 637 SER A N 1
ATOM 4862 C CA . SER A 1 637 ? 10.810 -3.588 -33.244 1.00 61.12 637 SER A CA 1
ATOM 4863 C C . SER A 1 637 ? 10.021 -2.927 -32.124 1.00 61.12 637 SER A C 1
ATOM 4865 O O . SER A 1 637 ? 10.079 -3.343 -30.970 1.00 61.12 637 SER A O 1
ATOM 4867 N N . TRP A 1 638 ? 9.364 -1.831 -32.494 1.00 64.62 638 TRP A N 1
ATOM 4868 C CA . TRP A 1 638 ? 8.334 -1.192 -31.693 1.00 64.62 638 TRP A CA 1
ATOM 4869 C C . TRP A 1 638 ? 7.003 -1.937 -31.915 1.00 64.62 638 TRP A C 1
ATOM 4871 O O . TRP A 1 638 ? 6.724 -2.306 -33.061 1.00 64.62 638 TRP A O 1
ATOM 4881 N N . PRO A 1 639 ? 6.170 -2.125 -30.879 1.00 75.69 639 PRO A N 1
ATOM 4882 C CA . PRO A 1 639 ? 6.420 -1.748 -29.488 1.00 75.69 639 PRO A CA 1
ATOM 4883 C C . PRO A 1 639 ? 7.410 -2.694 -28.777 1.00 75.69 639 PRO A C 1
ATOM 4885 O O . PRO A 1 639 ? 7.473 -3.884 -29.084 1.00 75.69 639 PRO A O 1
ATOM 4888 N N . TYR A 1 640 ? 8.180 -2.175 -27.817 1.00 84.81 640 TYR A N 1
ATOM 4889 C CA . TYR A 1 640 ? 9.012 -2.980 -26.918 1.00 84.81 640 TYR A CA 1
ATOM 4890 C C . TYR A 1 640 ? 8.170 -3.804 -25.943 1.00 84.81 640 TYR A C 1
ATOM 4892 O O . TYR A 1 640 ? 8.609 -4.873 -25.508 1.00 84.81 640 TYR A O 1
ATOM 4900 N N . GLN A 1 641 ? 6.981 -3.327 -25.580 1.00 87.62 641 GLN A N 1
ATOM 4901 C CA . GLN A 1 641 ? 6.084 -4.008 -24.665 1.00 87.62 641 GLN A CA 1
ATOM 4902 C C . GLN A 1 641 ? 5.748 -5.400 -25.196 1.00 87.62 641 GLN A C 1
ATOM 4904 O O . GLN A 1 641 ? 5.153 -5.578 -26.253 1.00 87.62 641 GLN A O 1
ATOM 4909 N N . CYS A 1 642 ? 6.149 -6.411 -24.434 1.00 90.56 642 CYS A N 1
ATOM 4910 C CA . CYS A 1 642 ? 5.985 -7.805 -24.827 1.00 90.56 642 CYS A CA 1
ATOM 4911 C C . CYS A 1 642 ? 4.604 -8.364 -24.487 1.00 90.56 642 CYS A C 1
ATOM 4913 O O . CYS A 1 642 ? 4.183 -9.363 -25.065 1.00 90.56 642 CYS A O 1
ATOM 4915 N N . ASN A 1 643 ? 3.916 -7.753 -23.520 1.00 91.94 643 ASN A N 1
ATOM 4916 C CA . ASN A 1 643 ? 2.590 -8.176 -23.117 1.00 91.94 643 ASN A CA 1
ATOM 4917 C C . ASN A 1 643 ? 1.549 -7.317 -23.854 1.00 91.94 643 ASN A C 1
ATOM 4919 O O . ASN A 1 643 ? 1.459 -6.115 -23.591 1.00 91.94 643 ASN A O 1
ATOM 4923 N N . PRO A 1 644 ? 0.760 -7.912 -24.767 1.00 89.62 644 PRO A N 1
ATOM 4924 C CA . PRO A 1 644 ? -0.191 -7.166 -25.582 1.00 89.62 644 PRO A CA 1
ATOM 4925 C C . PRO A 1 644 ? -1.362 -6.595 -24.770 1.00 89.62 644 PRO A C 1
ATOM 4927 O O . PRO A 1 644 ? -2.044 -5.702 -25.260 1.00 89.62 644 PRO A O 1
ATOM 4930 N N . THR A 1 645 ? -1.593 -7.060 -23.536 1.00 92.62 645 THR A N 1
ATOM 4931 C CA . THR A 1 645 ? -2.698 -6.585 -22.683 1.00 92.62 645 THR A CA 1
ATOM 4932 C C . THR A 1 645 ? -2.325 -5.385 -21.810 1.00 92.62 645 THR A C 1
ATOM 4934 O O . THR A 1 645 ? -3.078 -5.034 -20.910 1.00 92.62 645 THR A O 1
ATOM 4937 N N . CYS A 1 646 ? -1.140 -4.793 -21.993 1.00 88.12 646 CYS A N 1
ATOM 4938 C CA . CYS A 1 646 ? -0.722 -3.613 -21.227 1.00 88.12 646 CYS A CA 1
ATOM 4939 C C . CYS A 1 646 ? -1.375 -2.315 -21.689 1.00 88.12 646 CYS A C 1
ATOM 4941 O O . CYS A 1 646 ? -1.357 -1.330 -20.958 1.00 88.12 646 CYS A O 1
ATOM 4943 N N . VAL A 1 647 ? -1.917 -2.309 -22.904 1.00 71.25 647 VAL A N 1
ATOM 4944 C CA . VAL A 1 647 ? -2.715 -1.202 -23.412 1.00 71.25 647 VAL A CA 1
ATOM 4945 C C . VAL A 1 647 ? -4.134 -1.439 -22.915 1.00 71.25 647 VAL A C 1
ATOM 4947 O O . VAL A 1 647 ? -4.684 -2.515 -23.160 1.00 71.25 647 VAL A O 1
ATOM 4950 N N . ALA A 1 648 ? -4.709 -0.474 -22.196 1.00 52.69 648 ALA A N 1
ATOM 4951 C CA . ALA A 1 648 ? -6.114 -0.539 -21.816 1.00 52.69 648 ALA A CA 1
ATOM 4952 C C . ALA A 1 648 ? -6.956 -0.838 -23.067 1.00 52.69 648 ALA A C 1
ATOM 4954 O O . ALA A 1 648 ? -6.726 -0.249 -24.130 1.00 52.69 648 ALA A O 1
ATOM 4955 N N . LEU A 1 649 ? -7.901 -1.775 -22.947 1.00 37.94 649 LEU A N 1
ATOM 4956 C CA . LEU A 1 649 ? -8.956 -1.918 -23.946 1.00 37.94 649 LEU A CA 1
ATOM 4957 C C . LEU A 1 649 ? -9.568 -0.519 -24.146 1.00 37.94 649 LEU A C 1
ATOM 4959 O O . LEU A 1 649 ? -9.823 0.146 -23.139 1.00 37.94 649 LEU A O 1
ATOM 4963 N N . PRO A 1 650 ? -9.740 -0.032 -25.389 1.00 33.50 650 PRO A N 1
ATOM 4964 C CA . PRO A 1 650 ? -10.507 1.187 -25.610 1.00 33.50 650 PRO A CA 1
ATOM 4965 C C . PRO A 1 650 ? -11.866 1.026 -24.920 1.00 33.50 650 PRO A C 1
ATOM 4967 O O . PRO A 1 650 ? -12.498 -0.015 -25.108 1.00 33.50 650 PRO A O 1
ATOM 4970 N N . GLU A 1 651 ? -12.234 2.006 -24.088 1.00 28.80 651 GLU A N 1
ATOM 4971 C CA . GLU A 1 651 ? -13.516 2.052 -23.362 1.00 28.80 651 GLU A CA 1
ATOM 4972 C C . GLU A 1 651 ? -14.732 1.876 -24.278 1.00 28.80 651 GLU A C 1
ATOM 4974 O O . GLU A 1 651 ? -14.710 2.410 -25.417 1.00 28.80 651 GLU A O 1
#

Organism: NCBI:txid73915

pLDDT: mean 73.21, std 26.17, range [22.12, 98.88]

Solvent-accessible surface area (backbone atoms only — not comparable to full-atom values): 36970 Å² total; per-residue (Å²): 137,85,88,84,90,86,86,83,92,80,82,91,82,84,86,78,85,82,80,81,81,80,80,80,80,75,80,90,73,94,76,85,73,75,51,74,53,79,57,103,88,51,78,50,79,46,83,62,74,95,79,82,80,82,93,78,89,83,80,80,82,87,88,79,93,75,88,80,84,85,84,81,84,85,86,84,86,85,91,87,85,88,82,88,83,84,88,81,87,87,87,84,79,96,78,82,90,84,86,86,89,79,86,79,85,77,69,86,74,55,73,65,56,60,55,52,59,68,41,29,82,87,67,76,69,36,31,45,75,66,32,48,51,56,52,37,66,79,77,49,96,71,51,76,69,55,48,52,51,46,48,67,62,23,28,64,79,69,78,80,43,29,36,65,68,33,36,49,43,30,67,74,34,45,66,75,67,58,77,78,81,90,76,80,93,49,73,67,59,60,47,48,30,74,69,40,89,90,26,89,40,75,68,43,45,51,37,50,54,51,41,49,52,49,50,56,58,57,64,69,66,70,79,68,54,71,71,55,51,53,54,30,65,75,61,52,42,61,65,21,34,58,42,50,43,62,83,71,72,44,59,67,86,77,47,30,27,10,15,53,62,35,63,30,44,31,26,41,27,73,34,58,57,79,95,22,56,32,27,36,36,45,30,29,42,46,72,56,39,29,62,40,67,62,17,38,52,58,24,22,78,37,53,55,4,16,51,89,62,58,64,68,55,67,75,46,32,7,67,65,15,32,29,49,91,61,14,68,88,50,20,39,23,24,39,34,38,41,60,46,20,34,38,38,43,46,25,8,55,33,92,64,58,48,80,38,64,47,96,88,67,51,74,42,65,34,32,22,14,13,38,38,35,54,51,51,51,52,51,45,33,39,76,75,67,48,51,44,57,21,31,32,40,40,38,22,11,28,32,30,7,3,32,22,29,49,34,37,36,49,59,54,51,52,56,46,60,74,68,15,86,57,51,76,42,72,38,30,38,25,26,43,17,75,62,72,95,47,52,9,85,84,71,38,60,39,43,62,55,42,50,40,35,28,31,65,74,21,43,15,72,87,49,33,40,66,67,39,37,71,72,37,59,92,95,44,40,54,54,21,73,39,34,70,46,21,47,51,61,44,78,57,35,37,37,41,37,33,38,46,47,24,31,62,46,32,36,42,24,41,45,27,46,84,69,72,83,84,60,72,37,69,56,38,33,47,71,80,26,41,50,79,87,47,44,56,28,35,76,34,70,84,55,42,52,62,72,53,44,52,52,50,45,48,45,32,51,50,39,53,49,57,46,68,70,28,77,39,49,67,33,60,40,17,26,26,48,26,29,50,41,71,41,67,44,46,55,44,34,42,63,42,18,67,47,30,52,33,93,88,39,28,49,46,56,48,52,49,56,46,72,73,44,87,57,47,55,6,79,85,38,53,36,60,53,64,67,54,49,74,48,45,101,84,72,71,38,78,69,26,71,60,56,84,45,59,58,68,72,84,128

Secondary structure (DSSP, 8-state):
----------------------------SSS--EEEEEETTEEEEEE--TT----S---------------------S---------------S---SS--S--------HHHHHHHHH-SS--SEE-HHHHHHHHHTT----HHHHHHHHHHH--SSSSSEEHHHIIIIII-HHHH---S-S---HHHHHHHHHSTT--SHHHHHHHHHHHHHHHHHGGGS---HHHHHHHHHH-----EEEESGGGT--GGG--B-TTSPBPEEEEE--SSGGGTTEEEEEEP------SHHHHHHHTTSTTT-GGG--SB----GGG-S-TTT-TTTTTSEEEEE---SSSTT----SS-EEEE-TTS-EEEE---HHHHHHHHHHHHHHHSSGGG-SEEEEEEETHHHHHHHHTHHHHHHHHHHH-TT--EEEEEEES--------TTS--HHHHHHHHHHHHHTGGGGS-HHHHHHSPTT-GGGGGSHHHHHHH--S-BEEEEETT-HHHIIIIITB----TTS--TTT-GGGGB-TTTHHHHH-GGG--HHHHHHHHHHHHHHHHHHHTSTTTTSTT-EEEEE----SSGGGSHHHHHH-EETTEEHHHHHHHHHHSSS--GGGGEE-PPPPP---TTS--------GGGSPPP-

InterPro domains:
  IPR002048 EF-hand domain [PS50222] (142-177)
  IPR002048 EF-hand domain [cd00051] (115-169)
  IPR004963 Pectinacetylesterase/NOTUM [PF03283] (253-627)
  IPR004963 Pectinacetylesterase/NOTUM [PTHR21562] (251-646)
  IPR011992 EF-hand domain pair [SSF47473] (113-171)
  IPR018247 EF-Hand 1, calcium-binding site [PS00018] (155-167)

Mean predicted aligned error: 17.64 Å

Radius of gyration: 33.72 Å; Cα contacts (8 Å, |Δi|>4): 1138; chains: 1; bounding box: 108×82×96 Å

Sequence (651 aa):
MLWPAGEPAGRRALPGATFTLALLLLRRHLLGTVAAIVHDDAVLLLQVPSDVRQPEDVSLGQELGLHVQLLGERVGEDEVWQSLDGGVSSGYTEGDWLAAEEDLDLEPLQPQIMVFRRFDADGSNAYDRAELAEFLKGFRNISSDGFNQLWQTADLDGNDAIDYDEFLDCVVNPASCYSTGEYVESAAVTELIRTTPGATTKHDVWRSEKKARKRMAAIDSTALSEDEAARMAASGERPLRLILMSDKGLDSSAGAVCLDGSDAGFYFAHAAGSASAGKWIIMLQGGAWCFNAEDCLARSTTDLGSSKFWSQSANRGGIMSGNCLVNPDFCNFNRVMVAYCDGASYTGDREQPLQVRNNSGAVRPVYFRGKRILDAVLDTLLTSFGLDLAEQVLFAGCSAGGLGSLVHADYVNQRLRAVVPALTKFRVLPLSGYFLRHNSVENQAVYPAFMKRVVELSNSTSSLNKRCTAAMPPGKSWVCILADFAYKFTETPVFLVNSAMDWWSGFCVLFSALRPAKVAIGQGSCGLSHRREHYPCADNIERCKPFEMFAVNQFIRDFSSSLEANPSYSKAGNGAFVHSCHLHCEALESAHWGGITAGGTTMQEAVLKWWKSDGMPASGHTYKPCEYGQGGPDGQSWPYQCNPTCVALPE